Protein 8V44 (pdb70)

Secondary structure (DSSP, 8-state):
--TTTTTS-GGGHHHHHHHHHHHHTT-EEEEEB-TTS-HHHHHHHHHHHHHHTT--EEEE--GGGHHHHHHHHTT-TTHHHH-EEE---GGGBB-HHHHHHHHHHTT-HHHHHHHHTT------PPP-SBHHHHHHH-TT--HHHHB--TTS-TTSHHHHHHHHH----EEEE-HHHHHHHHHHHS-----SSEEEEEETTGGGHHHHHHHHT-EEEEHHHHHHHHHTS-SSSHHHHHHHHHHHHHHHHHHHHH----EEGGG-TTHHHHHHHHHHHHHHS--TT--HHHHHHHHHHHHHHHHHHTSSSEEEEE-TTT-SS-EEEEE-S--HHHHHHHHHTEEEEEEEES---SSSS--HHHHHHTT--TTTEEEPPPB--GGGTTTEEE-----SS---S-HHHHHHHHHHHHHHHHH-SSEEEEE-SSHHHHHHHHHHHTTTSTTTEEE-BTTB-HHHHHHHHHHHHHTT---EEEE-THHHHT-----TT-SS-GGG--SEEEEEE-S--TT----HHHHHHHHHHTHHHHHHHHHHHHHHHHTTS--STT---EEEEE--GGGTTT-GGGHHHHHHHTTSB-

Sequence (586 aa):
ALPGEGAVREVLRPLLKQAAEKTAAGKIVFAEAATGTGKGRMIASLAAAAAIKGDTVVVSAPLAVTWQLVNDMKDIPEVRRVGLTLSLGRPNFISPQRTLEWAIDNERADLAAWIEGGGKPLSSHELCWLLEDALLLAEDLPADSLLLTSEDPADCPAQQLYVAMRSAGIILCSHFMLAAHTRMMQMRSLPHFIDTLIVDEAHLLEQAFASVYTHTLRLRPLMRTIEGLGSRGRKPALDALKELFTQMQVASARSTLNVPLSDVPELIPALKDTVKTLGALPTKGMSRDARSVIRIATRAANDALSGHSRLRIEVTPVHSYPMLLSGRSNLQRALLGLWNATGGATLVSATLFTTGDNGSLTRWKLEVPTERAAFLPPVHPAWTTAPVLLHKEFCAHEPDDSPEWATECAQTIQGVASTAQGGTLVLCTSYQNTELLAGRLGAALGDRLIVQSKTSSAATCLAQFKAKHKAGIRPVWLGLGAAWTGIDLSDHSLPDNPELDRLLSDLVITRIPVGQNRSLTHERRTAIGGFRIISQEAAWHFRQGLGRLVRRPGVTHKNLWVLDARIYGGAAWVAPFRQILDRYKK

Foldseek 3Di:
DFFLPVVAAPLCNVVLVVQLVLQLVQFAEEEAEFFARPVLSSVLRSLLRQLVVVFQEEEAEAPLCVVVSCVNNVPGVSCVVSDEAELEDQLFAWQLVVQLVVCVVLVAVQSNVCSVVPQQDLRVDGDGRTPVVSCLSFVPDLSLLGGDDPLADCPGPNNVVNVVSPPGRYYYYYLLQLLLVLVVLPDCSGDLFGAEYEYEALVCNLVSNQSNQKAKAFLVVLLVLLVPDDPQLSVQLNVLSVQLQVLLVVLCVVDPDWAACVSRVSNLVSLVSNLVSLVPDDPVPDDSVNVSNSVSNNVRSVLNNPRQWIWDFAHDVHHPTTMIMTTHLCCLVSLVSVSVSYRGYYYYHNFQAFLALHNPLNCLSSNGPPVRYHRDHYRYDLQLFVQEAEDPAAFQDAPDLDLVSLLRRLVVVVVCLVPAPAAEEEEDQDLSSLVSVCVNCVPPCDPQEAGDHSRQGSSNLVVSLLVCRVVVHHHYYHDYDCLLAPDAQWDPVCPPQQQPTRSHQEYEYREQNQPSDDRSNLVVVCVPPNVVSRLRVSRSSVVNNSSNFDNHGDYHRHYYYYHHNVCVVPDDSNVSVVVVVVSHDD

Structure (mmCIF, N/CA/C/O backbone):
data_8V44
#
_entry.id   8V44
#
_cell.length_a   67.040
_cell.length_b   84.010
_cell.length_c   97.619
_cell.angle_alpha   90.000
_cell.angle_beta   90.000
_cell.angle_gamma   90.000
#
_symmetry.space_group_name_H-M   'P 21 21 21'
#
loop_
_atom_site.group_PDB
_atom_site.id
_atom_site.type_symbol
_atom_site.label_atom_id
_atom_site.label_alt_id
_atom_site.label_comp_id
_atom_site.label_asym_id
_atom_site.label_entity_id
_atom_site.label_seq_id
_atom_site.pdbx_PDB_ins_code
_atom_site.Cartn_x
_atom_site.Cartn_y
_atom_site.Cartn_z
_atom_site.occupancy
_atom_site.B_iso_or_equiv
_atom_site.auth_seq_id
_atom_site.auth_comp_id
_atom_site.auth_asym_id
_atom_site.auth_atom_id
_atom_site.pdbx_PDB_model_num
ATOM 1 N N . ALA A 1 107 ? -40.31800 11.11800 -3.87200 1.000 54.26000 107 ALA A N 1
ATOM 2 C CA . ALA A 1 107 ? -39.83100 12.11800 -4.81500 1.000 53.01000 107 ALA A CA 1
ATOM 3 C C . ALA A 1 107 ? -38.54100 12.76000 -4.31300 1.000 52.64000 107 ALA A C 1
ATOM 4 O O . ALA A 1 107 ? -38.20700 12.66500 -3.13300 1.000 53.19000 107 ALA A O 1
ATOM 6 N N . LEU A 1 108 ? -37.82600 13.41600 -5.21500 1.000 51.04000 108 LEU A N 1
ATOM 7 C CA . LEU A 1 108 ? -36.54800 14.05800 -4.95700 1.000 46.77000 108 LEU A CA 1
ATOM 8 C C . LEU A 1 108 ? -36.71800 15.56700 -4.83100 1.000 46.89000 108 LEU A C 1
ATOM 9 O O . LEU A 1 108 ? -37.64800 16.14300 -5.40400 1.000 47.02000 108 LEU A O 1
ATOM 14 N N . PRO A 1 109 ? -35.85100 16.23300 -4.06800 1.000 47.21000 109 PRO A N 1
ATOM 15 C CA . PRO A 1 109 ? -35.91600 17.70100 -3.98300 1.000 43.79000 109 PRO A CA 1
ATOM 16 C C . PRO A 1 109 ? -35.71000 18.33200 -5.35100 1.000 46.57000 109 PRO A C 1
ATOM 17 O O . PRO A 1 109 ? -34.69300 18.10800 -6.01200 1.000 50.40000 109 PRO A O 1
ATOM 21 N N . GLY A 1 110 ? -36.68800 19.12500 -5.77600 1.000 46.97000 110 GLY A N 1
ATOM 22 C CA . GLY A 1 110 ? -36.64800 19.72300 -7.09100 1.000 44.34000 110 GLY A CA 1
ATOM 23 C C . GLY A 1 110 ? -37.07600 18.81600 -8.22100 1.000 49.56000 110 GLY A C 1
ATOM 24 O O . GLY A 1 110 ? -36.86400 19.16600 -9.38800 1.000 55.36000 110 GLY A O 1
ATOM 25 N N . GLU A 1 111 ? -37.66000 17.65300 -7.91500 1.000 48.78000 111 GLU A N 1
ATOM 26 C CA . GLU A 1 111 ? -38.15900 16.77800 -8.97000 1.000 47.33000 111 GLU A CA 1
ATOM 27 C C . GLU A 1 111 ? -39.32300 17.41800 -9.71300 1.000 49.79000 111 GLU A C 1
ATOM 28 O O . GLU A 1 111 ? -39.55500 17.11300 -10.88800 1.000 53.24000 111 GLU A O 1
ATOM 34 N N . GLY A 1 112 ? -40.05700 18.31400 -9.05200 1.000 49.79000 112 GLY A N 1
ATOM 35 C CA . GLY A 1 112 ? -41.11400 19.04000 -9.73200 1.000 50.48000 112 GLY A CA 1
ATOM 36 C C . GLY A 1 112 ? -40.59200 20.05600 -10.72800 1.000 51.20000 112 GLY A C 1
ATOM 37 O O . GLY A 1 112 ? -41.31600 20.46800 -11.63700 1.000 56.79000 112 GLY A O 1
ATOM 38 N N . ALA A 1 113 ? -39.34000 20.48600 -10.57400 1.000 48.63000 113 ALA A N 1
ATOM 39 C CA . ALA A 1 113 ? -38.77400 21.41200 -11.54800 1.000 51.64000 113 ALA A CA 1
ATOM 40 C C . ALA A 1 113 ? -38.31100 20.69200 -12.80800 1.000 53.54000 113 ALA A C 1
ATOM 41 O O . ALA A 1 113 ? -38.24700 21.30200 -13.88100 1.000 54.88000 113 ALA A O 1
ATOM 43 N N . VAL A 1 114 ? -38.00200 19.39900 -12.69700 1.000 52.39000 114 VAL A N 1
ATOM 44 C CA . VAL A 1 114 ? -37.44000 18.64700 -13.81100 1.000 47.03000 114 VAL A CA 1
ATOM 45 C C . VAL A 1 114 ? -38.50300 18.41800 -14.87700 1.000 46.52000 114 VAL A C 1
ATOM 46 O O . VAL A 1 114 ? -39.68000 18.17800 -14.57100 1.000 50.68000 114 VAL A O 1
ATOM 50 N N . ARG A 1 115 ? -38.08800 18.49600 -16.14000 1.000 48.04000 115 ARG A N 1
ATOM 51 C CA . ARG A 1 115 ? -38.96100 18.13100 -17.24600 1.000 46.54000 115 ARG A CA 1
ATOM 52 C C . ARG A 1 115 ? -39.33100 16.65400 -17.15000 1.000 47.43000 115 ARG A C 1
ATOM 53 O O . ARG A 1 115 ? -38.54400 15.82300 -16.69100 1.000 47.89000 115 ARG A O 1
ATOM 61 N N . GLU A 1 116 ? -40.54800 16.33000 -17.59000 1.000 45.72000 116 GLU A N 1
ATOM 62 C CA . GLU A 1 116 ? -41.05600 14.97100 -17.41900 1.000 46.15000 116 GLU A CA 1
ATOM 63 C C . GLU A 1 116 ? -40.24900 13.95200 -18.21600 1.000 45.80000 116 GLU A C 1
ATOM 64 O O . GLU A 1 116 ? -40.13500 12.79400 -17.79900 1.000 45.12000 116 GLU A O 1
ATOM 70 N N . VAL A 1 117 ? -39.66900 14.36000 -19.34800 1.000 45.27000 117 VAL A N 1
ATOM 71 C CA . VAL A 1 117 ? -38.94100 13.41700 -20.19200 1.000 44.57000 117 VAL A CA 1
ATOM 72 C C . VAL A 1 117 ? -37.66700 12.91100 -19.52400 1.000 45.42000 117 VAL A C 1
ATOM 73 O O . VAL A 1 117 ? -37.14700 11.85800 -19.91200 1.000 44.03000 117 VAL A O 1
ATOM 77 N N . LEU A 1 118 ? -37.14700 13.62800 -18.52600 1.000 46.76000 118 LEU A N 1
ATOM 78 C CA . LEU A 1 118 ? -35.92800 13.22600 -17.83400 1.000 45.10000 118 LEU A CA 1
ATOM 79 C C . LEU A 1 118 ? -36.18600 12.50000 -16.52100 1.000 44.10000 118 LEU A C 1
ATOM 80 O O . LEU A 1 118 ? -35.22700 12.03200 -15.89700 1.000 45.89000 118 LEU A O 1
ATOM 85 N N . ARG A 1 119 ? -37.44100 12.40200 -16.08300 1.000 43.74000 119 ARG A N 1
ATOM 86 C CA . ARG A 1 119 ? -37.71900 11.78900 -14.78600 1.000 44.29000 119 ARG A CA 1
ATOM 87 C C . ARG A 1 119 ? -37.31600 10.32000 -14.69700 1.000 43.18000 119 ARG A C 1
ATOM 88 O O . ARG A 1 119 ? -36.81300 9.91900 -13.63500 1.000 41.06000 119 ARG A O 1
ATOM 96 N N . PRO A 1 120 ? -37.51100 9.47300 -15.71500 1.000 42.71000 120 PRO A N 1
ATOM 97 C CA . PRO A 1 120 ? -36.95300 8.11200 -15.61400 1.000 44.80000 120 PRO A CA 1
ATOM 98 C C . PRO A 1 120 ? -35.43300 8.09400 -15.54100 1.000 44.79000 120 PRO A C 1
ATOM 99 O O . PRO A 1 120 ? -34.85700 7.35900 -14.72200 1.000 46.03000 120 PRO A O 1
ATOM 103 N N . LEU A 1 121 ? -34.76900 8.88300 -16.39100 1.000 42.30000 121 LEU A N 1
ATOM 104 C CA . LEU A 1 121 ? -33.31700 9.01100 -16.32300 1.000 39.93000 121 LEU A CA 1
ATOM 105 C C . LEU A 1 121 ? -32.87600 9.46700 -14.93800 1.000 39.67000 121 LEU A C 1
ATOM 106 O O . LEU A 1 121 ? -31.95900 8.88900 -14.34500 1.000 36.83000 121 LEU A O 1
ATOM 111 N N . LEU A 1 122 ? -33.53500 10.49700 -14.39900 1.000 40.07000 122 LEU A N 1
ATOM 112 C CA . LEU A 1 122 ? -33.18800 11.00700 -13.07500 1.000 38.80000 122 LEU A CA 1
ATOM 113 C C . LEU A 1 122 ? -33.39400 9.95300 -11.99500 1.000 39.20000 122 LEU A C 1
ATOM 114 O O . LEU A 1 122 ? -32.56300 9.80300 -11.09200 1.000 40.12000 122 LEU A O 1
ATOM 119 N N . LYS A 1 123 ? -34.51700 9.23500 -12.05100 1.000 41.38000 123 LYS A N 1
ATOM 120 C CA . LYS A 1 123 ? -34.81600 8.24300 -11.02300 1.000 38.61000 123 LYS A CA 1
ATOM 121 C C . LYS A 1 123 ? -33.77900 7.13000 -11.02600 1.000 41.05000 123 LYS A C 1
ATOM 122 O O . LYS A 1 123 ? -33.22000 6.78200 -9.97700 1.000 43.87000 123 LYS A O 1
ATOM 124 N N . GLN A 1 124 ? -33.49900 6.56300 -12.20500 1.000 42.23000 124 GLN A N 1
ATOM 125 C CA . GLN A 1 124 ? -32.47400 5.52700 -12.27900 1.000 46.93000 124 GLN A CA 1
ATOM 126 C C . GLN A 1 124 ? -31.10900 6.06100 -11.86600 1.000 42.52000 124 GLN A C 1
ATOM 127 O O . GLN A 1 124 ? -30.33900 5.35700 -11.20400 1.000 41.76000 124 GLN A O 1
ATOM 133 N N . ALA A 1 125 ? -30.78000 7.29600 -12.25500 1.000 43.55000 125 ALA A N 1
ATOM 134 C CA . ALA A 1 125 ? -29.47000 7.84200 -11.92100 1.000 41.54000 125 ALA A CA 1
ATOM 135 C C . ALA A 1 125 ? -29.31200 7.99400 -10.41600 1.000 41.20000 125 ALA A C 1
ATOM 136 O O . ALA A 1 125 ? -28.30300 7.57200 -9.84400 1.000 44.13000 125 ALA A O 1
ATOM 138 N N . ALA A 1 126 ? -30.31100 8.58100 -9.75400 1.000 39.62000 126 ALA A N 1
ATOM 139 C CA . ALA A 1 126 ? -30.26100 8.71800 -8.30300 1.000 39.66000 126 ALA A CA 1
ATOM 140 C C . ALA A 1 126 ? -30.16200 7.35600 -7.62800 1.000 42.52000 126 ALA A C 1
ATOM 141 O O . ALA A 1 126 ? -29.33100 7.15200 -6.73300 1.000 43.73000 126 ALA A O 1
ATOM 143 N N . GLU A 1 127 ? -30.99900 6.40500 -8.05600 1.000 43.57000 127 GLU A N 1
ATOM 144 C CA . GLU A 1 127 ? -30.96600 5.06400 -7.48000 1.000 43.51000 127 GLU A CA 1
ATOM 145 C C . GLU A 1 127 ? -29.57600 4.44900 -7.59400 1.000 45.73000 127 GLU A C 1
ATOM 146 O O . GLU A 1 127 ? -28.94000 4.11900 -6.58500 1.000 47.93000 127 GLU A O 1
ATOM 152 N N . LYS A 1 128 ? -29.08300 4.29700 -8.82600 1.000 44.52000 128 LYS A N 1
ATOM 153 C CA . LYS A 1 128 ? -27.82500 3.59000 -9.04200 1.000 46.83000 128 LYS A CA 1
ATOM 154 C C . LYS A 1 128 ? -26.63800 4.34300 -8.45100 1.000 47.32000 128 LYS A C 1
ATOM 155 O O . LYS A 1 128 ? -25.65600 3.71600 -8.03700 1.000 46.99000 128 LYS A O 1
ATOM 161 N N . THR A 1 129 ? -26.70500 5.67700 -8.39100 1.000 45.70000 129 THR A N 1
ATOM 162 C CA . THR A 1 129 ? -25.63100 6.43600 -7.76200 1.000 45.42000 129 THR A CA 1
ATOM 163 C C . THR A 1 129 ? -25.60500 6.19900 -6.26100 1.000 46.34000 129 THR A C 1
ATOM 164 O O . THR A 1 129 ? -24.53000 6.04100 -5.67100 1.000 47.98000 129 THR A O 1
ATOM 168 N N . ALA A 1 130 ? -26.77800 6.17300 -5.62200 1.000 45.15000 130 ALA A N 1
ATOM 169 C CA . ALA A 1 130 ? -26.82300 5.80900 -4.21100 1.000 44.04000 130 ALA A CA 1
ATOM 170 C C . ALA A 1 130 ? -26.32300 4.38800 -3.99100 1.000 48.76000 130 ALA A C 1
ATOM 171 O O . ALA A 1 130 ? -25.75500 4.08500 -2.93500 1.000 52.10000 130 ALA A O 1
ATOM 173 N N . ALA A 1 131 ? -26.51200 3.50800 -4.97600 1.000 48.00000 131 ALA A N 1
ATOM 174 C CA . ALA A 1 131 ? -26.06600 2.12500 -4.87100 1.000 48.48000 131 ALA A CA 1
ATOM 175 C C . ALA A 1 131 ? -24.57000 1.95800 -5.09600 1.000 45.28000 131 ALA A C 1
ATOM 176 O O . ALA A 1 131 ? -24.06200 0.84200 -4.95500 1.000 46.37000 131 ALA A O 1
ATOM 178 N N . GLY A 1 132 ? -23.86200 3.02500 -5.44300 1.000 45.97000 132 GLY A N 1
ATOM 179 C CA . GLY A 1 132 ? -22.43400 2.96000 -5.66900 1.000 48.13000 132 GLY A CA 1
ATOM 180 C C . GLY A 1 132 ? -22.00000 2.77400 -7.10700 1.000 42.87000 132 GLY A C 1
ATOM 181 O O . GLY A 1 132 ? -20.85000 2.38600 -7.33500 1.000 44.92000 132 GLY A O 1
ATOM 182 N N . LYS A 1 133 ? -22.86900 3.04400 -8.07600 1.000 43.18000 133 LYS A N 1
ATOM 183 C CA . LYS A 1 133 ? -22.56400 2.84000 -9.48400 1.000 43.62000 133 LYS A CA 1
ATOM 184 C C . LYS A 1 133 ? -22.15500 4.14900 -10.15200 1.000 46.45000 133 LYS A C 1
ATOM 185 O O . LYS A 1 133 ? -22.48600 5.24500 -9.69200 1.000 46.09000 133 LYS A O 1
ATOM 187 N N . ILE A 1 134 ? -21.41800 4.01500 -11.25000 1.000 47.73000 134 ILE A N 1
ATOM 188 C CA . ILE A 1 134 ? -21.01100 5.15300 -12.07200 1.000 41.86000 134 ILE A CA 1
ATOM 189 C C . ILE A 1 134 ? -22.01900 5.21000 -13.21500 1.000 43.63000 134 ILE A C 1
ATOM 190 O O . ILE A 1 134 ? -21.88000 4.53100 -14.23500 1.000 41.60000 134 ILE A O 1
ATOM 195 N N . VAL A 1 135 ? -23.05200 6.02500 -13.04100 1.000 42.83000 135 VAL A N 1
ATOM 196 C CA . VAL A 1 135 ? -24.17700 6.04400 -13.96900 1.000 40.16000 135 VAL A CA 1
ATOM 197 C C . VAL A 1 135 ? -23.81900 6.85500 -15.20600 1.000 39.15000 135 VAL A C 1
ATOM 198 O O . VAL A 1 135 ? -23.21500 7.93100 -15.11600 1.000 36.98000 135 VAL A O 1
ATOM 202 N N . PHE A 1 136 ? -24.19700 6.33400 -16.37200 1.000 41.40000 136 PHE A N 1
ATOM 203 C CA . PHE A 1 136 ? -24.03400 7.02800 -17.64600 1.000 40.36000 136 PHE A CA 1
ATOM 204 C C . PHE A 1 136 ? -25.40600 7.53500 -18.07800 1.000 36.71000 136 PHE A C 1
ATOM 205 O O . PHE A 1 136 ? -26.28700 6.74100 -18.42200 1.000 36.79000 136 PHE A O 1
ATOM 213 N N . ALA A 1 137 ? -25.58800 8.85300 -18.05700 1.000 34.73000 137 ALA A N 1
ATOM 214 C CA . ALA A 1 137 ? -26.87400 9.48200 -18.35300 1.000 35.91000 137 ALA A CA 1
ATOM 215 C C . ALA A 1 137 ? -26.69000 10.45500 -19.51300 1.000 34.85000 137 ALA A C 1
ATOM 216 O O . ALA A 1 137 ? -26.17500 11.56200 -19.32700 1.000 36.81000 137 ALA A O 1
ATOM 218 N N . GLU A 1 138 ? -27.11800 10.04900 -20.70500 1.000 35.83000 138 GLU A N 1
ATOM 219 C CA . GLU A 1 138 ? -27.02300 10.88000 -21.89800 1.000 37.96000 138 GLU A CA 1
ATOM 220 C C . GLU A 1 138 ? -28.40300 11.42100 -22.24700 1.000 39.93000 138 GLU A C 1
ATOM 221 O O . GLU A 1 138 ? -29.33300 10.64700 -22.49900 1.000 43.28000 138 GLU A O 1
ATOM 227 N N . ALA A 1 139 ? -28.53200 12.74400 -22.26600 1.000 38.89000 139 ALA A N 1
ATOM 228 C CA . ALA A 1 139 ? -29.76800 13.40800 -22.64500 1.000 39.58000 139 ALA A CA 1
ATOM 229 C C . ALA A 1 139 ? -29.45800 14.49900 -23.65700 1.000 41.49000 139 ALA A C 1
ATOM 230 O O . ALA A 1 139 ? -28.40100 15.12900 -23.60200 1.000 42.80000 139 ALA A O 1
ATOM 232 N N . ALA A 1 140 ? -30.38600 14.71400 -24.58500 1.000 43.36000 140 ALA A N 1
ATOM 233 C CA . ALA A 1 140 ? -30.17300 15.69600 -25.63800 1.000 39.38000 140 ALA A CA 1
ATOM 234 C C . ALA A 1 140 ? -30.11000 17.10700 -25.06300 1.000 40.86000 140 ALA A C 1
ATOM 235 O O . ALA A 1 140 ? -30.76200 17.42800 -24.06500 1.000 38.50000 140 ALA A O 1
ATOM 237 N N . THR A 1 141 ? -29.30000 17.95000 -25.70200 1.000 44.12000 141 THR A N 1
ATOM 238 C CA . THR A 1 141 ? -29.21200 19.35000 -25.30900 1.000 44.76000 141 THR A CA 1
ATOM 239 C C . THR A 1 141 ? -30.55900 20.03300 -25.50000 1.000 44.27000 141 THR A C 1
ATOM 240 O O . THR A 1 141 ? -31.20400 19.88500 -26.54200 1.000 49.53000 141 THR A O 1
ATOM 244 N N . GLY A 1 142 ? -30.98600 20.77900 -24.48700 1.000 41.36000 142 GLY A N 1
ATOM 245 C CA . GLY A 1 142 ? -32.28300 21.41700 -24.52100 1.000 43.67000 142 GLY A CA 1
ATOM 246 C C . GLY A 1 142 ? -33.39200 20.63600 -23.85900 1.000 45.00000 142 GLY A C 1
ATOM 247 O O . GLY A 1 142 ? -34.56700 20.94100 -24.09000 1.000 45.42000 142 GLY A O 1
ATOM 248 N N . THR A 1 143 ? -33.05900 19.63000 -23.05000 1.000 43.04000 143 THR A N 1
ATOM 249 C CA . THR A 1 143 ? -34.05400 18.87600 -22.30200 1.000 43.24000 143 THR A CA 1
ATOM 250 C C . THR A 1 143 ? -34.17400 19.32500 -20.85200 1.000 45.93000 143 THR A C 1
ATOM 251 O O . THR A 1 143 ? -35.06500 18.84300 -20.14400 1.000 44.07000 143 THR A O 1
ATOM 255 N N . GLY A 1 144 ? -33.31500 20.23600 -20.39900 1.000 46.74000 144 GLY A N 1
ATOM 256 C CA . GLY A 1 144 ? -33.34600 20.69000 -19.02300 1.000 41.61000 144 GLY A CA 1
ATOM 257 C C . GLY A 1 144 ? -32.49200 19.83300 -18.11300 1.000 43.36000 144 GLY A C 1
ATOM 258 O O . GLY A 1 144 ? -32.90000 19.50300 -16.99600 1.000 41.17000 144 GLY A O 1
ATOM 259 N N . LYS A 1 145 ? -31.29600 19.46900 -18.58700 1.000 44.19000 145 LYS A N 1
ATOM 260 C CA . LYS A 1 145 ? -30.41900 18.59600 -17.81200 1.000 41.85000 145 LYS A CA 1
ATOM 261 C C . LYS A 1 145 ? -29.94000 19.26800 -16.53200 1.000 43.54000 145 LYS A C 1
ATOM 262 O O . LYS A 1 145 ? -29.62700 18.58300 -15.55000 1.000 42.44000 145 LYS A O 1
ATOM 268 N N . GLY A 1 146 ? -29.87000 20.60100 -16.52700 1.000 44.22000 146 GLY A N 1
ATOM 269 C CA . GLY A 1 146 ? -29.45600 21.30800 -15.32700 1.000 40.69000 146 GLY A CA 1
ATOM 270 C C . GLY A 1 146 ? -30.38600 21.06900 -14.15400 1.000 43.71000 146 GLY A C 1
ATOM 271 O O . GLY A 1 146 ? -29.93600 20.89400 -13.02000 1.000 44.77000 146 GLY A O 1
ATOM 272 N N . ARG A 1 147 ? -31.69700 21.05000 -14.40900 1.000 45.31000 147 ARG A N 1
ATOM 273 C CA . ARG A 1 147 ? -32.65000 20.76000 -13.34200 1.000 43.63000 147 ARG A CA 1
ATOM 274 C C . ARG A 1 147 ? -32.49000 19.33200 -12.83300 1.000 42.99000 147 ARG A C 1
ATOM 275 O O . ARG A 1 147 ? -32.59200 19.07900 -11.62400 1.000 44.59000 147 ARG A O 1
ATOM 277 N N . MET A 1 148 ? -32.23800 18.38700 -13.74200 1.000 42.24000 148 MET A N 1
ATOM 278 C CA . MET A 1 148 ? -31.99200 17.00500 -13.34200 1.000 42.10000 148 MET A CA 1
ATOM 279 C C . MET A 1 148 ? -30.77600 16.90800 -12.42800 1.000 44.21000 148 MET A C 1
ATOM 280 O O . MET A 1 148 ? -30.81200 16.23400 -11.39000 1.000 45.15000 148 MET A O 1
ATOM 285 N N . ILE A 1 149 ? -29.68700 17.58200 -12.80100 1.000 42.31000 149 ILE A N 1
ATOM 286 C CA . ILE A 1 149 ? -28.48000 17.57100 -11.97900 1.000 42.89000 149 ILE A CA 1
ATOM 287 C C . ILE A 1 149 ? -28.74200 18.23400 -10.63100 1.000 44.84000 149 ILE A C 1
ATOM 288 O O . ILE A 1 149 ? -28.25900 17.77300 -9.58700 1.000 42.17000 149 ILE A O 1
ATOM 293 N N . ALA A 1 150 ? -29.50600 19.33100 -10.63400 1.000 42.95000 150 ALA A N 1
ATOM 294 C CA . ALA A 1 150 ? -29.86300 19.99900 -9.38800 1.000 43.22000 150 ALA A CA 1
ATOM 295 C C . ALA A 1 150 ? -30.59300 19.04800 -8.45100 1.000 46.88000 150 ALA A C 1
ATOM 296 O O . ALA A 1 150 ? -30.27100 18.96000 -7.26100 1.000 43.02000 150 ALA A O 1
ATOM 298 N N . SER A 1 151 ? -31.57600 18.31600 -8.97900 1.000 45.26000 151 SER A N 1
ATOM 299 C CA . SER A 1 151 ? -32.32600 17.38500 -8.14300 1.000 44.12000 151 SER A CA 1
ATOM 300 C C . SER A 1 151 ? -31.44700 16.24000 -7.65200 1.000 43.72000 151 SER A C 1
ATOM 301 O O . SER A 1 151 ? -31.55800 15.82200 -6.49300 1.000 45.79000 151 SER A O 1
ATOM 304 N N . LEU A 1 152 ? -30.57400 15.71600 -8.51600 1.000 37.62000 152 LEU A N 1
ATOM 305 C CA . LEU A 1 152 ? -29.67100 14.64800 -8.09500 1.000 39.12000 152 LEU A CA 1
ATOM 306 C C . LEU A 1 152 ? -28.79600 15.10300 -6.93000 1.000 41.90000 152 LEU A C 1
ATOM 307 O O . LEU A 1 152 ? -28.69900 14.42000 -5.89900 1.000 40.28000 152 LEU A O 1
ATOM 312 N N . ALA A 1 153 ? -28.16200 16.27000 -7.07500 1.000 42.58000 153 ALA A N 1
ATOM 313 C CA . ALA A 1 153 ? -27.29200 16.78500 -6.02300 1.000 40.97000 153 ALA A CA 1
ATOM 314 C C . ALA A 1 153 ? -28.07400 17.09000 -4.75200 1.000 45.46000 153 ALA A C 1
ATOM 315 O O . ALA A 1 153 ? -27.58300 16.84600 -3.64300 1.000 46.15000 153 ALA A O 1
ATOM 317 N N . ALA A 1 154 ? -29.29000 17.62800 -4.88800 1.000 46.68000 154 ALA A N 1
ATOM 318 C CA . ALA A 1 154 ? -30.09600 17.93100 -3.71100 1.000 45.55000 154 ALA A CA 1
ATOM 319 C C . ALA A 1 154 ? -30.46200 16.66200 -2.95600 1.000 45.24000 154 ALA A C 1
ATOM 320 O O . ALA A 1 154 ? -30.38200 16.61900 -1.72300 1.000 46.23000 154 ALA A O 1
ATOM 322 N N . ALA A 1 155 ? -30.86100 15.61300 -3.67900 1.000 44.39000 155 ALA A N 1
ATOM 323 C CA . ALA A 1 155 ? -31.18200 14.35200 -3.02400 1.000 44.56000 155 ALA A CA 1
ATOM 324 C C . ALA A 1 155 ? -29.96100 13.76600 -2.33100 1.000 48.97000 155 ALA A C 1
ATOM 325 O O . ALA A 1 155 ? -30.05800 13.27300 -1.20100 1.000 47.69000 155 ALA A O 1
ATOM 327 N N . ALA A 1 156 ? -28.80100 13.81600 -2.98900 1.000 51.29000 156 ALA A N 1
ATOM 328 C CA . ALA A 1 156 ? -27.60000 13.24200 -2.39000 1.000 44.12000 156 ALA A CA 1
ATOM 329 C C . ALA A 1 156 ? -27.19700 14.00000 -1.12800 1.000 44.31000 156 ALA A C 1
ATOM 330 O O . ALA A 1 156 ? -26.96100 13.39300 -0.07700 1.000 46.28000 156 ALA A O 1
ATOM 332 N N . ALA A 1 157 ? -27.12900 15.33200 -1.20700 1.000 45.18000 157 ALA A N 1
ATOM 333 C CA . ALA A 1 157 ? -26.72700 16.12000 -0.04400 1.000 47.81000 157 ALA A CA 1
ATOM 334 C C . ALA A 1 157 ? -27.76700 16.06000 1.06700 1.000 49.13000 157 ALA A C 1
ATOM 335 O O . ALA A 1 157 ? -27.42800 16.23300 2.24300 1.000 51.88000 157 ALA A O 1
ATOM 337 N N . ILE A 1 158 ? -29.03200 15.82200 0.71600 1.000 47.96000 158 ILE A N 1
ATOM 338 C CA . ILE A 1 158 ? -30.07000 15.65900 1.72600 1.000 46.89000 158 ILE A CA 1
ATOM 339 C C . ILE A 1 158 ? -29.84200 14.38000 2.52600 1.000 48.08000 158 ILE A C 1
ATOM 340 O O . ILE A 1 158 ? -30.18600 14.31000 3.71300 1.000 46.85000 158 ILE A O 1
ATOM 345 N N . LYS A 1 159 ? -29.22700 13.36700 1.91100 1.000 50.53000 159 LYS A N 1
ATOM 346 C CA . LYS A 1 159 ? -28.86800 12.13000 2.59800 1.000 45.83000 159 LYS A CA 1
ATOM 347 C C . LYS A 1 159 ? -27.66000 12.28300 3.51700 1.000 45.75000 159 LYS A C 1
ATOM 348 O O . LYS A 1 159 ? -27.28000 11.30600 4.17200 1.000 46.32000 159 LYS A O 1
ATOM 354 N N . GLY A 1 160 ? -27.05200 13.46600 3.58600 1.000 41.71000 160 GLY A N 1
ATOM 355 C CA . GLY A 1 160 ? -25.82300 13.65200 4.32600 1.000 44.02000 160 GLY A CA 1
ATOM 356 C C . GLY A 1 160 ? -24.56300 13.41700 3.52400 1.000 45.29000 160 GLY A C 1
ATOM 357 O O . GLY A 1 160 ? -23.46500 13.46900 4.09400 1.000 39.81000 160 GLY A O 1
ATOM 358 N N . ASP A 1 161 ? -24.68500 13.16400 2.22500 1.000 48.30000 161 ASP A N 1
ATOM 359 C CA . ASP A 1 161 ? -23.53400 12.89700 1.37700 1.000 46.27000 161 ASP A CA 1
ATOM 360 C C . ASP A 1 161 ? -22.80900 14.18800 1.02200 1.000 44.72000 161 ASP A C 1
ATOM 361 O O . ASP A 1 161 ? -23.43300 15.22900 0.79800 1.000 44.35000 161 ASP A O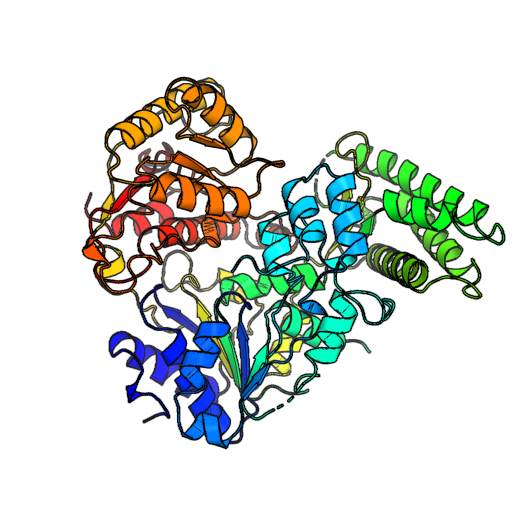 1
ATOM 366 N N . THR A 1 162 ? -21.48100 14.11600 0.97700 1.000 49.13000 162 THR A N 1
ATOM 367 C CA . THR A 1 162 ? -20.70200 15.17400 0.34900 1.000 49.67000 162 THR A CA 1
ATOM 368 C C . THR A 1 162 ? -20.90700 15.09800 -1.15900 1.000 47.32000 162 THR A C 1
ATOM 369 O O . THR A 1 162 ? -20.65500 14.05700 -1.77500 1.000 45.40000 162 THR A O 1
ATOM 373 N N . VAL A 1 163 ? -21.38800 16.18800 -1.75000 1.000 42.86000 163 VAL A N 1
ATOM 374 C CA . VAL A 1 163 ? -21.78400 16.21400 -3.15200 1.000 42.35000 163 VAL A CA 1
ATOM 375 C C . VAL A 1 163 ? -20.90400 17.20300 -3.88800 1.000 43.14000 163 VAL A C 1
ATOM 376 O O . VAL A 1 163 ? -20.72800 18.34200 -3.43900 1.000 43.95000 163 VAL A O 1
ATOM 380 N N . VAL A 1 164 ? -20.36500 16.77800 -5.02400 1.000 44.93000 164 VAL A N 1
ATOM 381 C CA . VAL A 1 164 ? -19.57600 17.66500 -5.86700 1.000 44.04000 164 VAL A CA 1
ATOM 382 C C . VAL A 1 164 ? -20.03400 17.55600 -7.31400 1.000 43.13000 164 VAL A C 1
ATOM 383 O O . VAL A 1 164 ? -20.12300 16.45700 -7.87700 1.000 40.93000 164 VAL A O 1
ATOM 387 N N . VAL A 1 165 ? -20.33700 18.70800 -7.89600 1.000 41.12000 165 VAL A N 1
ATOM 388 C CA . VAL A 1 165 ? -20.76700 18.82600 -9.28000 1.000 38.62000 165 VAL A CA 1
ATOM 389 C C . VAL A 1 165 ? -19.60300 19.42700 -10.05200 1.000 40.20000 165 VAL A C 1
ATOM 390 O O . VAL A 1 165 ? -19.26700 20.60500 -9.87900 1.000 41.68000 165 VAL A O 1
ATOM 394 N N . SER A 1 166 ? -18.96300 18.60000 -10.86800 1.000 39.65000 166 SER A N 1
ATOM 395 C CA . SER A 1 166 ? -17.88900 19.04100 -11.74400 1.000 41.12000 166 SER A CA 1
ATOM 396 C C . SER A 1 166 ? -18.48900 19.39900 -13.09600 1.000 39.59000 166 SER A C 1
ATOM 397 O O . SER A 1 166 ? -19.09800 18.54900 -13.75400 1.000 40.65000 166 SER A O 1
ATOM 400 N N . ALA A 1 167 ? -18.32800 20.65600 -13.50200 1.000 36.18000 167 ALA A N 1
ATOM 401 C CA . ALA A 1 167 ? -18.93200 21.13700 -14.73500 1.000 36.87000 167 ALA A CA 1
ATOM 402 C C . ALA A 1 167 ? -18.16400 22.35900 -15.20300 1.000 38.95000 167 ALA A C 1
ATOM 403 O O . ALA A 1 167 ? -17.68200 23.13600 -14.37000 1.000 42.16000 167 ALA A O 1
ATOM 405 N N . PRO A 1 168 ? -18.03000 22.55800 -16.51300 1.000 39.27000 168 PRO A N 1
ATOM 406 C CA . PRO A 1 168 ? -17.31100 23.73700 -17.00700 1.000 40.10000 168 PRO A CA 1
ATOM 407 C C . PRO A 1 168 ? -17.99600 25.02100 -16.56600 1.000 42.36000 168 PRO A C 1
ATOM 408 O O . PRO A 1 168 ? -19.21800 25.08100 -16.41300 1.000 43.10000 168 PRO A O 1
ATOM 412 N N . LEU A 1 169 ? -17.18400 26.05900 -16.35900 1.000 41.54000 169 LEU A N 1
ATOM 413 C CA . LEU A 1 169 ? -17.71500 27.33300 -15.88800 1.000 44.74000 169 LEU A CA 1
ATOM 414 C C . LEU A 1 169 ? -18.66900 27.97100 -16.88900 1.000 45.49000 169 LEU A C 1
ATOM 415 O O . LEU A 1 169 ? -19.44100 28.85900 -16.51000 1.000 47.86000 169 LEU A O 1
ATOM 420 N N . ALA A 1 170 ? -18.63600 27.54000 -18.15200 1.000 44.90000 170 ALA A N 1
ATOM 421 C CA . ALA A 1 170 ? -19.55300 28.09000 -19.14600 1.000 46.69000 170 ALA A CA 1
ATOM 422 C C . ALA A 1 170 ? -21.00300 27.77000 -18.80000 1.000 42.38000 170 ALA A C 1
ATOM 423 O O . ALA A 1 170 ? -21.89400 28.60700 -18.99000 1.000 39.79000 170 ALA A O 1
ATOM 425 N N . VAL A 1 171 ? -21.26100 26.56600 -18.28800 1.000 39.95000 171 VAL A N 1
ATOM 426 C CA . VAL A 1 171 ? -22.61000 26.14500 -17.93400 1.000 42.58000 171 VAL A CA 1
ATOM 427 C C . VAL A 1 171 ? -22.84800 26.20400 -16.42800 1.000 44.13000 171 VAL A C 1
ATOM 428 O O . VAL A 1 171 ? -23.85300 25.67500 -15.94200 1.000 40.87000 171 VAL A O 1
ATOM 432 N N . THR A 1 172 ? -21.94900 26.84300 -15.67800 1.000 47.11000 172 THR A N 1
ATOM 433 C CA . THR A 1 172 ? -22.04200 26.83400 -14.22300 1.000 46.15000 172 THR A CA 1
ATOM 434 C C . THR A 1 172 ? -23.00000 27.90000 -13.70000 1.000 47.32000 172 THR A C 1
ATOM 435 O O . THR A 1 172 ? -23.66400 27.68100 -12.67900 1.000 48.00000 172 THR A O 1
ATOM 439 N N . TRP A 1 173 ? -23.09500 29.04500 -14.38100 1.000 48.01000 173 TRP A N 1
ATOM 440 C CA . TRP A 1 173 ? -24.03500 30.08000 -13.95900 1.000 47.79000 173 TRP A CA 1
ATOM 441 C C . TRP A 1 173 ? -25.46000 29.53800 -13.91500 1.000 50.38000 173 TRP A C 1
ATOM 442 O O . TRP A 1 173 ? -26.15500 29.66400 -12.89700 1.000 52.02000 173 TRP A O 1
ATOM 444 N N . GLN A 1 174 ? -25.90600 28.90800 -15.00600 1.000 47.92000 174 GLN A N 1
ATOM 445 C CA . GLN A 1 174 ? -27.25200 28.34800 -15.01900 1.000 48.20000 174 GLN A CA 1
ATOM 446 C C . GLN A 1 174 ? -27.38900 27.17700 -14.05400 1.000 47.07000 174 GLN A C 1
ATOM 447 O O . GLN A 1 174 ? -28.47600 26.94700 -13.52200 1.000 50.27000 174 GLN A O 1
ATOM 453 N N . LEU A 1 175 ? -26.31000 26.43600 -13.79600 1.000 44.16000 175 LEU A N 1
ATOM 454 C CA . LEU A 1 175 ? -26.39500 25.34700 -12.82500 1.000 45.00000 175 LEU A CA 1
ATOM 455 C C . LEU A 1 175 ? -26.66400 25.88700 -11.42500 1.000 47.89000 175 LEU A C 1
ATOM 456 O O . LEU A 1 175 ? -27.53400 25.38000 -10.70300 1.000 48.71000 175 LEU A O 1
ATOM 461 N N . VAL A 1 176 ? -25.92400 26.92300 -11.02500 1.000 47.47000 176 VAL A N 1
ATOM 462 C CA . VAL A 1 176 ? -26.16900 27.56000 -9.73500 1.000 46.77000 176 VAL A CA 1
ATOM 463 C C . VAL A 1 176 ? -27.56800 28.16400 -9.70100 1.000 48.79000 176 VAL A C 1
ATOM 464 O O . VAL A 1 176 ? -28.25900 28.11200 -8.67500 1.000 50.83000 176 VAL A O 1
ATOM 468 N N . ASN A 1 177 ? -28.01900 28.72500 -10.82800 1.000 50.21000 177 ASN A N 1
ATOM 469 C CA . ASN A 1 177 ? -29.37500 29.26600 -10.88800 1.000 51.24000 177 ASN A CA 1
ATOM 470 C C . ASN A 1 177 ? -30.41900 28.17100 -10.69400 1.000 46.68000 177 ASN A C 1
ATOM 471 O O . ASN A 1 177 ? -31.44000 28.38500 -10.03000 1.000 46.82000 177 ASN A O 1
ATOM 476 N N . ASP A 1 178 ? -30.17700 26.98900 -11.26600 1.000 47.52000 178 ASP A N 1
ATOM 477 C CA . ASP A 1 178 ? -31.11800 25.88200 -11.14500 1.000 48.74000 178 ASP A CA 1
ATOM 478 C C . ASP A 1 178 ? -31.10800 25.28800 -9.74400 1.000 47.16000 178 ASP A C 1
ATOM 479 O O . ASP A 1 178 ? -32.13300 24.77100 -9.28500 1.000 46.65000 178 ASP A O 1
ATOM 484 N N . MET A 1 179 ? -29.96900 25.34200 -9.05500 1.000 45.02000 179 MET A N 1
ATOM 485 C CA . MET A 1 179 ? -29.88500 24.77400 -7.71500 1.000 46.79000 179 MET A CA 1
ATOM 486 C C . MET A 1 179 ? -30.35100 25.74200 -6.63500 1.000 46.94000 179 MET A C 1
ATOM 487 O O . MET A 1 179 ? -30.98400 25.31900 -5.66100 1.000 44.14000 179 MET A O 1
ATOM 492 N N . LYS A 1 180 ? -30.06000 27.03600 -6.78800 1.000 50.54000 180 LYS A N 1
ATOM 493 C CA . LYS A 1 180 ? -30.46200 28.02000 -5.78900 1.000 50.60000 180 LYS A CA 1
ATOM 494 C C . LYS A 1 180 ? -31.97400 28.14100 -5.65600 1.000 47.17000 180 LYS A C 1
ATOM 495 O O . LYS A 1 180 ? -32.44400 28.80000 -4.72200 1.000 51.90000 180 LYS A O 1
ATOM 497 N N . ASP A 1 181 ? -32.74000 27.52700 -6.55600 1.000 44.62000 181 ASP A N 1
ATOM 498 C CA . ASP A 1 181 ? -34.19300 27.55800 -6.48900 1.000 50.66000 181 ASP A CA 1
ATOM 499 C C . ASP A 1 181 ? -34.77900 26.41600 -5.66800 1.000 51.82000 181 ASP A C 1
ATOM 500 O O . ASP A 1 181 ? -35.98900 26.41400 -5.41800 1.000 55.55000 181 ASP A O 1
ATOM 502 N N . ILE A 1 182 ? -33.96300 25.45500 -5.24600 1.000 51.56000 182 ILE A N 1
ATOM 503 C CA . ILE A 1 182 ? -34.44500 24.31400 -4.46900 1.000 47.62000 182 ILE A CA 1
ATOM 504 C C . ILE A 1 182 ? -34.35200 24.66600 -2.98800 1.000 49.75000 182 ILE A C 1
ATOM 505 O O . ILE A 1 182 ? -33.27100 25.04200 -2.51000 1.000 47.73000 182 ILE A O 1
ATOM 510 N N . PRO A 1 183 ? -35.44500 24.56000 -2.22800 1.000 50.66000 183 PRO A N 1
ATOM 511 C CA . PRO A 1 183 ? -35.39400 24.96600 -0.81300 1.000 50.63000 183 PRO A CA 1
ATOM 512 C C . PRO A 1 183 ? -34.44600 24.12800 0.02500 1.000 48.29000 183 PRO A C 1
ATOM 513 O O . PRO A 1 183 ? -33.86900 24.64400 0.99100 1.000 47.07000 183 PRO A O 1
ATOM 517 N N . GLU A 1 184 ? -34.26900 22.84900 -0.30900 1.000 50.13000 184 GLU A N 1
ATOM 518 C CA . GLU A 1 184 ? -33.33800 22.01000 0.43600 1.000 51.03000 184 GLU A CA 1
ATOM 519 C C . GLU A 1 184 ? -31.89000 22.31400 0.07600 1.000 50.02000 184 GLU A C 1
ATOM 520 O O . GLU A 1 184 ? -30.99400 22.10900 0.90300 1.000 46.94000 184 GLU A O 1
ATOM 526 N N . VAL A 1 185 ? -31.64200 22.79700 -1.14300 1.000 51.91000 185 VAL A N 1
ATOM 527 C CA . VAL A 1 185 ? -30.29600 23.22300 -1.51200 1.000 49.65000 185 VAL A CA 1
ATOM 528 C C . VAL A 1 185 ? -29.90600 24.47500 -0.73600 1.000 49.13000 185 VAL A C 1
ATOM 529 O O . VAL A 1 185 ? -28.75800 24.62000 -0.29700 1.000 50.36000 185 VAL A O 1
ATOM 533 N N . ARG A 1 186 ? -30.85600 25.39200 -0.53800 1.000 52.98000 186 ARG A N 1
ATOM 534 C CA . ARG A 1 186 ? -30.60800 26.57000 0.28400 1.000 51.44000 186 ARG A CA 1
ATOM 535 C C . ARG A 1 186 ? -30.38000 26.22400 1.75000 1.000 56.53000 186 ARG A C 1
ATOM 536 O O . ARG A 1 186 ? -29.94400 27.09300 2.51200 1.000 62.39000 186 ARG A O 1
ATOM 538 N N . ARG A 1 187 ? -30.65800 24.98500 2.15700 1.000 55.50000 187 ARG A N 1
ATOM 539 C CA . ARG A 1 187 ? -30.47800 24.56000 3.54000 1.000 55.46000 187 ARG A CA 1
ATOM 540 C C . ARG A 1 187 ? -29.08800 23.98500 3.78700 1.000 55.78000 187 ARG A C 1
ATOM 541 O O . ARG A 1 187 ? -28.42300 24.36100 4.75600 1.000 63.27000 187 ARG A O 1
ATOM 543 N N . VAL A 1 188 ? -28.63300 23.07600 2.91700 1.000 54.01000 188 VAL A N 1
ATOM 544 C CA . VAL A 1 188 ? -27.36900 22.37700 3.14400 1.000 56.34000 188 VAL A CA 1
ATOM 545 C C . VAL A 1 188 ? -26.16300 23.10000 2.55900 1.000 53.52000 188 VAL A C 1
ATOM 546 O O . VAL A 1 188 ? -25.02200 22.70600 2.84600 1.000 52.11000 188 VAL A O 1
ATOM 550 N N . GLY A 1 189 ? -26.37000 24.13400 1.74800 1.000 49.72000 189 GLY A N 1
ATOM 551 C CA . GLY A 1 189 ? -25.26400 24.96300 1.30600 1.000 53.73000 189 GLY A CA 1
ATOM 552 C C . GLY A 1 189 ? -24.74400 24.67900 -0.08800 1.000 51.03000 189 GLY A C 1
ATOM 553 O O . GLY A 1 189 ? -24.57900 23.51900 -0.48300 1.000 48.58000 189 GLY A O 1
ATOM 554 N N . LEU A 1 190 ? -24.47100 25.74500 -0.83800 1.000 48.85000 190 LEU A N 1
ATOM 555 C CA . LEU A 1 190 ? -23.91300 25.66300 -2.18000 1.000 48.88000 190 LEU A CA 1
ATOM 556 C C . LEU A 1 190 ? -22.70400 26.58300 -2.25100 1.000 49.95000 190 LEU A C 1
ATOM 557 O O . LEU A 1 190 ? -22.78700 27.75100 -1.85600 1.000 51.40000 190 LEU A O 1
ATOM 562 N N . THR A 1 191 ? -21.58200 26.06200 -2.74200 1.000 49.81000 191 THR A N 1
ATOM 563 C CA . THR A 1 191 ? -20.39200 26.88900 -2.89900 1.000 53.42000 191 THR A CA 1
ATOM 564 C C . THR A 1 191 ? -19.65500 26.50200 -4.17300 1.000 50.31000 191 THR A C 1
ATOM 565 O O . THR A 1 191 ? -19.91600 25.46100 -4.77800 1.000 51.44000 191 THR A O 1
ATOM 569 N N . LEU A 1 192 ? -18.72800 27.36900 -4.57800 1.000 46.46000 192 LEU A N 1
ATOM 570 C CA . LEU A 1 192 ? -17.89600 27.16400 -5.75800 1.000 48.64000 192 LEU A CA 1
ATOM 571 C C . LEU A 1 192 ? -16.43700 27.13500 -5.33000 1.000 51.49000 192 LEU A C 1
ATOM 572 O O . LEU A 1 192 ? -15.95300 28.08300 -4.70200 1.000 56.89000 192 LEU A O 1
ATOM 577 N N . SER A 1 193 ? -15.73900 26.05300 -5.67200 1.000 45.68000 193 SER A N 1
ATOM 578 C CA . SER A 1 193 ? -14.31400 25.91900 -5.37600 1.000 44.89000 193 SER A CA 1
ATOM 579 C C . SER A 1 193 ? -13.53600 26.37200 -6.60800 1.000 43.83000 193 SER A C 1
ATOM 580 O O . SER A 1 193 ? -13.04900 25.57300 -7.40800 1.000 44.13000 193 SER A O 1
ATOM 583 N N . LEU A 1 194 ? -13.42800 27.69400 -6.75400 1.000 43.14000 194 LEU A N 1
ATOM 584 C CA . LEU A 1 194 ? -12.76200 28.30900 -7.90200 1.000 43.85000 194 LEU A CA 1
ATOM 585 C C . LEU A 1 194 ? -11.24700 28.28500 -7.68900 1.000 43.53000 194 LEU A C 1
ATOM 586 O O . LEU A 1 194 ? -10.58700 29.30900 -7.50500 1.000 43.42000 194 LEU A O 1
ATOM 591 N N . GLY A 1 195 ? -10.69800 27.07500 -7.71900 1.000 45.94000 195 GLY A N 1
ATOM 592 C CA . GLY A 1 195 ? -9.27800 26.89600 -7.50800 1.000 43.60000 195 GLY A CA 1
ATOM 593 C C . GLY A 1 195 ? -8.44400 27.47700 -8.63400 1.000 45.13000 195 GLY A C 1
ATOM 594 O O . GLY A 1 195 ? -8.93400 27.84500 -9.70300 1.000 46.30000 195 GLY A O 1
ATOM 595 N N . ARG A 1 196 ? -7.14000 27.55500 -8.37300 1.000 43.29000 196 ARG A N 1
ATOM 596 C CA . ARG A 1 196 ? -6.21500 28.07600 -9.37300 1.000 45.13000 196 ARG A CA 1
ATOM 597 C C . ARG A 1 196 ? -6.22600 27.32300 -10.70400 1.000 43.56000 196 ARG A C 1
ATOM 598 O O . ARG A 1 196 ? -5.95700 27.96900 -11.73200 1.000 43.71000 196 ARG A O 1
ATOM 606 N N . PRO A 1 197 ? -6.50700 25.99900 -10.77400 1.000 43.36000 197 PRO A N 1
ATOM 607 C CA . PRO A 1 197 ? -6.60000 25.34700 -12.09000 1.000 40.58000 197 PRO A CA 1
ATOM 608 C C . PRO A 1 197 ? -7.66200 25.92100 -13.02300 1.000 43.08000 197 PRO A C 1
ATOM 609 O O . PRO A 1 197 ? -7.80400 25.45000 -14.15700 1.000 43.29000 197 PRO A O 1
ATOM 613 N N . ASN A 1 198 ? -8.40700 26.93300 -12.57800 1.000 42.64000 198 ASN A N 1
ATOM 614 C CA . ASN A 1 198 ? -9.42100 27.55100 -13.42300 1.000 42.12000 198 ASN A CA 1
ATOM 615 C C . ASN A 1 198 ? -8.87900 28.69600 -14.26800 1.000 41.42000 198 ASN A C 1
ATOM 616 O O . ASN A 1 198 ? -9.40800 28.95400 -15.35500 1.000 46.17000 198 ASN A O 1
ATOM 621 N N . PHE A 1 199 ? -7.84600 29.38600 -13.80100 1.000 43.52000 199 PHE A N 1
ATOM 622 C CA . PHE A 1 199 ? -7.36700 30.60200 -14.44000 1.000 44.15000 199 PHE A CA 1
ATOM 623 C C . PHE A 1 199 ? -6.02900 30.37000 -15.13100 1.000 44.76000 199 PHE A C 1
ATOM 624 O O . PHE A 1 199 ? -5.36500 29.34500 -14.94600 1.000 47.05000 199 PHE A O 1
ATOM 632 N N . ILE A 1 200 ? -5.64300 31.35100 -15.93900 1.000 40.23000 200 ILE A N 1
ATOM 633 C CA . ILE A 1 200 ? -4.34400 31.36700 -16.59100 1.000 42.20000 200 ILE A CA 1
ATOM 634 C C . ILE A 1 200 ? -3.48200 32.43600 -15.92800 1.000 43.26000 200 ILE A C 1
ATOM 635 O O . ILE A 1 200 ? -3.95300 33.23500 -15.12000 1.000 47.16000 200 ILE A O 1
ATOM 640 N N . SER A 1 201 ? -2.19900 32.44400 -16.28200 1.000 38.65000 201 SER A N 1
ATOM 641 C CA . SER A 1 201 ? -1.29600 33.49700 -15.84100 1.000 40.55000 201 SER A CA 1
ATOM 642 C C . SER A 1 201 ? -1.30000 34.60000 -16.88900 1.000 42.48000 201 SER A C 1
ATOM 643 O O . SER A 1 201 ? -0.76500 34.39100 -17.98900 1.000 45.35000 201 SER A O 1
ATOM 646 N N . PRO A 1 202 ? -1.88500 35.76900 -16.61100 1.000 42.67000 202 PRO A N 1
ATOM 647 C CA . PRO A 1 202 ? -1.95000 36.82200 -17.64100 1.000 43.82000 202 PRO A CA 1
ATOM 648 C C . PRO A 1 202 ? -0.59900 37.18300 -18.24100 1.000 45.17000 202 PRO A C 1
ATOM 649 O O . PRO A 1 202 ? -0.51100 37.40700 -19.45400 1.000 44.31000 202 PRO A O 1
ATOM 653 N N . GLN A 1 203 ? 0.46000 37.21900 -17.43100 1.000 46.60000 203 GLN A N 1
ATOM 654 C CA . GLN A 1 203 ? 1.78500 37.56500 -17.94100 1.000 45.97000 203 GLN A CA 1
ATOM 655 C C . GLN A 1 203 ? 2.28700 36.51500 -18.92900 1.000 43.50000 203 GLN A C 1
ATOM 656 O O . GLN A 1 203 ? 2.61300 36.82800 -20.08400 1.000 43.86000 203 GLN A O 1
ATOM 662 N N . ARG A 1 204 ? 2.35900 35.25700 -18.48400 1.000 40.43000 204 ARG A N 1
ATOM 663 C CA . ARG A 1 204 ? 2.85200 34.18700 -19.34400 1.000 41.72000 204 ARG A CA 1
ATOM 664 C C . ARG A 1 204 ? 1.94700 33.97900 -20.55100 1.000 43.01000 204 ARG A C 1
ATOM 665 O O . ARG A 1 204 ? 2.43100 33.72800 -21.66000 1.000 43.56000 204 ARG A O 1
ATOM 673 N N . THR A 1 205 ? 0.62900 34.08100 -20.36100 1.000 42.44000 205 THR A N 1
ATOM 674 C CA . THR A 1 205 ? -0.28700 33.87500 -21.48000 1.000 42.87000 205 THR A CA 1
ATOM 675 C C . THR A 1 205 ? -0.16200 34.99200 -22.50700 1.000 39.08000 205 THR A C 1
ATOM 676 O O . THR A 1 205 ? -0.18200 34.73300 -23.71600 1.000 37.66000 205 THR A O 1
ATOM 680 N N . LEU A 1 206 ? -0.03400 36.24000 -22.04900 1.000 38.73000 206 LEU A N 1
ATOM 681 C CA . LEU A 1 206 ? 0.25900 37.33700 -22.96300 1.000 39.96000 206 LEU A CA 1
ATOM 682 C C . LEU A 1 206 ? 1.51500 37.02700 -23.76900 1.000 41.45000 206 LEU A C 1
ATOM 683 O O . LEU A 1 206 ? 1.45900 36.88700 -25.00000 1.000 40.61000 206 LEU A O 1
ATOM 688 N N . GLU A 1 207 ? 2.63700 36.82700 -23.06400 1.000 43.48000 207 GLU A N 1
ATOM 689 C CA . GLU A 1 207 ? 3.90600 36.51900 -23.72100 1.000 40.42000 207 GLU A CA 1
ATOM 690 C C . GLU A 1 207 ? 3.76600 35.39000 -24.73700 1.000 40.44000 207 GLU A C 1
ATOM 691 O O . GLU A 1 207 ? 4.36100 35.44300 -25.81800 1.000 39.28000 207 GLU A O 1
ATOM 697 N N . TRP A 1 208 ? 2.97600 34.36200 -24.41300 1.000 44.15000 208 TRP A N 1
ATOM 698 C CA . TRP A 1 208 ? 2.75400 33.27700 -25.36300 1.000 43.10000 208 TRP A CA 1
ATOM 699 C C . TRP A 1 208 ? 1.98600 33.76500 -26.58400 1.000 42.60000 208 TRP A C 1
ATOM 700 O O . TRP A 1 208 ? 2.29300 33.37300 -27.71600 1.000 43.24000 208 TRP A O 1
ATOM 711 N N . ALA A 1 209 ? 0.98400 34.62000 -26.37400 1.000 42.45000 209 ALA A N 1
ATOM 712 C CA . ALA A 1 209 ? 0.15500 35.06800 -27.48800 1.000 41.04000 209 ALA A CA 1
ATOM 713 C C . ALA A 1 209 ? 0.95100 35.92200 -28.46700 1.000 41.95000 209 ALA A C 1
ATOM 714 O O . ALA A 1 209 ? 0.78400 35.79400 -29.68400 1.000 42.70000 209 ALA A O 1
ATOM 716 N N . ILE A 1 210 ? 1.81500 36.80600 -27.96100 1.000 41.77000 210 ILE A N 1
ATOM 717 C CA . ILE A 1 210 ? 2.67800 37.54500 -28.88600 1.000 42.45000 210 ILE A CA 1
ATOM 718 C C . ILE A 1 210 ? 3.73700 36.62300 -29.48000 1.000 41.86000 210 ILE A C 1
ATOM 719 O O . ILE A 1 210 ? 4.09400 36.75100 -30.65700 1.000 42.25000 210 ILE A O 1
ATOM 724 N N . ASP A 1 211 ? 4.23900 35.67200 -28.69000 1.000 41.98000 211 ASP A N 1
ATOM 725 C CA . ASP A 1 211 ? 5.28600 34.77600 -29.16900 1.000 41.43000 211 ASP A CA 1
ATOM 726 C C . ASP A 1 211 ? 4.82400 33.93900 -30.35300 1.000 40.62000 211 ASP A C 1
ATOM 727 O O . ASP A 1 211 ? 5.63100 33.60900 -31.23100 1.000 39.64000 211 ASP A O 1
ATOM 732 N N . ASN A 1 212 ? 3.54100 33.58700 -30.40100 1.000 41.70000 212 ASN A N 1
ATOM 733 C CA . ASN A 1 212 ? 3.00500 32.72200 -31.44200 1.000 43.16000 212 ASN A CA 1
ATOM 734 C C . ASN A 1 212 ? 2.11200 33.46600 -32.42600 1.000 44.01000 212 ASN A C 1
ATOM 735 O O . ASN A 1 212 ? 1.45200 32.82700 -33.25200 1.000 47.80000 212 ASN A O 1
ATOM 740 N N . GLU A 1 213 ? 2.07700 34.79700 -32.35500 1.000 42.51000 213 GLU A N 1
ATOM 741 C CA . GLU A 1 213 ? 1.27800 35.62800 -33.25500 1.000 46.64000 213 GLU A CA 1
ATOM 742 C C . GLU A 1 213 ? -0.20100 35.23200 -33.20400 1.000 46.20000 213 GLU A C 1
ATOM 743 O O . GLU A 1 213 ? -0.80800 34.83700 -34.20100 1.000 43.01000 213 GLU A O 1
ATOM 749 N N . ARG A 1 214 ? -0.77000 35.34200 -32.00600 1.000 44.38000 214 ARG A N 1
ATOM 750 C CA . ARG A 1 214 ? -2.19300 35.11500 -31.76400 1.000 39.43000 214 ARG A CA 1
ATOM 751 C C . ARG A 1 214 ? -2.76700 36.42800 -31.24200 1.000 41.27000 214 ARG A C 1
ATOM 752 O O . ARG A 1 214 ? -2.83100 36.65400 -30.03100 1.000 41.02000 214 ARG A O 1
ATOM 760 N N . ALA A 1 215 ? -3.18300 37.29600 -32.16800 1.000 44.24000 215 ALA A N 1
ATOM 761 C CA . ALA A 1 215 ? -3.66200 38.61900 -31.78200 1.000 38.51000 215 ALA A CA 1
ATOM 762 C C . ALA A 1 215 ? -4.96400 38.54700 -30.99600 1.000 43.79000 215 ALA A C 1
ATOM 763 O O . ALA A 1 215 ? -5.23600 39.43300 -30.18000 1.000 44.63000 215 ALA A O 1
ATOM 765 N N . ASP A 1 216 ? -5.77400 37.50900 -31.21800 1.000 48.36000 216 ASP A N 1
ATOM 766 C CA . ASP A 1 216 ? -7.01400 37.36300 -30.45900 1.000 44.15000 216 ASP A CA 1
ATOM 767 C C . ASP A 1 216 ? -6.72400 37.12200 -28.98200 1.000 47.30000 216 ASP A C 1
ATOM 768 O O . ASP A 1 216 ? -7.25800 37.81600 -28.10700 1.000 45.99000 216 ASP A O 1
ATOM 773 N N . LEU A 1 217 ? -5.87400 36.13400 -28.68700 1.000 44.58000 217 LEU A N 1
ATOM 774 C CA . LEU A 1 217 ? -5.51100 35.84400 -27.30400 1.000 44.48000 217 LEU A CA 1
ATOM 775 C C . LEU A 1 217 ? -4.78600 37.02300 -26.66600 1.000 45.91000 217 LEU A C 1
ATOM 776 O O . LEU A 1 217 ? -5.04800 37.37300 -25.50600 1.000 45.54000 217 LEU A O 1
ATOM 781 N N . ALA A 1 218 ? -3.87300 37.65300 -27.41200 1.000 44.54000 218 ALA A N 1
ATOM 782 C CA . ALA A 1 218 ? -3.14200 38.80000 -26.88300 1.000 44.23000 218 ALA A CA 1
ATOM 783 C C . ALA A 1 218 ? -4.08500 39.94600 -26.54400 1.000 43.93000 218 ALA A C 1
ATOM 784 O O . ALA A 1 218 ? -3.95000 40.58000 -25.49100 1.000 44.02000 218 ALA A O 1
ATOM 786 N N . ALA A 1 219 ? -5.05400 40.22100 -27.42000 1.000 39.83000 219 ALA A N 1
ATOM 787 C CA . ALA A 1 219 ? -5.99900 41.30000 -27.16500 1.000 41.06000 219 ALA A CA 1
ATOM 788 C C . ALA A 1 219 ? -6.94200 40.96400 -26.02000 1.000 42.80000 219 ALA A C 1
ATOM 789 O O . ALA A 1 219 ? -7.35300 41.86100 -25.27400 1.000 40.54000 219 ALA A O 1
ATOM 791 N N . TRP A 1 220 ? -7.30300 39.68900 -25.86300 1.000 42.49000 220 TRP A N 1
ATOM 792 C CA . TRP A 1 220 ? -8.14400 39.31600 -24.73100 1.000 41.41000 220 TRP A CA 1
ATOM 793 C C . TRP A 1 220 ? -7.39300 39.46800 -23.41700 1.000 45.05000 220 TRP A C 1
ATOM 794 O O . TRP A 1 220 ? -7.97700 39.87400 -22.40700 1.000 48.17000 220 TRP A O 1
ATOM 805 N N . ILE A 1 221 ? -6.09900 39.14600 -23.40800 1.000 41.12000 221 ILE A N 1
ATOM 806 C CA . ILE A 1 221 ? -5.32100 39.31900 -22.18600 1.000 39.68000 221 ILE A CA 1
ATOM 807 C C . ILE A 1 221 ? -5.09100 40.79900 -21.90500 1.000 40.58000 221 ILE A C 1
ATOM 808 O O . ILE A 1 221 ? -5.12200 41.23600 -20.74800 1.000 43.68000 221 ILE A O 1
ATOM 813 N N . GLU A 1 222 ? -4.87400 41.59700 -22.95200 1.000 43.45000 222 GLU A N 1
ATOM 814 C CA . GLU A 1 222 ? -4.69500 43.03200 -22.75500 1.000 43.59000 222 GLU A CA 1
ATOM 815 C C . GLU A 1 222 ? -5.99800 43.71400 -22.36200 1.000 47.01000 222 GLU A C 1
ATOM 816 O O . GLU A 1 222 ? -5.97400 44.73900 -21.67200 1.000 51.53000 222 GLU A O 1
ATOM 822 N N . GLY A 1 223 ? -7.13500 43.16900 -22.78700 1.000 47.34000 223 GLY A N 1
ATOM 823 C CA . GLY A 1 223 ? -8.42500 43.70700 -22.40500 1.000 46.94000 223 GLY A CA 1
ATOM 824 C C . GLY A 1 223 ? -8.85300 43.41500 -20.98600 1.000 48.08000 223 GLY A C 1
ATOM 825 O O . GLY A 1 223 ? -9.93000 43.84900 -20.57000 1.000 50.47000 223 GLY A O 1
ATOM 826 N N . GLY A 1 224 ? -8.03600 42.69300 -20.22600 1.000 46.93000 224 GLY A N 1
ATOM 827 C CA . GLY A 1 224 ? -8.36200 42.33400 -18.86500 1.000 44.91000 224 GLY A CA 1
ATOM 828 C C . GLY A 1 224 ? -8.83000 40.91100 -18.66600 1.000 44.53000 224 GLY A C 1
ATOM 829 O O . GLY A 1 224 ? -9.32000 40.58800 -17.57700 1.000 45.32000 224 GLY A O 1
ATOM 830 N N . GLY A 1 225 ? -8.69300 40.05200 -19.67500 1.000 43.18000 225 GLY A N 1
ATOM 831 C CA . GLY A 1 225 ? -9.17200 38.68600 -19.56900 1.000 43.72000 225 GLY A CA 1
ATOM 832 C C . GLY A 1 225 ? -10.65000 38.57500 -19.27700 1.000 46.02000 225 GLY A C 1
ATOM 833 O O . GLY A 1 225 ? -11.08500 37.58600 -18.67700 1.000 47.31000 225 GLY A O 1
ATOM 834 N N . LYS A 1 226 ? -11.43800 39.56500 -19.69300 1.000 46.51000 226 LYS A N 1
ATOM 835 C CA . LYS A 1 226 ? -12.84900 39.60400 -19.34300 1.000 49.17000 226 LYS A CA 1
ATOM 836 C C . LYS A 1 226 ? -13.57800 38.39700 -19.93600 1.000 50.35000 226 LYS A C 1
ATOM 837 O O . LYS A 1 226 ? -13.23200 37.92600 -21.02400 1.000 47.38000 226 LYS A O 1
ATOM 843 N N . PRO A 1 227 ? -14.58700 37.87500 -19.23600 1.000 51.63000 227 PRO A N 1
ATOM 844 C CA . PRO A 1 227 ? -15.20100 36.60700 -19.65500 1.000 51.82000 227 PRO A CA 1
ATOM 845 C C . PRO A 1 227 ? -15.89400 36.72100 -21.00500 1.000 53.16000 227 PRO A C 1
ATOM 846 O O . PRO A 1 227 ? -16.67000 37.64700 -21.25200 1.000 53.19000 227 PRO A O 1
ATOM 850 N N . LEU A 1 228 ? -15.59800 35.76000 -21.88600 1.000 54.09000 228 LEU A N 1
ATOM 851 C CA . LEU A 1 228 ? -16.29800 35.67700 -23.16300 1.000 55.27000 228 LEU A CA 1
ATOM 852 C C . LEU A 1 228 ? -17.73800 35.22000 -22.96900 1.000 61.91000 228 LEU A C 1
ATOM 853 O O . LEU A 1 228 ? -18.65300 35.72900 -23.62700 1.000 62.69000 228 LEU A O 1
ATOM 858 N N . SER A 1 229 ? -17.95400 34.26300 -22.07200 1.000 64.60000 229 SER A N 1
ATOM 859 C CA . SER A 1 229 ? -19.27700 33.69700 -21.83700 1.000 72.97000 229 SER A CA 1
ATOM 860 C C . SER A 1 229 ? -20.16400 34.66100 -21.05200 1.000 72.48000 229 SER A C 1
ATOM 861 O O . SER A 1 229 ? -20.67400 35.63900 -21.60100 1.000 68.99000 229 SER A O 1
ATOM 864 N N . SER A 1 240 ? -20.28400 36.06000 -6.94200 1.000 82.58000 240 SER A N 1
ATOM 865 C CA . SER A 1 240 ? -19.51300 37.15800 -6.36600 1.000 82.59000 240 SER A CA 1
ATOM 866 C C . SER A 1 240 ? -18.78600 38.02800 -7.39900 1.000 75.99000 240 SER A C 1
ATOM 867 O O . SER A 1 240 ? -19.43100 38.68500 -8.21000 1.000 75.13000 240 SER A O 1
ATOM 869 N N . HIS A 1 241 ? -17.46500 38.04700 -7.37600 1.000 74.32000 241 HIS A N 1
ATOM 870 C CA . HIS A 1 241 ? -16.70000 38.87500 -8.29000 1.000 69.85000 241 HIS A CA 1
ATOM 871 C C . HIS A 1 241 ? -16.77500 38.38700 -9.70800 1.000 68.41000 241 HIS A C 1
ATOM 872 O O . HIS A 1 241 ? -17.00500 37.21200 -9.93600 1.000 69.15000 241 HIS A O 1
ATOM 879 N N . GLU A 1 242 ? -16.59600 39.27900 -10.67300 1.000 68.38000 242 GLU A N 1
ATOM 880 C CA . GLU A 1 242 ? -16.54100 38.85600 -12.07100 1.000 67.87000 242 GLU A CA 1
ATOM 881 C C . GLU A 1 242 ? -15.35600 37.95400 -12.33500 1.000 63.07000 242 GLU A C 1
ATOM 882 O O . GLU A 1 242 ? -14.23200 38.27800 -11.98500 1.000 59.88000 242 GLU A O 1
ATOM 888 N N . LEU A 1 243 ? -15.60000 36.83300 -12.97700 1.000 58.37000 243 LEU A N 1
ATOM 889 C CA . LEU A 1 243 ? -14.55500 35.89700 -13.19800 1.000 52.87000 243 LEU A CA 1
ATOM 890 C C . LEU A 1 243 ? -13.89800 36.19700 -14.48500 1.000 54.02000 243 LEU A C 1
ATOM 891 O O . LEU A 1 243 ? -14.53900 36.23800 -15.51200 1.000 54.46000 243 LEU A O 1
ATOM 896 N N . CYS A 1 244 ? -12.59500 36.38400 -14.43700 1.000 49.43000 244 CYS A N 1
ATOM 897 C CA . CYS A 1 244 ? -11.86500 36.70300 -15.61300 1.000 46.00000 244 CYS A CA 1
ATOM 898 C C . CYS A 1 244 ? -10.68600 35.76100 -15.70300 1.000 44.41000 244 CYS A C 1
ATOM 899 O O . CYS A 1 244 ? -10.51000 34.95900 -14.80700 1.000 45.26000 244 CYS A O 1
ATOM 902 N N . TRP A 1 245 ? -9.88800 35.83900 -16.75800 1.000 43.01000 245 TRP A N 1
ATOM 903 C CA . TRP A 1 245 ? -8.70100 35.00800 -16.96900 1.000 41.16000 245 TRP A CA 1
ATOM 904 C C . TRP A 1 245 ? -9.02600 33.51600 -16.95700 1.000 39.96000 245 TRP A C 1
ATOM 905 O O . TRP A 1 245 ? -8.17800 32.69400 -16.60800 1.000 43.29000 245 TRP A O 1
ATOM 916 N N . LEU A 1 246 ? -10.24300 33.14700 -17.34400 1.000 42.07000 246 LEU A N 1
ATOM 917 C CA . LEU A 1 246 ? -10.64200 31.74600 -17.29500 1.000 41.51000 246 LEU A CA 1
ATOM 918 C C . LEU A 1 246 ? -9.85400 30.91900 -18.30400 1.000 41.89000 246 LEU A C 1
ATOM 919 O O . LEU A 1 246 ? -9.60500 31.35500 -19.43100 1.000 39.84000 246 LEU A O 1
ATOM 924 N N . LEU A 1 247 ? -9.45900 29.71300 -17.88400 1.000 44.71000 247 LEU A N 1
ATOM 925 C CA . LEU A 1 247 ? -8.74500 28.80600 -18.78000 1.000 41.15000 247 LEU A CA 1
ATOM 926 C C . LEU A 1 247 ? -9.60400 28.41500 -19.97300 1.000 41.65000 247 LEU A C 1
ATOM 927 O O . LEU A 1 247 ? -9.09600 28.26200 -21.08900 1.000 40.03000 247 LEU A O 1
ATOM 932 N N . GLU A 1 248 ? -10.90800 28.23900 -19.75600 1.000 42.78000 248 GLU A N 1
ATOM 933 C CA . GLU A 1 248 ? -11.78200 27.77200 -20.82700 1.000 40.36000 248 GLU A CA 1
ATOM 934 C C . GLU A 1 248 ? -11.91900 28.82200 -21.92600 1.000 40.88000 248 GLU A C 1
ATOM 935 O O . GLU A 1 248 ? -11.94000 28.48500 -23.11800 1.000 44.09000 248 GLU A O 1
ATOM 941 N N . ASP A 1 249 ? -11.97700 30.10100 -21.54800 1.000 39.76000 249 ASP A N 1
ATOM 942 C CA . ASP A 1 249 ? -11.99800 31.16900 -22.54300 1.000 40.71000 249 ASP A CA 1
ATOM 943 C C . ASP A 1 249 ? -10.70700 31.18300 -23.35600 1.000 42.02000 249 ASP A C 1
ATOM 944 O O . ASP A 1 249 ? -10.73300 31.26900 -24.59100 1.000 40.90000 249 ASP A O 1
ATOM 949 N N . ALA A 1 250 ? -9.56100 31.09400 -22.67300 1.000 44.80000 250 ALA A N 1
ATOM 950 C CA . ALA A 1 250 ? -8.27900 31.06900 -23.37000 1.000 39.79000 250 ALA A CA 1
ATOM 951 C C . ALA A 1 250 ? -8.18100 29.87000 -24.30400 1.000 43.44000 250 ALA A C 1
ATOM 952 O O . ALA A 1 250 ? -7.58300 29.96000 -25.38300 1.000 43.02000 250 ALA A O 1
ATOM 954 N N . LEU A 1 251 ? -8.76100 28.73600 -23.90500 1.000 44.14000 251 LEU A N 1
ATOM 955 C CA . LEU A 1 251 ? -8.78400 27.57000 -24.78200 1.000 40.27000 251 LEU A CA 1
ATOM 956 C C . LEU A 1 251 ? -9.65600 27.82300 -26.00300 1.000 39.49000 251 LEU A C 1
ATOM 957 O O . LEU A 1 251 ? -9.31200 27.40600 -27.11500 1.000 40.21000 251 LEU A O 1
ATOM 962 N N . LEU A 1 252 ? -10.78800 28.50500 -25.82000 1.000 42.29000 252 LEU A N 1
ATOM 963 C CA . LEU A 1 252 ? -11.57400 28.90600 -26.98100 1.000 44.00000 252 LEU A CA 1
ATOM 964 C C . LEU A 1 252 ? -10.82800 29.90300 -27.85900 1.000 43.19000 252 LEU A C 1
ATOM 965 O O . LEU A 1 252 ? -11.14700 30.02400 -29.04600 1.000 41.12000 252 LEU A O 1
ATOM 970 N N . LEU A 1 253 ? -9.84400 30.61500 -27.30700 1.000 42.43000 253 LEU A N 1
ATOM 971 C CA . LEU A 1 253 ? -9.04500 31.54200 -28.10100 1.000 40.58000 253 LEU A CA 1
ATOM 972 C C . LEU A 1 253 ? -7.79700 30.90300 -28.69000 1.000 39.33000 253 LEU A C 1
ATOM 973 O O . LEU A 1 253 ? -7.31800 31.34800 -29.73900 1.000 42.29000 253 LEU A O 1
ATOM 978 N N . ALA A 1 254 ? -7.25200 29.87900 -28.03900 1.000 40.70000 254 ALA A N 1
ATOM 979 C CA . ALA A 1 254 ? -6.09600 29.14000 -28.55100 1.000 40.16000 254 ALA A CA 1
ATOM 980 C C . ALA A 1 254 ? -6.36300 27.66700 -28.25500 1.000 39.57000 254 ALA A C 1
ATOM 981 O O . ALA A 1 254 ? -6.06100 27.17900 -27.16300 1.000 39.45000 254 ALA A O 1
ATOM 983 N N . GLU A 1 255 ? -6.95000 26.96900 -29.23200 1.000 38.88000 255 GLU A N 1
ATOM 984 C CA . GLU A 1 255 ? -7.26300 25.55600 -29.04900 1.000 39.58000 255 GLU A CA 1
ATOM 985 C C . GLU A 1 255 ? -6.02100 24.74500 -28.70600 1.000 44.72000 255 GLU A C 1
ATOM 986 O O . GLU A 1 255 ? -6.11900 23.71600 -28.02900 1.000 47.40000 255 GLU A O 1
ATOM 988 N N . ASP A 1 256 ? -4.84800 25.19600 -29.15400 1.000 44.03000 256 ASP A N 1
ATOM 989 C CA . ASP A 1 256 ? -3.57700 24.54500 -28.85800 1.000 43.60000 256 ASP A CA 1
ATOM 990 C C . ASP A 1 256 ? -2.82400 25.23600 -27.72400 1.000 40.75000 256 ASP A C 1
ATOM 991 O O . ASP A 1 256 ? -1.58800 25.23100 -27.70600 1.000 38.37000 256 ASP A O 1
ATOM 996 N N . LEU A 1 257 ? -3.54400 25.83100 -26.78100 1.000 39.42000 257 LEU A N 1
ATOM 997 C CA . LEU A 1 257 ? -2.89800 26.50800 -25.66300 1.000 35.55000 257 LEU A CA 1
ATOM 998 C C . LEU A 1 257 ? -2.18200 25.49200 -24.78100 1.000 34.43000 257 LEU A C 1
ATOM 999 O O . LEU A 1 257 ? -2.77200 24.46600 -24.42200 1.000 37.11000 257 LEU A O 1
ATOM 1004 N N . PRO A 1 258 ? -0.92000 25.72600 -24.42400 1.000 36.35000 258 PRO A N 1
ATOM 1005 C CA . PRO A 1 258 ? -0.25000 24.86100 -23.43500 1.000 35.40000 258 PRO A CA 1
ATOM 1006 C C . PRO A 1 258 ? -0.68000 25.25100 -22.02500 1.000 37.87000 258 PRO A C 1
ATOM 1007 O O . PRO A 1 258 ? -0.00100 25.98000 -21.30100 1.000 39.81000 258 PRO A O 1
ATOM 1011 N N . ALA A 1 259 ? -1.86400 24.76400 -21.63900 1.000 37.93000 259 ALA A N 1
ATOM 1012 C CA . ALA A 1 259 ? -2.43200 25.11400 -20.34100 1.000 36.87000 259 ALA A CA 1
ATOM 1013 C C . ALA A 1 259 ? -1.44300 24.86000 -19.21400 1.000 41.89000 259 ALA A C 1
ATOM 1014 O O . ALA A 1 259 ? -1.24200 25.72200 -18.35100 1.000 41.04000 259 ALA A O 1
ATOM 1016 N N . ASP A 1 260 ? -0.79100 23.69400 -19.23400 1.000 42.16000 260 ASP A N 1
ATOM 1017 C CA . ASP A 1 260 ? 0.14000 23.30400 -18.17900 1.000 43.15000 260 ASP A CA 1
ATOM 1018 C C . ASP A 1 260 ? 1.05700 24.44900 -17.76700 1.000 46.17000 260 ASP A C 1
ATOM 1019 O O . ASP A 1 260 ? 1.17200 24.76800 -16.57800 1.000 46.63000 260 ASP A O 1
ATOM 1024 N N . SER A 1 261 ? 1.71100 25.09000 -18.73900 1.000 46.62000 261 SER A N 1
ATOM 1025 C CA . SER A 1 261 ? 2.71200 26.10100 -18.41700 1.000 43.10000 261 SER A CA 1
ATOM 1026 C C . SER A 1 261 ? 2.11600 27.46800 -18.11700 1.000 44.92000 261 SER A C 1
ATOM 1027 O O . SER A 1 261 ? 2.81000 28.31700 -17.54500 1.000 47.86000 261 SER A O 1
ATOM 1029 N N . LEU A 1 262 ? 0.86400 27.71000 -18.50000 1.000 41.02000 262 LEU A N 1
ATOM 1030 C CA . LEU A 1 262 ? 0.24600 29.01500 -18.33300 1.000 42.57000 262 LEU A CA 1
ATOM 1031 C C . LEU A 1 262 ? -0.76900 29.06600 -17.20200 1.000 42.62000 262 LEU A C 1
ATOM 1032 O O . LEU A 1 262 ? -1.24700 30.15700 -16.87400 1.000 43.73000 262 LEU A O 1
ATOM 1037 N N . LEU A 1 263 ? -1.10800 27.92900 -16.60200 1.000 41.16000 263 LEU A N 1
ATOM 1038 C CA . LEU A 1 263 ? -2.06400 27.92200 -15.50600 1.000 43.81000 263 LEU A CA 1
ATOM 1039 C C . LEU A 1 263 ? -1.52000 28.69900 -14.31400 1.000 44.83000 263 LEU A C 1
ATOM 1040 O O . LEU A 1 263 ? -0.32300 28.65900 -14.01400 1.000 45.20000 263 LEU A O 1
ATOM 1045 N N . LEU A 1 264 ? -2.40800 29.43900 -13.65600 1.000 44.86000 264 LEU A N 1
ATOM 1046 C CA . LEU A 1 264 ? -2.03500 30.18300 -12.46000 1.000 45.46000 264 LEU A CA 1
ATOM 1047 C C . LEU A 1 264 ? -1.66800 29.20600 -11.35100 1.000 43.66000 264 LEU A C 1
ATOM 1048 O O . LEU A 1 264 ? -2.47600 28.35200 -10.97300 1.000 47.69000 264 LEU A O 1
ATOM 1053 N N . THR A 1 265 ? -0.44600 29.31600 -10.84500 1.000 43.68000 265 THR A N 1
ATOM 1054 C CA . THR A 1 265 ? 0.03100 28.45000 -9.78200 1.000 45.95000 265 THR A CA 1
ATOM 1055 C C . THR A 1 265 ? 0.22600 29.24700 -8.50000 1.000 46.45000 265 THR A C 1
ATOM 1056 O O . THR A 1 265 ? 0.30700 30.47800 -8.50900 1.000 45.50000 265 THR A O 1
ATOM 1060 N N . SER A 1 266 ? 0.30300 28.51600 -7.38700 1.000 46.53000 266 SER A N 1
ATOM 1061 C CA . SER A 1 266 ? 0.49000 29.14800 -6.08800 1.000 46.66000 266 SER A CA 1
ATOM 1062 C C . SER A 1 266 ? 1.83700 29.84900 -5.97400 1.000 48.79000 266 SER A C 1
ATOM 1063 O O . SER A 1 266 ? 2.02000 30.67500 -5.07200 1.000 49.00000 266 SER A O 1
ATOM 1066 N N . GLU A 1 267 ? 2.77800 29.54400 -6.86400 1.000 47.37000 267 GLU A N 1
ATOM 1067 C CA . GLU A 1 267 ? 4.08800 30.18000 -6.86900 1.000 47.34000 267 GLU A CA 1
ATOM 1068 C C . GLU A 1 267 ? 4.08800 31.52200 -7.59300 1.000 47.34000 267 GLU A C 1
ATOM 1069 O O . GLU A 1 267 ? 5.15600 32.12100 -7.75800 1.000 50.53000 267 GLU A O 1
ATOM 1075 N N . ASP A 1 268 ? 2.92200 32.00300 -8.01900 1.000 47.43000 268 ASP A N 1
ATOM 1076 C CA . ASP A 1 268 ? 2.82300 33.24800 -8.77000 1.000 47.95000 268 ASP A CA 1
ATOM 1077 C C . ASP A 1 268 ? 2.76100 34.44300 -7.82300 1.000 50.57000 268 ASP A C 1
ATOM 1078 O O . ASP A 1 268 ? 2.12900 34.36400 -6.76400 1.000 50.10000 268 ASP A O 1
ATOM 1083 N N . PRO A 1 269 ? 3.42100 35.53900 -8.19500 1.000 51.94000 269 PRO A N 1
ATOM 1084 C CA . PRO A 1 269 ? 3.41200 36.73500 -7.34300 1.000 52.44000 269 PRO A CA 1
ATOM 1085 C C . PRO A 1 269 ? 1.99600 37.24100 -7.10700 1.000 50.97000 269 PRO A C 1
ATOM 1086 O O . PRO A 1 269 ? 1.13300 37.16800 -7.98500 1.000 51.27000 269 PRO A O 1
ATOM 1090 N N . ALA A 1 270 ? 1.77100 37.77200 -5.90400 1.000 51.19000 270 ALA A N 1
ATOM 1091 C CA . ALA A 1 270 ? 0.44100 38.21200 -5.50500 1.000 52.85000 270 ALA A CA 1
ATOM 1092 C C . ALA A 1 270 ? -0.01500 39.47800 -6.21900 1.000 53.79000 270 ALA A C 1
ATOM 1093 O O . ALA A 1 270 ? -1.18400 39.84900 -6.08300 1.000 53.91000 270 ALA A O 1
ATOM 1095 N N . ASP A 1 271 ? 0.86100 40.15300 -6.96300 1.000 53.38000 271 ASP A N 1
ATOM 1096 C CA . ASP A 1 271 ? 0.44200 41.28100 -7.78400 1.000 52.82000 271 ASP A CA 1
ATOM 1097 C C . ASP A 1 271 ? -0.02200 40.84600 -9.16900 1.000 53.89000 271 ASP A C 1
ATOM 1098 O O . ASP A 1 271 ? -0.23700 41.69700 -10.03800 1.000 54.56000 271 ASP A O 1
ATOM 1103 N N . CYS A 1 272 ? -0.17200 39.54600 -9.38800 1.000 51.75000 272 CYS A N 1
ATOM 1104 C CA . CYS A 1 272 ? -0.77000 39.04100 -10.61500 1.000 50.51000 272 CYS A CA 1
ATOM 1105 C C . CYS A 1 272 ? -2.28500 39.19700 -10.54400 1.000 50.97000 272 CYS A C 1
ATOM 1106 O O . CYS A 1 272 ? -2.89300 38.81200 -9.54000 1.000 49.49000 272 CYS A O 1
ATOM 1109 N N . PRO A 1 273 ? -2.92200 39.76600 -11.57400 1.000 53.83000 273 PRO A N 1
ATOM 1110 C CA . PRO A 1 273 ? -4.38400 39.95200 -11.51200 1.000 49.01000 273 PRO A CA 1
ATOM 1111 C C . PRO A 1 273 ? -5.15000 38.65900 -11.28000 1.000 47.34000 273 PRO A C 1
ATOM 1112 O O . PRO A 1 273 ? -6.09800 38.63800 -10.48300 1.000 47.31000 273 PRO A O 1
ATOM 1116 N N . ALA A 1 274 ? -4.75500 37.57200 -11.94600 1.000 47.70000 274 ALA A N 1
ATOM 1117 C CA . ALA A 1 274 ? -5.43300 36.29600 -11.74200 1.000 44.30000 274 ALA A CA 1
ATOM 1118 C C . ALA A 1 274 ? -5.19600 35.76200 -10.33500 1.000 45.47000 274 ALA A C 1
ATOM 1119 O O . ALA A 1 274 ? -6.08600 35.13900 -9.74300 1.000 46.96000 274 ALA A O 1
ATOM 1121 N N . GLN A 1 275 ? -4.00200 35.99200 -9.78400 1.000 47.98000 275 GLN A N 1
ATOM 1122 C CA . GLN A 1 275 ? -3.72600 35.56100 -8.41700 1.000 48.95000 275 GLN A CA 1
ATOM 1123 C C . GLN A 1 275 ? -4.61300 36.30000 -7.42300 1.000 48.32000 275 GLN A C 1
ATOM 1124 O O . GLN A 1 275 ? -5.18600 35.68800 -6.51000 1.000 47.16000 275 GLN A O 1
ATOM 1130 N N . GLN A 1 276 ? -4.74500 37.61800 -7.59400 1.000 47.80000 276 GLN A N 1
ATOM 1131 C CA . GLN A 1 276 ? -5.64100 38.39600 -6.74600 1.000 49.67000 276 GLN A CA 1
ATOM 1132 C C . GLN A 1 276 ? -7.08500 37.93700 -6.90400 1.000 48.86000 276 GLN A C 1
ATOM 1133 O O . GLN A 1 276 ? -7.83600 37.88100 -5.92400 1.000 47.95000 276 GLN A O 1
ATOM 1139 N N . LEU A 1 277 ? -7.49000 37.60000 -8.13100 1.000 47.74000 277 LEU A N 1
ATOM 1140 C CA . LEU A 1 277 ? -8.84200 37.09400 -8.35100 1.000 45.32000 277 LEU A CA 1
ATOM 1141 C C . LEU A 1 277 ? -9.07000 35.79400 -7.58700 1.000 47.94000 277 LEU A C 1
ATOM 1142 O O . LEU A 1 277 ? -10.08300 35.63600 -6.89300 1.000 53.58000 277 LEU A O 1
ATOM 1147 N N . TYR A 1 278 ? -8.13300 34.84900 -7.70300 1.000 44.68000 278 TYR A N 1
ATOM 1148 C CA . TYR A 1 278 ? -8.26400 33.59600 -6.96500 1.000 46.71000 278 TYR A CA 1
ATOM 1149 C C . TYR A 1 278 ? -8.35900 33.85300 -5.46800 1.000 51.96000 278 TYR A C 1
ATOM 1150 O O . TYR A 1 278 ? -9.19900 33.26300 -4.77800 1.000 51.25000 278 TYR A O 1
ATOM 1159 N N . VAL A 1 279 ? -7.58200 34.77400 -4.93100 1.000 52.65000 279 VAL A N 1
ATOM 1160 C CA . VAL A 1 279 ? -7.59500 34.98200 -3.49500 1.000 49.94000 279 VAL A CA 1
ATOM 1161 C C . VAL A 1 279 ? -8.90900 35.59000 -3.07700 1.000 53.31000 279 VAL A C 1
ATOM 1162 O O . VAL A 1 279 ? -9.47300 35.22700 -2.05600 1.000 57.54000 279 VAL A O 1
ATOM 1166 N N . ALA A 1 280 ? -9.43700 36.48800 -3.88500 1.000 50.67000 280 ALA A N 1
ATOM 1167 C CA . ALA A 1 280 ? -10.70100 37.11100 -3.56000 1.000 53.03000 280 ALA A CA 1
ATOM 1168 C C . ALA A 1 280 ? -11.84000 36.15300 -3.73900 1.000 55.80000 280 ALA A C 1
ATOM 1169 O O . ALA A 1 280 ? -12.82900 36.22700 -3.02600 1.000 54.17000 280 ALA A O 1
ATOM 1171 N N . MET A 1 281 ? -11.70600 35.24300 -4.68500 1.000 55.38000 281 MET A N 1
ATOM 1172 C CA . MET A 1 281 ? -12.78700 34.33500 -4.99000 1.000 54.48000 281 MET A CA 1
ATOM 1173 C C . MET A 1 281 ? -12.76100 33.18900 -4.03400 1.000 57.31000 281 MET A C 1
ATOM 1174 O O . MET A 1 281 ? -13.65900 32.36300 -4.04100 1.000 57.84000 281 MET A O 1
ATOM 1179 N N . ARG A 1 282 ? -11.72700 33.12200 -3.21800 1.000 58.22000 282 ARG A N 1
ATOM 1180 C CA . ARG A 1 282 ? -11.67500 32.10100 -2.20600 1.000 61.49000 282 ARG A CA 1
ATOM 1181 C C . ARG A 1 282 ? -12.58900 32.62100 -1.15100 1.000 66.35000 282 ARG A C 1
ATOM 1182 O O . ARG A 1 282 ? -12.15000 32.92500 -0.04600 1.000 68.50000 282 ARG A O 1
ATOM 1184 N N . SER A 1 283 ? -13.86800 32.75900 -1.49400 1.000 65.83000 283 SER A N 1
ATOM 1185 C CA . SER A 1 283 ? -14.87600 33.22300 -0.53900 1.000 71.70000 283 SER A CA 1
ATOM 1186 C C . SER A 1 283 ? -15.62800 31.99000 -0.20100 1.000 71.32000 283 SER A C 1
ATOM 1187 O O . SER A 1 283 ? -16.74600 32.04700 0.29300 1.000 73.71000 283 SER A O 1
ATOM 1189 N N . ALA A 1 288 ? -21.58300 24.44800 1.47300 1.000 67.32000 288 ALA A N 1
ATOM 1190 C CA . ALA A 1 288 ? -20.48400 23.54000 1.62100 1.000 56.57000 288 ALA A CA 1
ATOM 1191 C C . ALA A 1 288 ? -20.97300 22.12700 1.59700 1.000 49.64000 288 ALA A C 1
ATOM 1192 O O . ALA A 1 288 ? -20.19600 21.20100 1.73800 1.000 50.18000 288 ALA A O 1
ATOM 1194 N N . GLY A 1 289 ? -22.26700 21.95300 1.42300 1.000 51.18000 289 GLY A N 1
ATOM 1195 C CA . GLY A 1 289 ? -22.82000 20.62500 1.29900 1.000 49.26000 289 GLY A CA 1
ATOM 1196 C C . GLY A 1 289 ? -22.70400 20.21900 -0.13100 1.000 47.90000 289 GLY A C 1
ATOM 1197 O O . GLY A 1 289 ? -22.27700 19.11900 -0.42400 1.000 47.23000 289 GLY A O 1
ATOM 1198 N N . ILE A 1 290 ? -23.09700 21.09600 -1.03300 1.000 46.03000 290 ILE A N 1
ATOM 1199 C CA . ILE A 1 290 ? -22.90800 20.82300 -2.42900 1.000 44.39000 290 ILE A CA 1
ATOM 1200 C C . ILE A 1 290 ? -21.77600 21.71700 -2.92300 1.000 47.44000 290 ILE A C 1
ATOM 1201 O O . ILE A 1 290 ? -21.88000 22.92200 -2.85200 1.000 51.00000 290 ILE A O 1
ATOM 1206 N N . ILE A 1 291 ? -20.68000 21.13100 -3.39400 1.000 43.00000 291 ILE A N 1
ATOM 1207 C CA . ILE A 1 291 ? -19.57000 21.91000 -3.90700 1.000 46.15000 291 ILE A CA 1
ATOM 1208 C C . ILE A 1 291 ? -19.50400 21.81600 -5.40100 1.000 41.51000 291 ILE A C 1
ATOM 1209 O O . ILE A 1 291 ? -19.59700 20.75400 -5.96100 1.000 36.11000 291 ILE A O 1
ATOM 1214 N N . LEU A 1 292 ? -19.35700 22.94900 -6.05100 1.000 44.75000 292 LEU A N 1
ATOM 1215 C CA . LEU A 1 292 ? -19.34000 22.99400 -7.50300 1.000 42.97000 292 LEU A CA 1
ATOM 1216 C C . LEU A 1 292 ? -17.94400 23.37800 -7.96600 1.000 45.69000 292 LEU A C 1
ATOM 1217 O O . LEU A 1 292 ? -17.36000 24.34100 -7.46000 1.000 45.39000 292 LEU A O 1
ATOM 1222 N N . CYS A 1 293 ? -17.40900 22.62100 -8.92000 1.000 43.01000 293 CYS A N 1
ATOM 1223 C CA . CYS A 1 293 ? -16.07700 22.87600 -9.44500 1.000 44.75000 293 CYS A CA 1
ATOM 1224 C C . CYS A 1 293 ? -16.05900 22.56100 -10.93200 1.000 44.10000 293 CYS A C 1
ATOM 1225 O O . CYS A 1 293 ? -17.03600 22.06500 -11.50000 1.000 41.66000 293 CYS A O 1
ATOM 1228 N N . SER A 1 294 ? -14.93400 22.86700 -11.56500 1.000 44.34000 294 SER A N 1
ATOM 1229 C CA . SER A 1 294 ? -14.74800 22.61400 -12.98400 1.000 41.82000 294 SER A CA 1
ATOM 1230 C C . SER A 1 294 ? -14.03500 21.28300 -13.19500 1.000 43.96000 294 SER A C 1
ATOM 1231 O O . SER A 1 294 ? -13.55200 20.64700 -12.25500 1.000 42.57000 294 SER A O 1
ATOM 1234 N N . HIS A 1 295 ? -13.98500 20.86300 -14.46100 1.000 43.77000 295 HIS A N 1
ATOM 1235 C CA . HIS A 1 295 ? -13.30800 19.61700 -14.80300 1.000 41.31000 295 HIS A CA 1
ATOM 1236 C C . HIS A 1 295 ? -11.82400 19.68400 -14.46000 1.000 43.67000 295 HIS A C 1
ATOM 1237 O O . HIS A 1 295 ? -11.26100 18.73100 -13.90300 1.000 44.21000 295 HIS A O 1
ATOM 1244 N N . PHE A 1 296 ? -11.17500 20.80600 -14.78200 1.000 43.65000 296 PHE A N 1
ATOM 1245 C CA . PHE A 1 296 ? -9.75100 20.95100 -14.49700 1.000 39.99000 296 PHE A CA 1
ATOM 1246 C C . PHE A 1 296 ? -9.48700 20.95400 -12.99800 1.000 43.78000 296 PHE A C 1
ATOM 1247 O O . PHE A 1 296 ? -8.48000 20.39900 -12.53900 1.000 44.48000 296 PHE A O 1
ATOM 1255 N N . MET A 1 297 ? -10.37700 21.57500 -12.22000 1.000 44.36000 297 MET A N 1
ATOM 1256 C CA . MET A 1 297 ? -10.23900 21.55400 -10.76800 1.000 44.62000 297 MET A CA 1
ATOM 1257 C C . MET A 1 297 ? -10.27600 20.12600 -10.24100 1.000 47.00000 297 MET A C 1
ATOM 1258 O O . MET A 1 297 ? -9.44600 19.73600 -9.41200 1.000 45.20000 297 MET A O 1
ATOM 1263 N N . LEU A 1 298 ? -11.22600 19.32300 -10.72800 1.000 47.24000 298 LEU A N 1
ATOM 1264 C CA . LEU A 1 298 ? -11.33900 17.94400 -10.26500 1.000 42.80000 298 LEU A CA 1
ATOM 1265 C C . LEU A 1 298 ? -10.13400 17.11500 -10.69000 1.000 43.23000 298 LEU A C 1
ATOM 1266 O O . LEU A 1 298 ? -9.65400 16.27300 -9.92200 1.000 46.15000 298 LEU A O 1
ATOM 1271 N N . ALA A 1 299 ? -9.62700 17.33800 -11.90400 1.000 42.32000 299 ALA A N 1
ATOM 1272 C CA . ALA A 1 299 ? -8.45100 16.59700 -12.35300 1.000 40.42000 299 ALA A CA 1
ATOM 1273 C C . ALA A 1 299 ? -7.22900 16.94400 -11.50800 1.000 42.59000 299 ALA A C 1
ATOM 1274 O O . ALA A 1 299 ? -6.48100 16.05500 -11.07900 1.000 42.81000 299 ALA A O 1
ATOM 1276 N N . ALA A 1 300 ? -7.01300 18.23800 -11.25500 1.000 44.79000 300 ALA A N 1
ATOM 1277 C CA . ALA A 1 300 ? -5.88800 18.65200 -10.42200 1.000 43.60000 300 ALA A CA 1
ATOM 1278 C C . ALA A 1 300 ? -6.03600 18.13100 -8.99900 1.000 46.54000 300 ALA A C 1
ATOM 1279 O O . ALA A 1 300 ? -5.04300 17.77900 -8.34900 1.000 46.89000 300 ALA A O 1
ATOM 1281 N N . HIS A 1 301 ? -7.27200 18.07400 -8.49700 1.000 46.68000 301 HIS A N 1
ATOM 1282 C CA . HIS A 1 301 ? -7.50800 17.52400 -7.16800 1.000 47.72000 301 HIS A CA 1
ATOM 1283 C C . HIS A 1 301 ? -7.16300 16.04300 -7.12400 1.000 49.73000 301 HIS A C 1
ATOM 1284 O O . HIS A 1 301 ? -6.52200 15.57500 -6.17800 1.000 53.28000 301 HIS A O 1
ATOM 1291 N N . THR A 1 302 ? -7.59500 15.28600 -8.13600 1.000 45.40000 302 THR A N 1
ATOM 1292 C CA . THR A 1 302 ? -7.20600 13.88300 -8.24000 1.000 45.85000 302 THR A CA 1
ATOM 1293 C C . THR A 1 302 ? -5.69100 13.73800 -8.22800 1.000 50.16000 302 THR A C 1
ATOM 1294 O O . THR A 1 302 ? -5.13600 12.89800 -7.50600 1.000 53.05000 302 THR A O 1
ATOM 1298 N N . ARG A 1 303 ? -5.00600 14.57000 -9.01500 1.000 52.69000 303 ARG A N 1
ATOM 1299 C CA . ARG A 1 303 ? -3.55400 14.47100 -9.10900 1.000 52.01000 303 ARG A CA 1
ATOM 1300 C C . ARG A 1 303 ? -2.89000 14.73200 -7.76100 1.000 56.04000 303 ARG A C 1
ATOM 1301 O O . ARG A 1 303 ? -2.04600 13.94800 -7.31400 1.000 57.56000 303 ARG A O 1
ATOM 1309 N N . MET A 1 304 ? -3.26400 15.82800 -7.09500 1.000 55.88000 304 MET A N 1
ATOM 1310 C CA . MET A 1 304 ? -2.67600 16.12600 -5.79100 1.000 54.89000 304 MET A CA 1
ATOM 1311 C C . MET A 1 304 ? -3.03600 15.06700 -4.75800 1.000 52.97000 304 MET A C 1
ATOM 1312 O O . MET A 1 304 ? -2.23800 14.78200 -3.85700 1.000 55.57000 304 MET A O 1
ATOM 1317 N N . MET A 1 305 ? -4.22800 14.47400 -4.87000 1.000 57.32000 305 MET A N 1
ATOM 1318 C CA . MET A 1 305 ? -4.59900 13.37200 -3.99100 1.000 61.10000 305 MET A CA 1
ATOM 1319 C C . MET A 1 305 ? -3.66400 12.18700 -4.17900 1.000 62.45000 305 MET A C 1
ATOM 1320 O O . MET A 1 305 ? -3.29200 11.51500 -3.20900 1.000 65.70000 305 MET A O 1
ATOM 1325 N N . GLN A 1 306 ? -3.20700 11.90200 -5.37200 1.000 61.72000 306 GLN A N 1
ATOM 1326 C CA . GLN A 1 306 ? -2.30600 10.78600 -5.48600 1.000 64.93000 306 GLN A CA 1
ATOM 1327 C C . GLN A 1 306 ? -0.88100 11.24600 -5.66000 1.000 69.51000 306 GLN A C 1
ATOM 1328 O O . GLN A 1 306 ? -0.49200 11.55400 -6.77900 1.000 72.65000 306 GLN A O 1
ATOM 1330 N N . MET A 1 307 ? -0.08200 11.30500 -4.60000 1.000 69.99000 307 MET A N 1
ATOM 1331 C CA . MET A 1 307 ? 1.26800 11.83500 -4.75800 1.000 67.72000 307 MET A CA 1
ATOM 1332 C C . MET A 1 307 ? 2.37500 11.01100 -4.09400 1.000 69.28000 307 MET A C 1
ATOM 1333 O O . MET A 1 307 ? 3.42500 10.81500 -4.69900 1.000 72.07000 307 MET A O 1
ATOM 1338 N N . ARG A 1 308 ? 2.18500 10.55900 -2.86100 1.000 72.85000 308 ARG A N 1
ATOM 1339 C CA . ARG A 1 308 ? 3.13300 9.70100 -2.19600 1.000 77.48000 308 ARG A CA 1
ATOM 1340 C C . ARG A 1 308 ? 2.54200 8.29700 -2.14800 1.000 70.12000 308 ARG A C 1
ATOM 1341 O O . ARG A 1 308 ? 2.19000 7.72900 -3.18100 1.000 67.69000 308 ARG A O 1
ATOM 1343 N N . SER A 1 325 ? -9.26200 21.70900 0.10600 1.000 54.12000 325 SER A N 1
ATOM 1344 C CA . SER A 1 325 ? -9.65400 22.27500 -1.18200 1.000 60.25000 325 SER A CA 1
ATOM 1345 C C . SER A 1 325 ? -10.94300 21.63300 -1.68200 1.000 53.49000 325 SER A C 1
ATOM 1346 O O . SER A 1 325 ? -11.91500 22.32100 -1.99800 1.000 53.18000 325 SER A O 1
ATOM 1349 N N . LEU A 1 326 ? -10.93700 20.31000 -1.75500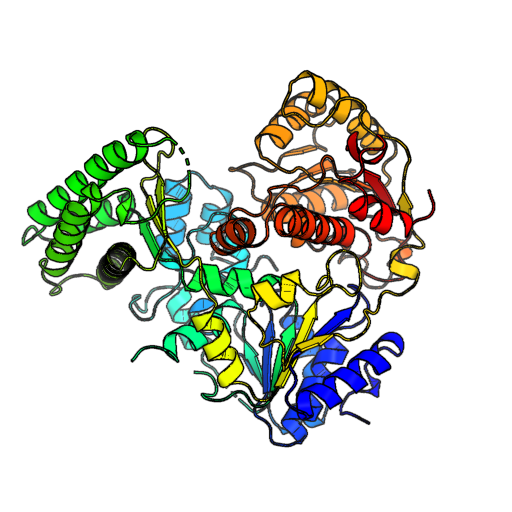 1.000 52.80000 326 LEU A N 1
ATOM 1350 C CA . LEU A 1 326 ? -12.10200 19.51500 -2.10200 1.000 48.98000 326 LEU A CA 1
ATOM 1351 C C . LEU A 1 326 ? -12.16000 18.33000 -1.15100 1.000 52.67000 326 LEU A C 1
ATOM 1352 O O . LEU A 1 326 ? -11.14800 17.97600 -0.53600 1.000 55.74000 326 LEU A O 1
ATOM 1357 N N . PRO A 1 327 ? -13.33200 17.71400 -0.99100 1.000 53.56000 327 PRO A N 1
ATOM 1358 C CA . PRO A 1 327 ? -13.43600 16.56700 -0.07800 1.000 53.00000 327 PRO A CA 1
ATOM 1359 C C . PRO A 1 327 ? -12.46600 15.45800 -0.45800 1.000 55.41000 327 PRO A C 1
ATOM 1360 O O . PRO A 1 327 ? -12.34900 15.08200 -1.62700 1.000 55.38000 327 PRO A O 1
ATOM 1364 N N . HIS A 1 328 ? -11.76000 14.93800 0.55000 1.000 57.90000 328 HIS A N 1
ATOM 1365 C CA . HIS A 1 328 ? -10.85500 13.81700 0.32600 1.000 57.08000 328 HIS A CA 1
ATOM 1366 C C . HIS A 1 328 ? -11.59500 12.58100 -0.16500 1.000 53.72000 328 HIS A C 1
ATOM 1367 O O . HIS A 1 328 ? -10.98900 11.72500 -0.82000 1.000 53.78000 328 HIS A O 1
ATOM 1374 N N . PHE A 1 329 ? -12.88700 12.47100 0.13500 1.000 50.16000 329 PHE A N 1
ATOM 1375 C CA . PHE A 1 329 ? -13.72000 11.39200 -0.37400 1.000 48.55000 329 PHE A CA 1
ATOM 1376 C C . PHE A 1 329 ? -15.03700 11.97100 -0.86100 1.000 47.29000 329 PHE A C 1
ATOM 1377 O O . PHE A 1 329 ? -15.70600 12.70700 -0.12900 1.000 48.23000 329 PHE A O 1
ATOM 1385 N N . ILE A 1 330 ? -15.40400 11.62300 -2.09100 1.000 46.97000 330 ILE A N 1
ATOM 1386 C CA . ILE A 1 330 ? -16.59600 12.14800 -2.74200 1.000 44.75000 330 ILE A CA 1
ATOM 1387 C C . ILE A 1 330 ? -17.70900 11.13500 -2.53600 1.000 47.33000 330 ILE A C 1
ATOM 1388 O O . ILE A 1 330 ? -17.67900 10.04400 -3.11500 1.000 47.73000 330 ILE A O 1
ATOM 1393 N N . ASP A 1 331 ? -18.70700 11.48200 -1.72600 1.000 48.12000 331 ASP A N 1
ATOM 1394 C CA . ASP A 1 331 ? -19.84500 10.58200 -1.58000 1.000 45.68000 331 ASP A CA 1
ATOM 1395 C C . ASP A 1 331 ? -20.63300 10.49000 -2.88100 1.000 45.63000 331 ASP A C 1
ATOM 1396 O O . ASP A 1 331 ? -20.93500 9.39100 -3.36000 1.000 46.34000 331 ASP A O 1
ATOM 1401 N N . THR A 1 332 ? -20.96700 11.63500 -3.47300 1.000 44.44000 332 THR A N 1
ATOM 1402 C CA . THR A 1 332 ? -21.75100 11.67300 -4.70200 1.000 41.18000 332 THR A CA 1
ATOM 1403 C C . THR A 1 332 ? -21.14800 12.69700 -5.65200 1.000 42.98000 332 THR A C 1
ATOM 1404 O O . THR A 1 332 ? -21.06400 13.88900 -5.32600 1.000 42.16000 332 THR A O 1
ATOM 1408 N N . LEU A 1 333 ? -20.73300 12.22100 -6.82400 1.000 43.57000 333 LEU A N 1
ATOM 1409 C CA . LEU A 1 333 ? -20.15700 13.04800 -7.87400 1.000 41.59000 333 LEU A CA 1
ATOM 1410 C C . LEU A 1 333 ? -21.13500 13.14100 -9.03500 1.000 40.10000 333 LEU A C 1
ATOM 1411 O O . LEU A 1 333 ? -21.70400 12.12900 -9.45700 1.000 41.73000 333 LEU A O 1
ATOM 1416 N N . ILE A 1 334 ? -21.33600 14.35300 -9.54200 1.000 37.46000 334 ILE A N 1
ATOM 1417 C CA . ILE A 1 334 ? -22.15200 14.57800 -10.72900 1.000 39.30000 334 ILE A CA 1
ATOM 1418 C C . ILE A 1 334 ? -21.33000 15.40500 -11.70300 1.000 39.50000 334 ILE A C 1
ATOM 1419 O O . ILE A 1 334 ? -20.85900 16.49100 -11.35200 1.000 43.14000 334 ILE A O 1
ATOM 1424 N N . VAL A 1 335 ? -21.15700 14.89900 -12.91900 1.000 36.55000 335 VAL A N 1
ATOM 1425 C CA . VAL A 1 335 ? -20.29800 15.54400 -13.90800 1.000 37.10000 335 VAL A CA 1
ATOM 1426 C C . VAL A 1 335 ? -21.16900 15.95600 -15.08600 1.000 38.81000 335 VAL A C 1
ATOM 1427 O O . VAL A 1 335 ? -21.52500 15.12000 -15.92200 1.000 40.73000 335 VAL A O 1
ATOM 1431 N N . ASP A 1 336 ? -21.50700 17.24100 -15.16600 1.000 37.80000 336 ASP A N 1
ATOM 1432 C CA . ASP A 1 336 ? -22.15400 17.77000 -16.35700 1.000 39.54000 336 ASP A CA 1
ATOM 1433 C C . ASP A 1 336 ? -21.13800 17.90900 -17.48200 1.000 37.98000 336 ASP A C 1
ATOM 1434 O O . ASP A 1 336 ? -19.96100 18.20000 -17.25100 1.000 36.19000 336 ASP A O 1
ATOM 1439 N N . GLU A 1 337 ? -21.61100 17.70600 -18.71200 1.000 39.45000 337 GLU A N 1
ATOM 1440 C CA . GLU A 1 337 ? -20.75000 17.70300 -19.89300 1.000 37.33000 337 GLU A CA 1
ATOM 1441 C C . GLU A 1 337 ? -19.57300 16.75400 -19.68500 1.000 37.47000 337 GLU A C 1
ATOM 1442 O O . GLU A 1 337 ? -18.40500 17.12700 -19.81200 1.000 37.98000 337 GLU A O 1
ATOM 1448 N N . ALA A 1 338 ? -19.90000 15.50600 -19.34000 1.000 38.63000 338 ALA A N 1
ATOM 1449 C CA . ALA A 1 338 ? -18.88100 14.52700 -18.98000 1.000 39.63000 338 ALA A CA 1
ATOM 1450 C C . ALA A 1 338 ? -17.93100 14.22200 -20.12900 1.000 38.13000 338 ALA A C 1
ATOM 1451 O O . ALA A 1 338 ? -16.79200 13.81000 -19.88300 1.000 38.15000 338 ALA A O 1
ATOM 1453 N N . HIS A 1 339 ? -18.36900 14.42500 -21.37500 1.000 36.19000 339 HIS A N 1
ATOM 1454 C CA . HIS A 1 339 ? -17.52500 14.12700 -22.52600 1.000 41.03000 339 HIS A CA 1
ATOM 1455 C C . HIS A 1 339 ? -16.26900 14.98700 -22.56500 1.000 40.42000 339 HIS A C 1
ATOM 1456 O O . HIS A 1 339 ? -15.31800 14.64300 -23.27700 1.000 42.09000 339 HIS A O 1
ATOM 1463 N N . LEU A 1 340 ? -16.23700 16.09500 -21.82300 1.000 39.63000 340 LEU A N 1
ATOM 1464 C CA . LEU A 1 340 ? -15.03100 16.90500 -21.73000 1.000 39.51000 340 LEU A CA 1
ATOM 1465 C C . LEU A 1 340 ? -14.08100 16.44400 -20.63200 1.000 39.57000 340 LEU A C 1
ATOM 1466 O O . LEU A 1 340 ? -12.88400 16.75500 -20.70200 1.000 41.40000 340 LEU A O 1
ATOM 1471 N N . LEU A 1 341 ? -14.58000 15.68500 -19.65100 1.000 38.90000 341 LEU A N 1
ATOM 1472 C CA . LEU A 1 341 ? -13.80700 15.38600 -18.44800 1.000 38.42000 341 LEU A CA 1
ATOM 1473 C C . LEU A 1 341 ? -12.43700 14.80200 -18.78100 1.000 37.80000 341 LEU A C 1
ATOM 1474 O O . LEU A 1 341 ? -11.41700 15.23600 -18.23300 1.000 38.55000 341 LEU A O 1
ATOM 1479 N N . GLU A 1 342 ? -12.39200 13.82800 -19.69800 1.000 37.32000 342 GLU A N 1
ATOM 1480 C CA . GLU A 1 342 ? -11.11600 13.20200 -20.03500 1.000 42.06000 342 GLU A CA 1
ATOM 1481 C C . GLU A 1 342 ? -10.11600 14.22500 -20.56000 1.000 39.90000 342 GLU A C 1
ATOM 1482 O O . GLU A 1 342 ? -8.94800 14.22400 -20.15100 1.000 40.62000 342 GLU A O 1
ATOM 1488 N N . GLN A 1 343 ? -10.55400 15.11400 -21.45800 1.000 38.16000 343 GLN A N 1
ATOM 1489 C CA . GLN A 1 343 ? -9.64200 16.13600 -21.96600 1.000 41.47000 343 GLN A CA 1
ATOM 1490 C C . GLN A 1 343 ? -9.09500 17.00900 -20.84600 1.000 38.65000 343 GLN A C 1
ATOM 1491 O O . GLN A 1 343 ? -7.97500 17.52200 -20.95100 1.000 36.08000 343 GLN A O 1
ATOM 1497 N N . ALA A 1 344 ? -9.86100 17.18400 -19.766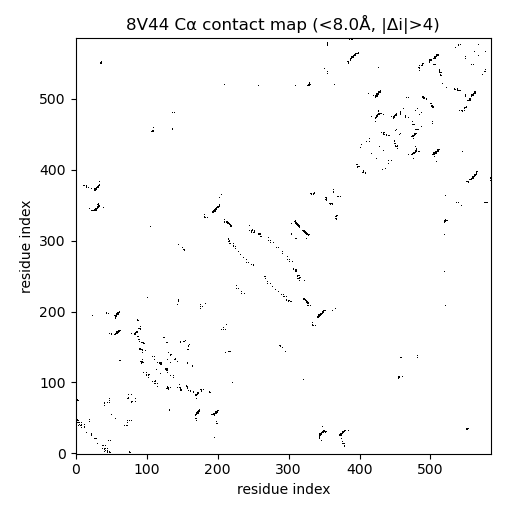00 1.000 40.61000 344 ALA A N 1
ATOM 1498 C CA . ALA A 1 344 ? -9.36600 17.96400 -18.63900 1.000 40.40000 344 ALA A CA 1
ATOM 1499 C C . ALA A 1 344 ? -8.29000 17.21500 -17.86900 1.000 40.98000 344 ALA A C 1
ATOM 1500 O O . ALA A 1 344 ? -7.37400 17.83800 -17.32000 1.000 40.44000 344 ALA A O 1
ATOM 1502 N N . PHE A 1 345 ? -8.37900 15.88500 -17.81300 1.000 39.75000 345 PHE A N 1
ATOM 1503 C CA . PHE A 1 345 ? -7.35500 15.11600 -17.11800 1.000 40.04000 345 PHE A CA 1
ATOM 1504 C C . PHE A 1 345 ? -6.04300 15.14300 -17.89200 1.000 43.74000 345 PHE A C 1
ATOM 1505 O O . PHE A 1 345 ? -4.98800 15.47300 -17.33500 1.000 45.74000 345 PHE A O 1
ATOM 1513 N N . ALA A 1 346 ? -6.10000 14.82200 -19.18900 1.000 45.78000 346 ALA A N 1
ATOM 1514 C CA . ALA A 1 346 ? -4.89600 14.81600 -20.01600 1.000 42.16000 346 ALA A CA 1
ATOM 1515 C C . ALA A 1 346 ? -4.17600 16.15800 -19.96300 1.000 37.21000 346 ALA A C 1
ATOM 1516 O O . ALA A 1 346 ? -2.94200 16.20600 -19.92400 1.000 41.94000 346 ALA A O 1
ATOM 1518 N N . SER A 1 347 ? -4.93100 17.25900 -19.94800 1.000 38.60000 347 SER A N 1
ATOM 1519 C CA . SER A 1 347 ? -4.31200 18.57600 -19.83900 1.000 41.36000 347 SER A CA 1
ATOM 1520 C C . SER A 1 347 ? -3.60800 18.75000 -18.49800 1.000 42.30000 347 SER A C 1
ATOM 1521 O O . SER A 1 347 ? -2.49600 19.28800 -18.44000 1.000 42.64000 347 SER A O 1
ATOM 1524 N N . VAL A 1 348 ? -4.23600 18.30000 -17.40800 1.000 42.16000 348 VAL A N 1
ATOM 1525 C CA . VAL A 1 348 ? -3.62500 18.45600 -16.09200 1.000 43.05000 348 VAL A CA 1
ATOM 1526 C C . VAL A 1 348 ? -2.39300 17.56900 -15.95800 1.000 42.19000 348 VAL A C 1
ATOM 1527 O O . VAL A 1 348 ? -1.41000 17.94900 -15.31000 1.000 43.83000 348 VAL A O 1
ATOM 1531 N N . TYR A 1 349 ? -2.40900 16.39400 -16.58300 1.000 41.53000 349 TYR A N 1
ATOM 1532 C CA . TYR A 1 349 ? -1.30100 15.45400 -16.50400 1.000 41.83000 349 TYR A CA 1
ATOM 1533 C C . TYR A 1 349 ? -0.28100 15.64500 -17.61900 1.000 42.97000 349 TYR A C 1
ATOM 1534 O O . TYR A 1 349 ? 0.57300 14.77400 -17.82000 1.000 45.79000 349 TYR A O 1
ATOM 1543 N N . THR A 1 350 ? -0.35000 16.75400 -18.34300 1.000 40.40000 350 THR A N 1
ATOM 1544 C CA . THR A 1 350 ? 0.62300 17.07400 -19.37400 1.000 40.81000 350 THR A CA 1
ATOM 1545 C C . THR A 1 350 ? 1.58100 18.13700 -18.85600 1.000 43.89000 350 THR A C 1
ATOM 1546 O O . THR A 1 350 ? 1.16500 19.09500 -18.20000 1.000 39.90000 350 THR A O 1
ATOM 1550 N N . HIS A 1 351 ? 2.86600 17.94300 -19.13300 1.000 45.15000 351 HIS A N 1
ATOM 1551 C CA . HIS A 1 351 ? 3.90300 18.91300 -18.83000 1.000 42.68000 351 HIS A CA 1
ATOM 1552 C C . HIS A 1 351 ? 4.44900 19.50000 -20.12400 1.000 41.11000 351 HIS A C 1
ATOM 1553 O O . HIS A 1 351 ? 4.48000 18.83700 -21.16400 1.000 39.52000 351 HIS A O 1
ATOM 1560 N N . THR A 1 352 ? 4.89100 20.75200 -20.04800 1.000 41.57000 352 THR A N 1
ATOM 1561 C CA . THR A 1 352 ? 5.24200 21.51600 -21.23800 1.000 40.55000 352 THR A CA 1
ATOM 1562 C C . THR A 1 352 ? 6.44800 22.39400 -20.94700 1.000 44.53000 352 THR A C 1
ATOM 1563 O O . THR A 1 352 ? 6.36900 23.30800 -20.12100 1.000 41.69000 352 THR A O 1
ATOM 1567 N N . LEU A 1 353 ? 7.55700 22.11700 -21.63600 1.000 44.55000 353 LEU A N 1
ATOM 1568 C CA . LEU A 1 353 ? 8.79000 22.88300 -21.51600 1.000 40.01000 353 LEU A CA 1
ATOM 1569 C C . LEU A 1 353 ? 8.90100 23.80300 -22.72700 1.000 42.31000 353 LEU A C 1
ATOM 1570 O O . LEU A 1 353 ? 9.17200 23.34300 -23.84200 1.000 41.94000 353 LEU A O 1
ATOM 1575 N N . ARG A 1 354 ? 8.67100 25.09800 -22.51100 1.000 47.29000 354 ARG A N 1
ATOM 1576 C CA . ARG A 1 354 ? 8.78500 26.10900 -23.55600 1.000 43.11000 354 ARG A CA 1
ATOM 1577 C C . ARG A 1 354 ? 10.11700 26.83000 -23.39100 1.000 34.30000 354 ARG A C 1
ATOM 1578 O O . ARG A 1 354 ? 10.35900 27.46700 -22.36100 1.000 32.87000 354 ARG A O 1
ATOM 1586 N N . LEU A 1 355 ? 10.97100 26.73700 -24.41000 1.000 38.15000 355 LEU A N 1
ATOM 1587 C CA . LEU A 1 355 ? 12.35900 27.16300 -24.25800 1.000 40.67000 355 LEU A CA 1
ATOM 1588 C C . LEU A 1 355 ? 12.54600 28.66400 -24.43700 1.000 41.27000 355 LEU A C 1
ATOM 1589 O O . LEU A 1 355 ? 13.41300 29.25100 -23.78200 1.000 41.56000 355 LEU A O 1
ATOM 1594 N N . ARG A 1 356 ? 11.76200 29.30300 -25.31100 1.000 40.57000 356 ARG A N 1
ATOM 1595 C CA . ARG A 1 356 ? 12.00100 30.72000 -25.58500 1.000 37.05000 356 ARG A CA 1
ATOM 1596 C C . ARG A 1 356 ? 11.74200 31.60200 -24.36900 1.000 37.92000 356 ARG A C 1
ATOM 1597 O O . ARG A 1 356 ? 12.64500 32.37100 -23.99100 1.000 40.29000 356 ARG A O 1
ATOM 1605 N N . PRO A 1 357 ? 10.57400 31.55900 -23.71400 1.000 40.21000 357 PRO A N 1
ATOM 1606 C CA . PRO A 1 357 ? 10.39100 32.41900 -22.53700 1.000 39.31000 357 PRO A CA 1
ATOM 1607 C C . PRO A 1 357 ? 11.28000 32.02600 -21.37500 1.000 38.39000 357 PRO A C 1
ATOM 1608 O O . PRO A 1 357 ? 11.68000 32.89800 -20.60000 1.000 37.51000 357 PRO A O 1
ATOM 1612 N N . LEU A 1 358 ? 11.62900 30.74500 -21.24500 1.000 38.17000 358 LEU A N 1
ATOM 1613 C CA . LEU A 1 358 ? 12.53900 30.33100 -20.18200 1.000 40.28000 358 LEU A CA 1
ATOM 1614 C C . LEU A 1 358 ? 13.92600 30.93600 -20.38400 1.000 41.34000 358 LEU A C 1
ATOM 1615 O O . LEU A 1 358 ? 14.50500 31.51600 -19.45500 1.000 40.45000 358 LEU A O 1
ATOM 1620 N N . MET A 1 359 ? 14.47300 30.81000 -21.59600 1.000 40.05000 359 MET A N 1
ATOM 1621 C CA . MET A 1 359 ? 15.76900 31.40900 -21.89800 1.000 41.84000 359 MET A CA 1
ATOM 1622 C C . MET A 1 359 ? 15.72800 32.92400 -21.73900 1.000 42.20000 359 MET A C 1
ATOM 1623 O O . MET A 1 359 ? 16.67000 33.52700 -21.20800 1.000 41.88000 359 MET A O 1
ATOM 1628 N N . ARG A 1 360 ? 14.64300 33.55800 -22.19700 1.000 41.94000 360 ARG A N 1
ATOM 1629 C CA . ARG A 1 360 ? 14.50900 35.00200 -22.03900 1.000 41.64000 360 ARG A CA 1
ATOM 1630 C C . ARG A 1 360 ? 14.43200 35.39400 -20.56800 1.000 39.57000 360 ARG A C 1
ATOM 1631 O O . ARG A 1 360 ? 14.90800 36.46800 -20.18300 1.000 39.86000 360 ARG A O 1
ATOM 1639 N N . THR A 1 361 ? 13.84900 34.53200 -19.73300 1.000 34.92000 361 THR A N 1
ATOM 1640 C CA . THR A 1 361 ? 13.83200 34.77400 -18.29600 1.000 37.88000 361 THR A CA 1
ATOM 1641 C C . THR A 1 361 ? 15.23900 34.70800 -17.71900 1.000 43.83000 361 THR A C 1
ATOM 1642 O O . THR A 1 361 ? 15.66700 35.61200 -16.99200 1.000 45.26000 361 THR A O 1
ATOM 1646 N N . ILE A 1 362 ? 15.97400 33.63600 -18.03100 1.000 42.26000 362 ILE A N 1
ATOM 1647 C CA . ILE A 1 362 ? 17.30400 33.47100 -17.44500 1.000 42.97000 362 ILE A CA 1
ATOM 1648 C C . ILE A 1 362 ? 18.24100 34.58000 -17.90300 1.000 43.99000 362 ILE A C 1
ATOM 1649 O O . ILE A 1 362 ? 19.10900 35.02100 -17.13900 1.000 44.46000 362 ILE A O 1
ATOM 1654 N N . GLU A 1 363 ? 18.07900 35.06100 -19.13900 1.000 45.20000 363 GLU A N 1
ATOM 1655 C CA . GLU A 1 363 ? 18.95200 36.12500 -19.62800 1.000 44.43000 363 GLU A CA 1
ATOM 1656 C C . GLU A 1 363 ? 18.88100 37.36500 -18.74700 1.000 46.40000 363 GLU A C 1
ATOM 1657 O O . GLU A 1 363 ? 19.88200 38.07500 -18.59500 1.000 51.14000 363 GLU A O 1
ATOM 1663 N N . GLY A 1 364 ? 17.72200 37.63600 -18.15100 1.000 46.40000 364 GLY A N 1
ATOM 1664 C CA . GLY A 1 364 ? 17.56300 38.80400 -17.30800 1.000 49.12000 364 GLY A CA 1
ATOM 1665 C C . GLY A 1 364 ? 17.75700 38.52500 -15.83200 1.000 49.44000 364 GLY A C 1
ATOM 1666 O O . GLY A 1 364 ? 17.06700 39.10200 -14.98500 1.000 52.03000 364 GLY A O 1
ATOM 1667 N N . LEU A 1 365 ? 18.69400 37.64000 -15.51300 1.000 46.11000 365 LEU A N 1
ATOM 1668 C CA . LEU A 1 365 ? 19.02500 37.29700 -14.14000 1.000 46.78000 365 LEU A CA 1
ATOM 1669 C C . LEU A 1 365 ? 20.48900 37.62000 -13.87500 1.000 50.06000 365 LEU A C 1
ATOM 1670 O O . LEU A 1 365 ? 21.23800 38.00700 -14.77700 1.000 53.49000 365 LEU A O 1
ATOM 1675 N N . GLY A 1 366 ? 20.89100 37.46300 -12.61600 1.000 47.36000 366 GLY A N 1
ATOM 1676 C CA . GLY A 1 366 ? 22.28500 37.64000 -12.26500 1.000 54.17000 366 GLY A CA 1
ATOM 1677 C C . GLY A 1 366 ? 23.18700 36.66500 -12.99800 1.000 57.79000 366 GLY A C 1
ATOM 1678 O O . GLY A 1 366 ? 22.75500 35.63600 -13.52100 1.000 59.37000 366 GLY A O 1
ATOM 1679 N N . SER A 1 367 ? 24.47300 37.00300 -13.03400 1.000 56.67000 367 SER A N 1
ATOM 1680 C CA . SER A 1 367 ? 25.44600 36.19000 -13.75300 1.000 59.55000 367 SER A CA 1
ATOM 1681 C C . SER A 1 367 ? 25.91300 34.97400 -12.96400 1.000 54.10000 367 SER A C 1
ATOM 1682 O O . SER A 1 367 ? 26.79700 34.25700 -13.44500 1.000 56.48000 367 SER A O 1
ATOM 1685 N N . ARG A 1 368 ? 25.33700 34.72000 -11.78600 1.000 51.73000 368 ARG A N 1
ATOM 1686 C CA . ARG A 1 368 ? 25.84000 33.67500 -10.89800 1.000 56.35000 368 ARG A CA 1
ATOM 1687 C C . ARG A 1 368 ? 25.90900 32.32300 -11.60300 1.000 58.74000 368 ARG A C 1
ATOM 1688 O O . ARG A 1 368 ? 26.98800 31.74000 -11.75600 1.000 60.63000 368 ARG A O 1
ATOM 1690 N N . GLY A 1 369 ? 24.76300 31.80900 -12.04000 1.000 53.12000 369 GLY A N 1
ATOM 1691 C CA . GLY A 1 369 ? 24.73800 30.54300 -12.74700 1.000 54.52000 369 GLY A CA 1
ATOM 1692 C C . GLY A 1 369 ? 24.06600 30.64100 -14.10100 1.000 51.66000 369 GLY A C 1
ATOM 1693 O O . GLY A 1 369 ? 23.47200 29.67300 -14.58300 1.000 49.02000 369 GLY A O 1
ATOM 1694 N N . ARG A 1 370 ? 24.17400 31.81300 -14.73000 1.000 52.12000 370 ARG A N 1
ATOM 1695 C CA . ARG A 1 370 ? 23.42200 32.08000 -15.95200 1.000 48.87000 370 ARG A CA 1
ATOM 1696 C C . ARG A 1 370 ? 24.02000 31.35300 -17.15100 1.000 46.90000 370 ARG A C 1
ATOM 1697 O O . ARG A 1 370 ? 23.30300 30.67300 -17.89700 1.000 49.32000 370 ARG A O 1
ATOM 1705 N N . LYS A 1 371 ? 25.32600 31.50800 -17.36600 1.000 47.10000 371 LYS A N 1
ATOM 1706 C CA . LYS A 1 371 ? 25.99400 30.87900 -18.50500 1.000 43.58000 371 LYS A CA 1
ATOM 1707 C C . LYS A 1 371 ? 25.78800 29.36900 -18.57200 1.000 46.31000 371 LYS A C 1
ATOM 1708 O O . LYS A 1 371 ? 25.45700 28.86800 -19.66000 1.000 47.39000 371 LYS A O 1
ATOM 1714 N N . PRO A 1 372 ? 25.95600 28.59400 -17.48900 1.000 46.24000 372 PRO A N 1
ATOM 1715 C CA . PRO A 1 372 ? 25.70600 27.14700 -17.60200 1.000 44.39000 372 PRO A CA 1
ATOM 1716 C C . PRO A 1 372 ? 24.26900 26.81000 -17.94700 1.000 44.92000 372 PRO A C 1
ATOM 1717 O O . PRO A 1 372 ? 24.03200 25.90900 -18.76000 1.000 47.12000 372 PRO A O 1
ATOM 1721 N N . ALA A 1 373 ? 23.29700 27.50900 -17.35500 1.000 44.81000 373 ALA A N 1
ATOM 1722 C CA . ALA A 1 373 ? 21.89700 27.21500 -17.64400 1.000 45.20000 373 ALA A CA 1
ATOM 1723 C C . ALA A 1 373 ? 21.55200 27.53000 -19.09300 1.000 42.37000 373 ALA A C 1
ATOM 1724 O O . ALA A 1 373 ? 20.84600 26.75700 -19.75500 1.000 38.30000 373 ALA A O 1
ATOM 1726 N N . LEU A 1 374 ? 22.04800 28.65600 -19.60900 1.000 43.07000 374 LEU A N 1
ATOM 1727 C CA . LEU A 1 374 ? 21.77500 28.99800 -21.00000 1.000 41.40000 374 LEU A CA 1
ATOM 1728 C C . LEU A 1 374 ? 22.46200 28.02500 -21.95200 1.000 44.58000 374 LEU A C 1
ATOM 1729 O O . LEU A 1 374 ? 21.87600 27.62400 -22.96700 1.000 43.91000 374 LEU A O 1
ATOM 1734 N N . ASP A 1 375 ? 23.69600 27.61600 -21.63500 1.000 48.67000 375 ASP A N 1
ATOM 1735 C CA . ASP A 1 375 ? 24.37000 26.61200 -22.45200 1.000 46.07000 375 ASP A CA 1
ATOM 1736 C C . ASP A 1 375 ? 23.61400 25.29000 -22.43600 1.000 45.20000 375 ASP A C 1
ATOM 1737 O O . ASP A 1 375 ? 23.51100 24.61200 -23.46400 1.000 44.46000 375 ASP A O 1
ATOM 1742 N N . ALA A 1 376 ? 23.07100 24.91000 -21.27700 1.000 42.56000 376 ALA A N 1
ATOM 1743 C CA . ALA A 1 376 ? 22.34200 23.65100 -21.17300 1.000 44.61000 376 ALA A CA 1
ATOM 1744 C C . ALA A 1 376 ? 21.03600 23.70300 -21.95300 1.000 47.60000 376 ALA A C 1
ATOM 1745 O O . ALA A 1 376 ? 20.64800 22.71700 -22.58900 1.000 48.38000 376 ALA A O 1
ATOM 1747 N N . LEU A 1 377 ? 20.34600 24.84400 -21.92300 1.000 46.40000 377 LEU A N 1
ATOM 1748 C CA . LEU A 1 377 ? 19.13500 24.97900 -22.72800 1.000 45.84000 377 LEU A CA 1
ATOM 1749 C C . LEU A 1 377 ? 19.45700 24.96500 -24.21800 1.000 46.72000 377 LEU A C 1
ATOM 1750 O O . LEU A 1 377 ? 18.70200 24.39600 -25.01700 1.000 45.97000 377 LEU A O 1
ATOM 1755 N N . LYS A 1 378 ? 20.58100 25.57300 -24.61000 1.000 48.41000 378 LYS A N 1
ATOM 1756 C CA . LYS A 1 378 ? 20.99900 25.51500 -26.00800 1.000 47.98000 378 LYS A CA 1
ATOM 1757 C C . LYS A 1 378 ? 21.31000 24.08300 -26.43000 1.000 49.74000 378 LYS A C 1
ATOM 1758 O O . LYS A 1 378 ? 20.94300 23.65600 -27.53400 1.000 50.64000 378 LYS A O 1
ATOM 1764 N N . GLU A 1 379 ? 21.99500 23.32900 -25.56700 1.000 48.55000 379 GLU A N 1
ATOM 1765 C CA . GLU A 1 379 ? 22.26400 21.92400 -25.85500 1.000 49.14000 379 GLU A CA 1
ATOM 1766 C C . GLU A 1 379 ? 20.97100 21.12900 -25.95800 1.000 49.24000 379 GLU A C 1
ATOM 1767 O O . GLU A 1 379 ? 20.83900 20.25400 -26.82100 1.000 50.97000 379 GLU A O 1
ATOM 1773 N N . LEU A 1 380 ? 20.00400 21.42100 -25.08500 1.000 47.77000 380 LEU A N 1
ATOM 1774 C CA . LEU A 1 380 ? 18.71400 20.74500 -25.15300 1.000 49.79000 380 LEU A CA 1
ATOM 1775 C C . LEU A 1 380 ? 18.01100 21.03700 -26.47200 1.000 51.84000 380 LEU A C 1
ATOM 1776 O O . LEU A 1 380 ? 17.43100 20.13600 -27.08700 1.000 50.76000 380 LEU A O 1
ATOM 1781 N N . PHE A 1 381 ? 18.07200 22.28700 -26.93500 1.000 53.26000 381 PHE A N 1
ATOM 1782 C CA . PHE A 1 381 ? 17.43600 22.64200 -28.20300 1.000 50.08000 381 PHE A CA 1
ATOM 1783 C C . PHE A 1 381 ? 18.12700 21.96400 -29.38400 1.000 49.28000 381 PHE A C 1
ATOM 1784 O O . PHE A 1 381 ? 17.46100 21.47500 -30.30800 1.000 49.43000 381 PHE A O 1
ATOM 1792 N N . THR A 1 382 ? 19.46200 21.94200 -29.38100 1.000 50.56000 382 THR A N 1
ATOM 1793 C CA . THR A 1 382 ? 20.19300 21.26100 -30.44600 1.000 53.54000 382 THR A CA 1
ATOM 1794 C C . THR A 1 382 ? 19.86300 19.77300 -30.46500 1.000 52.71000 382 THR A C 1
ATOM 1795 O O . THR A 1 382 ? 19.63500 19.18400 -31.53400 1.000 54.59000 382 THR A O 1
ATOM 1799 N N . GLN A 1 383 ? 19.81900 19.15200 -29.28500 1.000 51.96000 383 GLN A N 1
ATOM 1800 C CA . GLN A 1 383 ? 19.43300 17.75200 -29.19700 1.000 51.82000 383 GLN A CA 1
ATOM 1801 C C . GLN A 1 383 ? 17.99800 17.54400 -29.64400 1.000 54.03000 383 GLN A C 1
ATOM 1802 O O . GLN A 1 383 ? 17.66500 16.48300 -30.17500 1.000 56.03000 383 GLN A O 1
ATOM 1808 N N . MET A 1 384 ? 17.13400 18.53800 -29.44800 1.000 54.10000 384 MET A N 1
ATOM 1809 C CA . MET A 1 384 ? 15.76800 18.40300 -29.93200 1.000 53.69000 384 MET A CA 1
ATOM 1810 C C . MET A 1 384 ? 15.72100 18.43500 -31.45300 1.000 56.93000 384 MET A C 1
ATOM 1811 O O . MET A 1 384 ? 14.97300 17.66700 -32.06800 1.000 56.78000 384 MET A O 1
ATOM 1816 N N . GLN A 1 385 ? 16.50900 19.31700 -32.07600 1.000 55.07000 385 GLN A N 1
ATOM 1817 C CA . GLN A 1 385 ? 16.65300 19.27200 -33.53200 1.000 55.10000 385 GLN A CA 1
ATOM 1818 C C . GLN A 1 385 ? 17.09200 17.88600 -33.98800 1.000 57.11000 385 GLN A C 1
ATOM 1819 O O . GLN A 1 385 ? 16.47900 17.28400 -34.88100 1.000 62.21000 385 GLN A O 1
ATOM 1825 N N . VAL A 1 386 ? 18.15700 17.36300 -33.37300 1.000 53.70000 386 VAL A N 1
ATOM 1826 C CA . VAL A 1 386 ? 18.69500 16.06300 -33.77400 1.000 57.94000 386 VAL A CA 1
ATOM 1827 C C . VAL A 1 386 ? 17.65200 14.96200 -33.59400 1.000 60.51000 386 VAL A C 1
ATOM 1828 O O . VAL A 1 386 ? 17.46000 14.11700 -34.47500 1.000 61.79000 386 VAL A O 1
ATOM 1830 N N . ALA A 1 387 ? 16.95700 14.96200 -32.45600 1.000 61.32000 387 ALA A N 1
ATOM 1831 C CA . ALA A 1 387 ? 16.00800 13.90100 -32.14100 1.000 61.31000 387 ALA A CA 1
ATOM 1832 C C . ALA A 1 387 ? 14.76000 13.97000 -33.01000 1.000 63.96000 387 ALA A C 1
ATOM 1833 O O . ALA A 1 387 ? 14.18500 12.92800 -33.34500 1.000 70.02000 387 ALA A O 1
ATOM 1835 N N . SER A 1 388 ? 14.31500 15.17600 -33.37200 1.000 62.29000 388 SER A N 1
ATOM 1836 C CA . SER A 1 388 ? 13.19800 15.28700 -34.30200 1.000 61.25000 388 SER A CA 1
ATOM 1837 C C . SER A 1 388 ? 13.60800 14.83600 -35.69700 1.000 66.15000 388 SER A C 1
ATOM 1838 O O . SER A 1 388 ? 12.81300 14.21800 -36.41400 1.000 69.00000 388 SER A O 1
ATOM 1841 N N . ALA A 1 389 ? 14.85100 15.12900 -36.09600 1.000 65.79000 389 ALA A N 1
ATOM 1842 C CA . ALA A 1 389 ? 15.33600 14.63800 -37.38100 1.000 64.79000 389 ALA A CA 1
ATOM 1843 C C . ALA A 1 389 ? 15.51400 13.12600 -37.37600 1.000 65.01000 389 ALA A C 1
ATOM 1844 O O . ALA A 1 389 ? 15.44600 12.49100 -38.43400 1.000 66.07000 389 ALA A O 1
ATOM 1846 N N . ARG A 1 390 ? 15.73300 12.53900 -36.19600 1.000 66.83000 390 ARG A N 1
ATOM 1847 C CA . ARG A 1 390 ? 16.05100 11.11700 -36.10500 1.000 69.33000 390 ARG A CA 1
ATOM 1848 C C . ARG A 1 390 ? 14.92900 10.24200 -36.65400 1.000 72.50000 390 ARG A C 1
ATOM 1849 O O . ARG A 1 390 ? 15.19200 9.14800 -37.16600 1.000 74.62000 390 ARG A O 1
ATOM 1857 N N . SER A 1 391 ? 13.68100 10.70400 -36.56900 1.000 69.61000 391 SER A N 1
ATOM 1858 C CA . SER A 1 391 ? 12.55400 9.97100 -37.13400 1.000 72.35000 391 SER A CA 1
ATOM 1859 C C . SER A 1 391 ? 11.39600 10.93500 -37.33800 1.000 75.83000 391 SER A C 1
ATOM 1860 O O . SER A 1 391 ? 11.01700 11.65600 -36.41000 1.000 74.18000 391 SER A O 1
ATOM 1863 N N . THR A 1 392 ? 10.83900 10.94400 -38.54600 1.000 75.07000 392 THR A N 1
ATOM 1864 C CA . THR A 1 392 ? 9.73200 11.83700 -38.87300 1.000 79.20000 392 THR A CA 1
ATOM 1865 C C . THR A 1 392 ? 8.51500 11.06000 -39.37000 1.000 74.02000 392 THR A C 1
ATOM 1866 O O . THR A 1 392 ? 7.41900 11.18500 -38.82200 1.000 71.03000 392 THR A O 1
ATOM 1868 N N . LEU A 1 396 ? 4.56000 12.73400 -34.92400 1.000 75.17000 396 LEU A N 1
ATOM 1869 C CA . LEU A 1 396 ? 4.83700 11.46500 -34.26200 1.000 74.04000 396 LEU A CA 1
ATOM 1870 C C . LEU A 1 396 ? 5.14000 11.67400 -32.78000 1.000 72.21000 396 LEU A C 1
ATOM 1871 O O . LEU A 1 396 ? 6.02400 12.45200 -32.42000 1.000 69.08000 396 LEU A O 1
ATOM 1876 N N . ASN A 1 397 ? 4.39300 10.97500 -31.92600 1.000 72.36000 397 ASN A N 1
ATOM 1877 C CA . ASN A 1 397 ? 4.56500 11.03600 -30.47800 1.000 61.92000 397 ASN A CA 1
ATOM 1878 C C . ASN A 1 397 ? 5.40400 9.83600 -30.05200 1.000 60.25000 397 ASN A C 1
ATOM 1879 O O . ASN A 1 397 ? 4.93400 8.69500 -30.09700 1.000 62.09000 397 ASN A O 1
ATOM 1884 N N . VAL A 1 398 ? 6.63800 10.09100 -29.63800 1.000 55.02000 398 VAL A N 1
ATOM 1885 C CA . VAL A 1 398 ? 7.60900 9.02900 -29.38900 1.000 53.78000 398 VAL A CA 1
ATOM 1886 C C . VAL A 1 398 ? 7.99300 9.07300 -27.91600 1.000 54.01000 398 VAL A C 1
ATOM 1887 O O . VAL A 1 398 ? 7.84600 10.11100 -27.24900 1.000 53.32000 398 VAL A O 1
ATOM 1891 N N . PRO A 1 399 ? 8.48400 7.94800 -27.36300 1.000 55.07000 399 PRO A N 1
ATOM 1892 C CA . PRO A 1 399 ? 8.83200 7.91900 -25.93600 1.000 54.79000 399 PRO A CA 1
ATOM 1893 C C . PRO A 1 399 ? 10.26900 8.33000 -25.65200 1.000 56.49000 399 PRO A C 1
ATOM 1894 O O . PRO A 1 399 ? 11.01000 8.70100 -26.56800 1.000 54.33000 399 PRO A O 1
ATOM 1898 N N . LEU A 1 400 ? 10.66900 8.25400 -24.37800 1.000 54.03000 400 LEU A N 1
ATOM 1899 C CA . LEU A 1 400 ? 12.03900 8.58400 -23.98900 1.000 52.28000 400 LEU A CA 1
ATOM 1900 C C . LEU A 1 400 ? 13.04600 7.64000 -24.63000 1.000 57.98000 400 LEU A C 1
ATOM 1901 O O . LEU A 1 400 ? 14.05600 8.07800 -25.19300 1.000 55.90000 400 LEU A O 1
ATOM 1906 N N . SER A 1 401 ? 12.79200 6.33300 -24.53900 1.000 59.33000 401 SER A N 1
ATOM 1907 C CA . SER A 1 401 ? 13.74000 5.34200 -25.03300 1.000 55.62000 401 SER A CA 1
ATOM 1908 C C . SER A 1 401 ? 13.99200 5.46700 -26.53100 1.000 57.02000 401 SER A C 1
ATOM 1909 O O . SER A 1 401 ? 14.98300 4.92100 -27.02700 1.000 62.14000 401 SER A O 1
ATOM 1912 N N . ASP A 1 402 ? 13.12300 6.16800 -27.26200 1.000 57.77000 402 ASP A N 1
ATOM 1913 C CA . ASP A 1 402 ? 13.35800 6.41100 -28.67900 1.000 58.55000 402 ASP A CA 1
ATOM 1914 C C . ASP A 1 402 ? 14.25500 7.61500 -28.92400 1.000 59.12000 402 ASP A C 1
ATOM 1915 O O . ASP A 1 402 ? 14.79500 7.75400 -30.02700 1.000 59.09000 402 ASP A O 1
ATOM 1920 N N . VAL A 1 403 ? 14.42800 8.48200 -27.93100 1.000 55.30000 403 VAL A N 1
ATOM 1921 C CA . VAL A 1 403 ? 15.24900 9.67900 -28.08900 1.000 54.65000 403 VAL A CA 1
ATOM 1922 C C . VAL A 1 403 ? 16.23400 9.77600 -26.92800 1.000 57.29000 403 VAL A C 1
ATOM 1923 O O . VAL A 1 403 ? 16.16800 10.73100 -26.14000 1.000 54.78000 403 VAL A O 1
ATOM 1927 N N . PRO A 1 404 ? 17.21000 8.83300 -26.81200 1.000 59.97000 404 PRO A N 1
ATOM 1928 C CA . PRO A 1 404 ? 18.06700 8.92400 -25.62100 1.000 56.51000 404 PRO A CA 1
ATOM 1929 C C . PRO A 1 404 ? 18.98600 10.12900 -25.59400 1.000 55.79000 404 PRO A C 1
ATOM 1930 O O . PRO A 1 404 ? 19.61200 10.43700 -24.56200 1.000 54.28000 404 PRO A O 1
ATOM 1934 N N . GLU A 1 405 ? 19.05400 10.83000 -26.70600 1.000 50.98000 405 GLU A N 1
ATOM 1935 C CA . GLU A 1 405 ? 19.93500 11.95400 -26.80200 1.000 48.84000 405 GLU A CA 1
ATOM 1936 C C . GLU A 1 405 ? 19.47300 13.09200 -25.93300 1.000 54.01000 405 GLU A C 1
ATOM 1937 O O . GLU A 1 405 ? 20.27800 13.90200 -25.50100 1.000 55.84000 405 GLU A O 1
ATOM 1939 N N . LEU A 1 406 ? 18.18300 13.15600 -25.65500 1.000 50.21000 406 LEU A N 1
ATOM 1940 C CA . LEU A 1 406 ? 17.64500 14.23700 -24.86600 1.000 45.32000 406 LEU A CA 1
ATOM 1941 C C . LEU A 1 406 ? 17.90300 13.99700 -23.42000 1.000 45.02000 406 LEU A C 1
ATOM 1942 O O . LEU A 1 406 ? 17.90100 14.91400 -22.63900 1.000 44.94000 406 LEU A O 1
ATOM 1947 N N . ILE A 1 407 ? 18.10200 12.75500 -23.05200 1.000 45.51000 407 ILE A N 1
ATOM 1948 C CA . ILE A 1 407 ? 18.31200 12.39600 -21.67100 1.000 46.76000 407 ILE A CA 1
ATOM 1949 C C . ILE A 1 407 ? 19.47200 13.17800 -21.09400 1.000 44.77000 407 ILE A C 1
ATOM 1950 O O . ILE A 1 407 ? 19.25600 13.87800 -20.19300 1.000 47.29000 407 ILE A O 1
ATOM 1955 N N . PRO A 1 408 ? 20.71000 13.05200 -21.58600 1.000 47.77000 408 PRO A N 1
ATOM 1956 C CA . PRO A 1 408 ? 21.74600 13.92600 -21.08600 1.000 47.75000 408 PRO A CA 1
ATOM 1957 C C . PRO A 1 408 ? 21.27500 15.32700 -21.11800 1.000 46.15000 408 PRO A C 1
ATOM 1958 O O . PRO A 1 408 ? 21.35000 16.05400 -20.10300 1.000 43.24000 408 PRO A O 1
ATOM 1962 N N . ALA A 1 409 ? 20.72900 15.72000 -22.26600 1.000 48.29000 409 ALA A N 1
ATOM 1963 C CA . ALA A 1 409 ? 20.39200 17.15500 -22.28200 1.000 50.48000 409 ALA A CA 1
ATOM 1964 C C . ALA A 1 409 ? 19.51100 17.66100 -21.14200 1.000 47.91000 409 ALA A C 1
ATOM 1965 O O . ALA A 1 409 ? 19.86700 18.61200 -20.46500 1.000 47.56000 409 ALA A O 1
ATOM 1967 N N . LEU A 1 410 ? 18.40300 16.99600 -20.88100 1.000 46.85000 410 LEU A N 1
ATOM 1968 C CA . LEU A 1 410 ? 17.45400 17.40500 -19.87300 1.000 44.44000 410 LEU A CA 1
ATOM 1969 C C . LEU A 1 410 ? 17.96500 17.26100 -18.48600 1.000 46.09000 410 LEU A C 1
ATOM 1970 O O . LEU A 1 410 ? 17.65100 18.06200 -17.61600 1.000 43.48000 410 LEU A O 1
ATOM 1975 N N . LYS A 1 411 ? 18.76000 16.24000 -18.24900 1.000 47.88000 411 LYS A N 1
ATOM 1976 C CA . LYS A 1 411 ? 19.33600 16.16200 -16.92200 1.000 44.71000 411 LYS A CA 1
ATOM 1977 C C . LYS A 1 411 ? 20.22800 17.37300 -16.68400 1.000 45.07000 411 LYS A C 1
ATOM 1978 O O . LYS A 1 411 ? 20.08700 18.07000 -15.66900 1.000 45.08000 411 LYS A O 1
ATOM 1980 N N . ASP A 1 412 ? 21.08000 17.69300 -17.65300 1.000 43.58000 412 ASP A N 1
ATOM 1981 C CA . ASP A 1 412 ? 21.90000 18.87200 -17.46600 1.000 43.72000 412 ASP A CA 1
ATOM 1982 C C . ASP A 1 412 ? 21.03400 20.09100 -17.25100 1.000 48.72000 412 ASP A C 1
ATOM 1983 O O . ASP A 1 412 ? 21.30600 20.90000 -16.37300 1.000 49.25000 412 ASP A O 1
ATOM 1988 N N . THR A 1 413 ? 19.96200 20.21500 -18.01700 1.000 49.90000 413 THR A N 1
ATOM 1989 C CA . THR A 1 413 ? 19.07200 21.35900 -17.88200 1.000 44.94000 413 THR A CA 1
ATOM 1990 C C . THR A 1 413 ? 18.50000 21.50000 -16.48200 1.000 45.75000 413 THR A C 1
ATOM 1991 O O . THR A 1 413 ? 18.59400 22.55200 -15.88500 1.000 45.77000 413 THR A O 1
ATOM 1995 N N . VAL A 1 414 ? 17.95100 20.43000 -15.93300 1.000 43.76000 414 VAL A N 1
ATOM 1996 C CA . VAL A 1 414 ? 17.40100 20.47400 -14.58600 1.000 45.32000 414 VAL A CA 1
ATOM 1997 C C . VAL A 1 414 ? 18.46700 20.84600 -13.59600 1.000 45.37000 414 VAL A C 1
ATOM 1998 O O . VAL A 1 414 ? 18.26000 21.67100 -12.72500 1.000 46.34000 414 VAL A O 1
ATOM 2002 N N . LYS A 1 415 ? 19.63000 20.24400 -13.74300 1.000 43.75000 415 LYS A N 1
ATOM 2003 C CA . LYS A 1 415 ? 20.69500 20.53200 -12.82600 1.000 44.04000 415 LYS A CA 1
ATOM 2004 C C . LYS A 1 415 ? 20.97400 22.00900 -12.80900 1.000 47.30000 415 LYS A C 1
ATOM 2005 O O . LYS A 1 415 ? 21.01900 22.62900 -11.75500 1.000 46.47000 415 LYS A O 1
ATOM 2007 N N . THR A 1 416 ? 21.15500 22.58700 -13.98400 1.000 46.99000 416 THR A N 1
ATOM 2008 C CA . THR A 1 416 ? 21.46800 23.98800 -14.06700 1.000 43.38000 416 THR A CA 1
ATOM 2009 C C . THR A 1 416 ? 20.33300 24.89300 -13.60900 1.000 45.99000 416 THR A C 1
ATOM 2010 O O . THR A 1 416 ? 20.58200 25.93900 -13.01900 1.000 43.44000 416 THR A O 1
ATOM 2014 N N . LEU A 1 417 ? 19.08800 24.49400 -13.86500 1.000 48.94000 417 LEU A N 1
ATOM 2015 C CA . LEU A 1 417 ? 17.96000 25.29700 -13.41100 1.000 44.20000 417 LEU A CA 1
ATOM 2016 C C . LEU A 1 417 ? 17.82600 25.28300 -11.89600 1.000 42.47000 417 LEU A C 1
ATOM 2017 O O . LEU A 1 417 ? 17.16500 26.16200 -11.33400 1.000 44.92000 417 LEU A O 1
ATOM 2022 N N . GLY A 1 418 ? 18.43900 24.31000 -11.22200 1.000 41.48000 418 GLY A N 1
ATOM 2023 C CA . GLY A 1 418 ? 18.46600 24.32300 -9.77600 1.000 42.73000 418 GLY A CA 1
ATOM 2024 C C . GLY A 1 418 ? 19.67500 24.99500 -9.17400 1.000 46.67000 418 GLY A C 1
ATOM 2025 O O . GLY A 1 418 ? 19.72500 25.19200 -7.95600 1.000 50.88000 418 GLY A O 1
ATOM 2026 N N . ALA A 1 419 ? 20.65300 25.36700 -10.00000 1.000 47.81000 419 ALA A N 1
ATOM 2027 C CA . ALA A 1 419 ? 21.91500 25.89700 -9.50600 1.000 46.58000 419 ALA A CA 1
ATOM 2028 C C . ALA A 1 419 ? 21.95700 27.41700 -9.45100 1.000 45.50000 419 ALA A C 1
ATOM 2029 O O . ALA A 1 419 ? 22.86900 27.97100 -8.82900 1.000 46.20000 419 ALA A O 1
ATOM 2031 N N . LEU A 1 420 ? 21.00800 28.10200 -10.08200 1.000 44.65000 420 LEU A N 1
ATOM 2032 C CA . LEU A 1 420 ? 21.10000 29.55300 -9.97500 1.000 44.90000 420 LEU A CA 1
ATOM 2033 C C . LEU A 1 420 ? 20.37000 30.03900 -8.72400 1.000 47.35000 420 LEU A C 1
ATOM 2034 O O . LEU A 1 420 ? 19.28500 29.54000 -8.40500 1.000 49.45000 420 LEU A O 1
ATOM 2039 N N . PRO A 1 421 ? 20.94700 31.01300 -8.01800 1.000 44.07000 421 PRO A N 1
ATOM 2040 C CA . PRO A 1 421 ? 20.48000 31.32200 -6.65800 1.000 51.14000 421 PRO A CA 1
ATOM 2041 C C . PRO A 1 421 ? 19.08700 31.93400 -6.65500 1.000 50.40000 421 PRO A C 1
ATOM 2042 O O . PRO A 1 421 ? 18.78500 32.83900 -7.43500 1.000 50.95000 421 PRO A O 1
ATOM 2046 N N . THR A 1 422 ? 18.23900 31.43000 -5.75500 1.000 48.22000 422 THR A N 1
ATOM 2047 C CA . THR A 1 422 ? 16.89600 31.97200 -5.60100 1.000 47.71000 422 THR A CA 1
ATOM 2048 C C . THR A 1 422 ? 16.90200 33.35100 -4.95700 1.000 47.91000 422 THR A C 1
ATOM 2049 O O . THR A 1 422 ? 15.92800 34.09500 -5.11000 1.000 52.43000 422 THR A O 1
ATOM 2053 N N . LYS A 1 423 ? 17.97100 33.70500 -4.24300 1.000 45.81000 423 LYS A N 1
ATOM 2054 C CA . LYS A 1 423 ? 18.05900 34.99600 -3.57200 1.000 46.56000 423 LYS A CA 1
ATOM 2055 C C . LYS A 1 423 ? 18.02300 36.13900 -4.57600 1.000 45.90000 423 LYS A C 1
ATOM 2056 O O . LYS A 1 423 ? 19.00200 36.37700 -5.29100 1.000 44.67000 423 LYS A O 1
ATOM 2058 N N . GLY A 1 424 ? 16.90400 36.84900 -4.63900 1.000 49.68000 424 GLY A N 1
ATOM 2059 C CA . GLY A 1 424 ? 16.77000 37.97500 -5.53600 1.000 58.32000 424 GLY A CA 1
ATOM 2060 C C . GLY A 1 424 ? 16.06200 37.70000 -6.83900 1.000 60.27000 424 GLY A C 1
ATOM 2061 O O . GLY A 1 424 ? 16.15100 38.52500 -7.75600 1.000 61.89000 424 GLY A O 1
ATOM 2062 N N . MET A 1 425 ? 15.37800 36.56900 -6.96100 1.000 56.40000 425 MET A N 1
ATOM 2063 C CA . MET A 1 425 ? 14.51600 36.32000 -8.10400 1.000 54.67000 425 MET A CA 1
ATOM 2064 C C . MET A 1 425 ? 13.10000 36.75200 -7.75700 1.000 50.98000 425 MET A C 1
ATOM 2065 O O . MET A 1 425 ? 12.55400 36.33800 -6.72800 1.000 48.78000 425 MET A O 1
ATOM 2070 N N . SER A 1 426 ? 12.51900 37.60200 -8.59900 1.000 47.31000 426 SER A N 1
ATOM 2071 C CA . SER A 1 426 ? 11.08900 37.84000 -8.50600 1.000 51.06000 426 SER A CA 1
ATOM 2072 C C . SER A 1 426 ? 10.35600 36.51600 -8.67600 1.000 54.01000 426 SER A C 1
ATOM 2073 O O . SER A 1 426 ? 10.82700 35.60400 -9.36200 1.000 51.14000 426 SER A O 1
ATOM 2076 N N . ARG A 1 427 ? 9.19800 36.40100 -8.03000 1.000 52.32000 427 ARG A N 1
ATOM 2077 C CA . ARG A 1 427 ? 8.46400 35.14500 -8.10500 1.000 51.10000 427 ARG A CA 1
ATOM 2078 C C . ARG A 1 427 ? 7.95800 34.84800 -9.51200 1.000 52.61000 427 ARG A C 1
ATOM 2079 O O . ARG A 1 427 ? 7.54200 33.71400 -9.77100 1.000 55.05000 427 ARG A O 1
ATOM 2087 N N . ASP A 1 428 ? 8.00700 35.82500 -10.42200 1.000 51.88000 428 ASP A N 1
ATOM 2088 C CA . ASP A 1 428 ? 7.79600 35.54400 -11.84000 1.000 50.80000 428 ASP A CA 1
ATOM 2089 C C . ASP A 1 428 ? 8.80800 34.52100 -12.33900 1.000 49.68000 428 ASP A C 1
ATOM 2090 O O . ASP A 1 428 ? 8.44600 33.44200 -12.82900 1.000 51.13000 428 ASP A O 1
ATOM 2095 N N . ALA A 1 429 ? 10.09700 34.86100 -12.23300 1.000 47.79000 429 ALA A N 1
ATOM 2096 C CA . ALA A 1 429 ? 11.15100 33.94500 -12.65100 1.000 48.51000 429 ALA A CA 1
ATOM 2097 C C . ALA A 1 429 ? 11.13000 32.66500 -11.83300 1.000 49.56000 429 ALA A C 1
ATOM 2098 O O . ALA A 1 429 ? 11.45000 31.59200 -12.35500 1.000 49.92000 429 ALA A O 1
ATOM 2100 N N . ARG A 1 430 ? 10.76700 32.75900 -10.55200 1.000 47.03000 430 ARG A N 1
ATOM 2101 C CA . ARG A 1 430 ? 10.63700 31.56400 -9.72600 1.000 48.37000 430 ARG A CA 1
ATOM 2102 C C . ARG A 1 430 ? 9.62600 30.60000 -10.32600 1.000 49.21000 430 ARG A C 1
ATOM 2103 O O . ARG A 1 430 ? 9.90600 29.40600 -10.48700 1.000 49.50000 430 ARG A O 1
ATOM 2105 N N . SER A 1 431 ? 8.43800 31.10600 -10.66400 1.000 49.13000 431 SER A N 1
ATOM 2106 C CA . SER A 1 431 ? 7.43500 30.26600 -11.30500 1.000 48.31000 431 SER A CA 1
ATOM 2107 C C . SER A 1 431 ? 7.96800 29.69800 -12.61200 1.000 45.56000 431 SER A C 1
ATOM 2108 O O . SER A 1 431 ? 7.89100 28.49000 -12.84700 1.000 43.87000 431 SER A O 1
ATOM 2111 N N . VAL A 1 432 ? 8.52600 30.55500 -13.47200 1.000 47.36000 432 VAL A N 1
ATOM 2112 C CA . VAL A 1 432 ? 8.99600 30.09000 -14.77900 1.000 48.24000 432 VAL A CA 1
ATOM 2113 C C . VAL A 1 432 ? 9.98100 28.93500 -14.61800 1.000 47.84000 432 VAL A C 1
ATOM 2114 O O . VAL A 1 432 ? 9.82100 27.86700 -15.22400 1.000 47.18000 432 VAL A O 1
ATOM 2118 N N . ILE A 1 433 ? 10.98500 29.11400 -13.75900 1.000 46.41000 433 ILE A N 1
ATOM 2119 C CA . ILE A 1 433 ? 12.04800 28.12200 -13.63000 1.000 41.45000 433 ILE A CA 1
ATOM 2120 C C . ILE A 1 433 ? 11.54500 26.85300 -12.94400 1.000 41.37000 433 ILE A C 1
ATOM 2121 O O . ILE A 1 433 ? 11.92800 25.73900 -13.32500 1.000 39.89000 433 ILE A O 1
ATOM 2126 N N . ARG A 1 434 ? 10.68100 26.98600 -11.93300 1.000 44.41000 434 ARG A N 1
ATOM 2127 C CA . ARG A 1 434 ? 10.18400 25.79400 -11.25200 1.000 40.52000 434 ARG A CA 1
ATOM 2128 C C . ARG A 1 434 ? 9.26300 24.98000 -12.15600 1.000 42.75000 434 ARG A C 1
ATOM 2129 O O . ARG A 1 434 ? 9.34700 23.74500 -12.19000 1.000 40.21000 434 ARG A O 1
ATOM 2131 N N . ILE A 1 435 ? 8.37600 25.65300 -12.89300 1.000 41.54000 435 ILE A N 1
ATOM 2132 C CA . ILE A 1 435 ? 7.55200 24.97300 -13.88900 1.000 43.40000 435 ILE A CA 1
ATOM 2133 C C . ILE A 1 435 ? 8.42800 24.27400 -14.92700 1.000 44.88000 435 ILE A C 1
ATOM 2134 O O . ILE A 1 435 ? 8.15000 23.13500 -15.33000 1.000 46.33000 435 ILE A O 1
ATOM 2139 N N . ALA A 1 436 ? 9.50300 24.93600 -15.37100 1.000 41.12000 436 ALA A N 1
ATOM 2140 C CA . ALA A 1 436 ? 10.39000 24.31600 -16.35300 1.000 38.28000 436 ALA A CA 1
ATOM 2141 C C . ALA A 1 436 ? 11.05900 23.06500 -15.79300 1.000 42.77000 436 ALA A C 1
ATOM 2142 O O . ALA A 1 436 ? 11.15700 22.04300 -16.48500 1.000 46.66000 436 ALA A O 1
ATOM 2144 N N . THR A 1 437 ? 11.53500 23.13000 -14.54600 1.000 42.89000 437 THR A N 1
ATOM 2145 C CA . THR A 1 437 ? 12.15800 21.96200 -13.92900 1.000 42.70000 437 THR A CA 1
ATOM 2146 C C . THR A 1 437 ? 11.16000 20.82100 -13.77600 1.000 45.38000 437 THR A C 1
ATOM 2147 O O . THR A 1 437 ? 11.49300 19.65500 -14.02300 1.000 46.19000 437 THR A O 1
ATOM 2151 N N . ARG A 1 438 ? 9.93000 21.14100 -13.36500 1.000 44.41000 438 ARG A N 1
ATOM 2152 C CA . ARG A 1 438 ? 8.88800 20.12400 -13.25900 1.000 46.00000 438 ARG A CA 1
ATOM 2153 C C . ARG A 1 438 ? 8.64900 19.44600 -14.60300 1.000 48.42000 438 ARG A C 1
ATOM 2154 O O . ARG A 1 438 ? 8.56000 18.21300 -14.68700 1.000 49.44000 438 ARG A O 1
ATOM 2162 N N . ALA A 1 439 ? 8.54100 20.24400 -15.67000 1.000 47.34000 439 ALA A N 1
ATOM 2163 C CA . ALA A 1 439 ? 8.30700 19.68700 -16.99900 1.000 45.69000 439 ALA A CA 1
ATOM 2164 C C . ALA A 1 439 ? 9.45700 18.78500 -17.42700 1.000 46.76000 439 ALA A C 1
ATOM 2165 O O . ALA A 1 439 ? 9.24100 17.68100 -17.94600 1.000 45.79000 439 ALA A O 1
ATOM 2167 N N . ALA A 1 440 ? 10.69300 19.24300 -17.21700 1.000 45.16000 440 ALA A N 1
ATOM 2168 C CA . ALA A 1 440 ? 11.84700 18.45000 -17.62700 1.000 43.97000 440 ALA A CA 1
ATOM 2169 C C . ALA A 1 440 ? 11.92400 17.14400 -16.84700 1.000 46.09000 440 ALA A C 1
ATOM 2170 O O . ALA A 1 440 ? 12.28400 16.09900 -17.40500 1.000 49.81000 440 ALA A O 1
ATOM 2172 N N . ASN A 1 441 ? 11.57100 17.17300 -15.56000 1.000 44.38000 441 ASN A N 1
ATOM 2173 C CA . ASN A 1 441 ? 11.58000 15.93900 -14.77900 1.000 44.61000 441 ASN A CA 1
ATOM 2174 C C . ASN A 1 441 ? 10.49400 14.97800 -15.24900 1.000 47.96000 441 ASN A C 1
ATOM 2175 O O . ASN A 1 441 ? 10.73400 13.76800 -15.35700 1.000 49.35000 441 ASN A O 1
ATOM 2180 N N . ASP A 1 442 ? 9.29200 15.49100 -15.53700 1.000 47.67000 442 ASP A N 1
ATOM 2181 C CA . ASP A 1 442 ? 8.25100 14.61100 -16.06000 1.000 49.24000 442 ASP A CA 1
ATOM 2182 C C . ASP A 1 442 ? 8.65400 14.00900 -17.39500 1.000 49.92000 442 ASP A C 1
ATOM 2183 O O . ASP A 1 442 ? 8.29900 12.86300 -17.69200 1.000 53.29000 442 ASP A O 1
ATOM 2188 N N . ALA A 1 443 ? 9.38600 14.76000 -18.21600 1.000 47.89000 443 ALA A N 1
ATOM 2189 C CA . ALA A 1 443 ? 9.93800 14.16500 -19.42700 1.000 45.56000 443 ALA A CA 1
ATOM 2190 C C . ALA A 1 443 ? 10.91500 13.04700 -19.07600 1.000 49.79000 443 ALA A C 1
ATOM 2191 O O . ALA A 1 443 ? 10.80900 11.92900 -19.59100 1.000 52.27000 443 ALA A O 1
ATOM 2193 N N . LEU A 1 444 ? 11.84600 13.32200 -18.15800 1.000 50.65000 444 LEU A N 1
ATOM 2194 C CA . LEU A 1 444 ? 12.82700 12.32800 -17.72700 1.000 47.93000 444 LEU A CA 1
ATOM 2195 C C . LEU A 1 444 ? 12.20100 11.10700 -17.06500 1.000 48.87000 444 LEU A C 1
ATOM 2196 O O . LEU A 1 444 ? 12.90400 10.10900 -16.86900 1.000 50.87000 444 LEU A O 1
ATOM 2201 N N . SER A 1 445 ? 10.91500 11.16400 -16.70800 1.000 50.57000 445 SER A N 1
ATOM 2202 C CA . SER A 1 445 ? 10.28700 10.06900 -15.97000 1.000 52.35000 445 SER A CA 1
ATOM 2203 C C . SER A 1 445 ? 10.42300 8.73800 -16.70200 1.000 52.15000 445 SER A C 1
ATOM 2204 O O . SER A 1 445 ? 10.78400 7.72000 -16.10100 1.000 48.97000 445 SER A O 1
ATOM 2207 N N . GLY A 1 446 ? 10.13200 8.72300 -18.00200 1.000 54.05000 446 GLY A N 1
ATOM 2208 C CA . GLY A 1 446 ? 10.04500 7.48800 -18.74800 1.000 55.45000 446 GLY A CA 1
ATOM 2209 C C . GLY A 1 446 ? 8.66700 6.86600 -18.76800 1.000 58.52000 446 GLY A C 1
ATOM 2210 O O . GLY A 1 446 ? 8.46000 5.87600 -19.48400 1.000 59.89000 446 GLY A O 1
ATOM 2211 N N . HIS A 1 447 ? 7.72500 7.40600 -17.99700 1.000 59.77000 447 HIS A N 1
ATOM 2212 C CA . HIS A 1 447 ? 6.33200 6.98500 -18.03400 1.000 60.99000 447 HIS A CA 1
ATOM 2213 C C . HIS A 1 447 ? 5.48400 7.84300 -18.96100 1.000 57.77000 447 HIS A C 1
ATOM 2214 O O . HIS A 1 447 ? 4.35400 7.45500 -19.27600 1.000 64.45000 447 HIS A O 1
ATOM 2221 N N . SER A 1 448 ? 5.99600 8.98800 -19.40000 1.000 53.24000 448 SER A N 1
ATOM 2222 C CA . SER A 1 448 ? 5.27000 9.89300 -20.27500 1.000 51.87000 448 SER A CA 1
ATOM 2223 C C . SER A 1 448 ? 5.80100 9.80400 -21.70100 1.000 52.10000 448 SER A C 1
ATOM 2224 O O . SER A 1 448 ? 6.90000 9.30600 -21.95600 1.000 55.43000 448 SER A O 1
ATOM 2227 N N . ARG A 1 449 ? 4.99100 10.29400 -22.63200 1.000 50.81000 449 ARG A N 1
ATOM 2228 C CA . ARG A 1 449 ? 5.31900 10.35300 -24.04500 1.000 48.33000 449 ARG A CA 1
ATOM 2229 C C . ARG A 1 449 ? 5.61600 11.79400 -24.43500 1.000 45.05000 449 ARG A C 1
ATOM 2230 O O . ARG A 1 449 ? 4.99800 12.73300 -23.91900 1.000 46.62000 449 ARG A O 1
ATOM 2238 N N . LEU A 1 450 ? 6.55700 11.96000 -25.36100 1.000 44.95000 450 LEU A N 1
ATOM 2239 C CA . LEU A 1 450 ? 7.10100 13.26700 -25.69100 1.000 45.08000 450 LEU A CA 1
ATOM 2240 C C . LEU A 1 450 ? 6.72500 13.71100 -27.09800 1.000 46.73000 450 LEU A C 1
ATOM 2241 O O . LEU A 1 450 ? 6.53500 12.89800 -28.00800 1.000 50.51000 450 LEU A O 1
ATOM 2246 N N . ARG A 1 451 ? 6.63800 15.02900 -27.25000 1.000 43.76000 451 ARG A N 1
ATOM 2247 C CA . ARG A 1 451 ? 6.54500 15.70500 -28.53600 1.000 45.84000 451 ARG A CA 1
ATOM 2248 C C . ARG A 1 451 ? 7.64600 16.74700 -28.61400 1.000 47.52000 451 ARG A C 1
ATOM 2249 O O . ARG A 1 451 ? 7.78900 17.57000 -27.70300 1.000 48.05000 451 ARG A O 1
ATOM 2257 N N . ILE A 1 452 ? 8.41400 16.71200 -29.69700 1.000 45.28000 452 ILE A N 1
ATOM 2258 C CA . ILE A 1 452 ? 9.45200 17.69800 -29.96600 1.000 48.93000 452 ILE A CA 1
ATOM 2259 C C . ILE A 1 452 ? 8.92900 18.63900 -31.04000 1.000 51.43000 452 ILE A C 1
ATOM 2260 O O . ILE A 1 452 ? 8.55800 18.19700 -32.13500 1.000 54.00000 452 ILE A O 1
ATOM 2262 N N . GLU A 1 453 ? 8.88600 19.93300 -30.73500 1.000 52.38000 453 GLU A N 1
ATOM 2263 C CA . GLU A 1 453 ? 8.46600 20.95000 -31.69100 1.000 52.68000 453 GLU A CA 1
ATOM 2264 C C . GLU A 1 453 ? 9.60700 21.94900 -31.82200 1.000 53.85000 453 GLU A C 1
ATOM 2265 O O . GLU A 1 453 ? 9.83700 22.75700 -30.91800 1.000 51.56000 453 GLU A O 1
ATOM 2271 N N . VAL A 1 454 ? 10.33000 21.88300 -32.93800 1.000 55.53000 454 VAL A N 1
ATOM 2272 C CA . VAL A 1 454 ? 11.58300 22.60200 -33.11700 1.000 54.09000 454 VAL A CA 1
ATOM 2273 C C . VAL A 1 454 ? 11.60300 23.24800 -34.49800 1.000 55.95000 454 VAL A C 1
ATOM 2274 O O . VAL A 1 454 ? 10.69900 23.05500 -35.31500 1.000 58.03000 454 VAL A O 1
ATOM 2278 N N . THR A 1 455 ? 12.67100 24.01600 -34.75400 1.000 60.10000 455 THR A N 1
ATOM 2279 C CA . THR A 1 455 ? 12.86700 24.92500 -35.88600 1.000 64.66000 455 THR A CA 1
ATOM 2280 C C . THR A 1 455 ? 12.44200 24.36800 -37.24600 1.000 66.57000 455 THR A C 1
ATOM 2281 O O . THR A 1 455 ? 11.79200 25.08800 -38.01300 1.000 72.58000 455 THR A O 1
ATOM 2285 N N . PRO A 1 456 ? 12.79100 23.12500 -37.60100 1.000 61.81000 456 PRO A N 1
ATOM 2286 C CA . PRO A 1 456 ? 12.34800 22.60700 -38.90600 1.000 59.58000 456 PRO A CA 1
ATOM 2287 C C . PRO A 1 456 ? 10.84600 22.67900 -39.12200 1.000 60.90000 456 PRO A C 1
ATOM 2288 O O . PRO A 1 456 ? 10.40500 22.89500 -40.25900 1.000 61.59000 456 PRO A O 1
ATOM 2292 N N . VAL A 1 457 ? 10.04200 22.51600 -38.06900 1.000 63.74000 457 VAL A N 1
ATOM 2293 C CA . VAL A 1 457 ? 8.59300 22.46300 -38.19300 1.000 60.58000 457 VAL A CA 1
ATOM 2294 C C . VAL A 1 457 ? 7.90700 23.56000 -37.39000 1.000 58.24000 457 VAL A C 1
ATOM 2295 O O . VAL A 1 457 ? 6.89000 24.11100 -37.82700 1.000 61.85000 457 VAL A O 1
ATOM 2299 N N . HIS A 1 458 ? 8.43600 23.89300 -36.21300 1.000 58.90000 458 HIS A N 1
ATOM 2300 C CA . HIS A 1 458 ? 7.77100 24.80400 -35.28800 1.000 54.58000 458 HIS A CA 1
ATOM 2301 C C . HIS A 1 458 ? 8.74100 25.89800 -34.86800 1.000 54.53000 458 HIS A C 1
ATOM 2302 O O . HIS A 1 458 ? 9.77000 25.61300 -34.24600 1.000 55.90000 458 HIS A O 1
ATOM 2309 N N . SER A 1 459 ? 8.40500 27.14700 -35.19600 1.000 51.83000 459 SER A N 1
ATOM 2310 C CA . SER A 1 459 ? 9.24500 28.27600 -34.81300 1.000 45.76000 459 SER A CA 1
ATOM 2311 C C . SER A 1 459 ? 9.31600 28.46200 -33.30300 1.000 45.27000 459 SER A C 1
ATOM 2312 O O . SER A 1 459 ? 10.24800 29.10800 -32.81100 1.000 45.08000 459 SER A O 1
ATOM 2315 N N . TYR A 1 460 ? 8.35200 27.91900 -32.55900 1.000 49.68000 460 TYR A N 1
ATOM 2316 C CA . TYR A 1 460 ? 8.33500 28.01900 -31.10800 1.000 42.95000 460 TYR A CA 1
ATOM 2317 C C . TYR A 1 460 ? 8.83500 26.70800 -30.52500 1.000 42.71000 460 TYR A C 1
ATOM 2318 O O . TYR A 1 460 ? 8.09800 25.71000 -30.55800 1.000 42.11000 460 TYR A O 1
ATOM 2327 N N . PRO A 1 461 ? 10.05500 26.64900 -29.99200 1.000 44.73000 461 PRO A N 1
ATOM 2328 C CA . PRO A 1 461 ? 10.57600 25.37200 -29.49100 1.000 43.80000 461 PRO A CA 1
ATOM 2329 C C . PRO A 1 461 ? 9.83200 24.92600 -28.24300 1.000 42.51000 461 PRO A C 1
ATOM 2330 O O . PRO A 1 461 ? 9.55500 25.72400 -27.34400 1.000 43.85000 461 PRO A O 1
ATOM 2334 N N . MET A 1 462 ? 9.51500 23.63300 -28.18800 1.000 45.93000 462 MET A N 1
ATOM 2335 C CA . MET A 1 462 ? 8.68000 23.11800 -27.11400 1.000 43.76000 462 MET A CA 1
ATOM 2336 C C . MET A 1 462 ? 8.85500 21.61100 -26.97200 1.000 44.37000 462 MET A C 1
ATOM 2337 O O . MET A 1 462 ? 9.01300 20.89000 -27.96400 1.000 47.16000 462 MET A O 1
ATOM 2342 N N . LEU A 1 463 ? 8.82200 21.15500 -25.72100 1.000 41.77000 463 LEU A N 1
ATOM 2343 C CA . LEU A 1 463 ? 8.88100 19.74100 -25.36100 1.000 42.83000 463 LEU A CA 1
ATOM 2344 C C . LEU A 1 463 ? 7.62100 19.39900 -24.57700 1.000 41.44000 463 LEU A C 1
ATOM 2345 O O . LEU A 1 463 ? 7.44200 19.87100 -23.45000 1.000 38.56000 463 LEU A O 1
ATOM 2350 N N . LEU A 1 464 ? 6.74700 18.59000 -25.16500 1.000 41.72000 464 LEU A N 1
ATOM 2351 C CA . LEU A 1 464 ? 5.54600 18.13000 -24.47900 1.000 40.93000 464 LEU A CA 1
ATOM 2352 C C . LEU A 1 464 ? 5.79900 16.74500 -23.89900 1.000 42.55000 464 LEU A C 1
ATOM 2353 O O . LEU A 1 464 ? 6.44800 15.91100 -24.53400 1.000 47.55000 464 LEU A O 1
ATOM 2358 N N . SER A 1 465 ? 5.28600 16.50400 -22.69300 1.000 42.45000 465 SER A N 1
ATOM 2359 C CA . SER A 1 465 ? 5.38600 15.19200 -22.05800 1.000 47.43000 465 SER A CA 1
ATOM 2360 C C . SER A 1 465 ? 4.06300 14.90700 -21.36100 1.000 45.22000 465 SER A C 1
ATOM 2361 O O . SER A 1 465 ? 3.78300 15.47300 -20.30000 1.000 44.50000 465 SER A O 1
ATOM 2364 N N . GLY A 1 466 ? 3.25100 14.02800 -21.95600 1.000 47.93000 466 GLY A N 1
ATOM 2365 C CA . GLY A 1 466 ? 1.94200 13.71100 -21.43400 1.000 47.05000 466 GLY A CA 1
ATOM 2366 C C . GLY A 1 466 ? 1.79200 12.22600 -21.14000 1.000 50.76000 466 GLY A C 1
ATOM 2367 O O . GLY A 1 466 ? 2.58800 11.39600 -21.58400 1.000 50.78000 466 GLY A O 1
ATOM 2368 N N . ARG A 1 467 ? 0.75100 11.90000 -20.38100 1.000 49.46000 467 ARG A N 1
ATOM 2369 C CA . ARG A 1 467 ? 0.45500 10.51200 -20.06000 1.000 50.14000 467 ARG A CA 1
ATOM 2370 C C . ARG A 1 467 ? -0.49700 9.93300 -21.09700 1.000 48.48000 467 ARG A C 1
ATOM 2371 O O . ARG A 1 467 ? -1.53800 10.52900 -21.39600 1.000 51.14000 467 ARG A O 1
ATOM 2373 N N . SER A 1 468 ? -0.13000 8.78200 -21.65300 1.000 47.53000 468 SER A N 1
ATOM 2374 C CA . SER A 1 468 ? -1.07000 8.01600 -22.45400 1.000 48.81000 468 SER A CA 1
ATOM 2375 C C . SER A 1 468 ? -1.93300 7.09900 -21.60100 1.000 51.75000 468 SER A C 1
ATOM 2376 O O . SER A 1 468 ? -2.89000 6.51100 -22.11700 1.000 55.39000 468 SER A O 1
ATOM 2379 N N . ASN A 1 469 ? -1.62800 6.98600 -20.30700 1.000 49.43000 469 ASN A N 1
ATOM 2380 C CA . ASN A 1 469 ? -2.31000 6.07700 -19.39300 1.000 50.29000 469 ASN A CA 1
ATOM 2381 C C . ASN A 1 469 ? -2.79900 6.87600 -18.18800 1.000 52.03000 469 ASN A C 1
ATOM 2382 O O . ASN A 1 469 ? -2.17200 6.88000 -17.12500 1.000 59.35000 469 ASN A O 1
ATOM 2387 N N . LEU A 1 470 ? -3.93100 7.55100 -18.35600 1.000 49.00000 470 LEU A N 1
ATOM 2388 C CA . LEU A 1 470 ? -4.66600 8.05900 -17.21000 1.000 48.77000 470 LEU A CA 1
ATOM 2389 C C . LEU A 1 470 ? -5.46600 6.96900 -16.51500 1.000 47.88000 470 LEU A C 1
ATOM 2390 O O . LEU A 1 470 ? -6.31800 7.28500 -15.67800 1.000 52.09000 470 LEU A O 1
ATOM 2395 N N . GLN A 1 471 ? -5.22000 5.70500 -16.86300 1.000 47.71000 471 GLN A N 1
ATOM 2396 C CA . GLN A 1 471 ? -5.82800 4.58600 -16.15400 1.000 53.86000 471 GLN A CA 1
ATOM 2397 C C . GLN A 1 471 ? -5.65900 4.75100 -14.64900 1.000 52.50000 471 GLN A C 1
ATOM 2398 O O . GLN A 1 471 ? -6.64200 4.87100 -13.91000 1.000 49.37000 471 GLN A O 1
ATOM 2404 N N . ARG A 1 472 ? -4.40300 4.77600 -14.19300 1.000 56.32000 472 ARG A N 1
ATOM 2405 C CA . ARG A 1 472 ? -4.08600 4.94100 -12.77700 1.000 55.66000 472 ARG A CA 1
ATOM 2406 C C . ARG A 1 472 ? -4.77000 6.16600 -12.17800 1.000 51.74000 472 ARG A C 1
ATOM 2407 O O . ARG A 1 472 ? -5.35300 6.09400 -11.08800 1.000 47.77000 472 ARG A O 1
ATOM 2409 N N . ALA A 1 473 ? -4.73500 7.29100 -12.89600 1.000 52.72000 473 ALA A N 1
ATOM 2410 C CA . ALA A 1 473 ? -5.29400 8.53900 -12.38200 1.000 51.66000 473 ALA A CA 1
ATOM 2411 C C . ALA A 1 473 ? -6.79600 8.42700 -12.14500 1.000 49.16000 473 ALA A C 1
ATOM 2412 O O . ALA A 1 473 ? -7.29500 8.74100 -11.05600 1.000 45.97000 473 ALA A O 1
ATOM 2414 N N . LEU A 1 474 ? -7.54100 7.99800 -13.16400 1.000 45.77000 474 LEU A N 1
ATOM 2415 C CA . LEU A 1 474 ? -8.98800 7.95200 -13.00900 1.000 44.93000 474 LEU A CA 1
ATOM 2416 C C . LEU A 1 474 ? -9.43600 6.81200 -12.10100 1.000 47.55000 474 LEU A C 1
ATOM 2417 O O . LEU A 1 474 ? -10.48300 6.92900 -11.46000 1.000 46.09000 474 LEU A O 1
ATOM 2422 N N . LEU A 1 475 ? -8.68200 5.71000 -12.00400 1.000 45.09000 475 LEU A N 1
ATOM 2423 C CA . LEU A 1 475 ? -9.04200 4.73600 -10.97500 1.000 45.76000 475 LEU A CA 1
ATOM 2424 C C . LEU A 1 475 ? -8.83800 5.31900 -9.58500 1.000 48.45000 475 LEU A C 1
ATOM 2425 O O . LEU A 1 475 ? -9.65400 5.08700 -8.68300 1.000 47.45000 475 LEU A O 1
ATOM 2430 N N . GLY A 1 476 ? -7.75000 6.06800 -9.38500 1.000 50.46000 476 GLY A N 1
ATOM 2431 C CA . GLY A 1 476 ? -7.59200 6.78000 -8.12900 1.000 49.28000 476 GLY A CA 1
ATOM 2432 C C . GLY A 1 476 ? -8.76100 7.70500 -7.85000 1.000 46.53000 476 GLY A C 1
ATOM 2433 O O . GLY A 1 476 ? -9.21000 7.82900 -6.70800 1.000 48.56000 476 GLY A O 1
ATOM 2434 N N . LEU A 1 477 ? -9.27500 8.36100 -8.89300 1.000 47.87000 477 LEU A N 1
ATOM 2435 C CA . LEU A 1 477 ? -10.46500 9.19300 -8.72600 1.000 44.23000 477 LEU A CA 1
ATOM 2436 C C . LEU A 1 477 ? -11.66200 8.36000 -8.27900 1.000 47.57000 477 LEU A C 1
ATOM 2437 O O . LEU A 1 477 ? -12.27800 8.63500 -7.24200 1.000 46.28000 477 LEU A O 1
ATOM 2442 N N . TRP A 1 478 ? -12.01200 7.33600 -9.06400 1.000 48.44000 478 TRP A N 1
ATOM 2443 C CA . TRP A 1 478 ? -13.24000 6.59000 -8.79800 1.000 45.49000 478 TRP A CA 1
ATOM 2444 C C . TRP A 1 478 ? -13.18300 5.85300 -7.46600 1.000 46.50000 478 TRP A C 1
ATOM 2445 O O . TRP A 1 478 ? -14.22900 5.57700 -6.86800 1.000 45.21000 478 TRP A O 1
ATOM 2456 N N . ASN A 1 479 ? -11.98300 5.52400 -6.98100 1.000 47.89000 479 ASN A N 1
ATOM 2457 C CA . ASN A 1 479 ? -11.89300 4.88000 -5.67600 1.000 47.71000 479 ASN A CA 1
ATOM 2458 C C . ASN A 1 479 ? -12.18900 5.85800 -4.54500 1.000 47.68000 479 ASN A C 1
ATOM 2459 O O . ASN A 1 479 ? -12.63400 5.44200 -3.47000 1.000 49.83000 479 ASN A O 1
ATOM 2464 N N . ALA A 1 480 ? -11.95700 7.15300 -4.76400 1.000 45.34000 480 ALA A N 1
ATOM 2465 C CA . ALA A 1 480 ? -12.34700 8.18900 -3.81900 1.000 43.27000 480 ALA A CA 1
ATOM 2466 C C . ALA A 1 480 ? -13.76300 8.69300 -4.06800 1.000 46.27000 480 ALA A C 1
ATOM 2467 O O . ALA A 1 480 ? -14.08500 9.82800 -3.69700 1.000 45.47000 480 ALA A O 1
ATOM 2469 N N . THR A 1 481 ? -14.61000 7.87500 -4.69100 1.000 47.95000 481 THR A N 1
ATOM 2470 C CA . THR A 1 481 ? -15.96300 8.26000 -5.06100 1.000 41.95000 481 THR A CA 1
ATOM 2471 C C . THR A 1 481 ? -16.92500 7.15000 -4.67100 1.000 46.64000 481 THR A C 1
ATOM 2472 O O . THR A 1 481 ? -16.69900 5.98200 -5.00200 1.000 47.81000 481 THR A O 1
ATOM 2476 N N . GLY A 1 482 ? -17.99000 7.51500 -3.96300 1.000 47.92000 482 GLY A N 1
ATOM 2477 C CA . GLY A 1 482 ? -19.02100 6.56100 -3.60300 1.000 43.26000 482 GLY A CA 1
ATOM 2478 C C . GLY A 1 482 ? -19.89400 6.20500 -4.78700 1.000 40.91000 482 GLY A C 1
ATOM 2479 O O . GLY A 1 482 ? -20.08100 5.02700 -5.10200 1.000 41.00000 482 GLY A O 1
ATOM 2480 N N . GLY A 1 483 ? -20.43400 7.22400 -5.44800 1.000 40.55000 483 GLY A N 1
ATOM 2481 C CA . GLY A 1 483 ? -21.22800 7.02100 -6.64500 1.000 44.88000 483 GLY A CA 1
ATOM 2482 C C . GLY A 1 483 ? -21.11200 8.23500 -7.53900 1.000 45.64000 483 GLY A C 1
ATOM 2483 O O . GLY A 1 483 ? -20.73300 9.32500 -7.09400 1.000 44.59000 483 GLY A O 1
ATOM 2484 N N . ALA A 1 484 ? -21.44900 8.04000 -8.81200 1.000 44.25000 484 ALA A N 1
ATOM 2485 C CA . ALA A 1 484 ? -21.29300 9.11100 -9.78500 1.000 43.14000 484 ALA A CA 1
ATOM 2486 C C . ALA A 1 484 ? -22.38200 9.02700 -10.84400 1.000 44.14000 484 ALA A C 1
ATOM 2487 O O . ALA A 1 484 ? -22.84400 7.94100 -11.20600 1.000 42.38000 484 ALA A O 1
ATOM 2489 N N . THR A 1 485 ? -22.78800 10.19900 -11.32500 1.000 42.42000 485 THR A N 1
ATOM 2490 C CA . THR A 1 485 ? -23.65800 10.33200 -12.48800 1.000 41.48000 485 THR A CA 1
ATOM 2491 C C . THR A 1 485 ? -22.95600 11.21400 -13.51000 1.000 39.78000 485 THR A C 1
ATOM 2492 O O . THR A 1 485 ? -22.65900 12.38300 -13.23200 1.000 38.91000 485 THR A O 1
ATOM 2496 N N . LEU A 1 486 ? -22.68800 10.64900 -14.68300 1.000 38.51000 486 LEU A N 1
ATOM 2497 C CA . LEU A 1 486 ? -22.07300 11.36900 -15.78900 1.000 37.52000 486 LEU A CA 1
ATOM 2498 C C . LEU A 1 486 ? -23.17200 11.80800 -16.74900 1.000 37.51000 486 LEU A C 1
ATOM 2499 O O . LEU A 1 486 ? -23.90200 10.96800 -17.28800 1.000 36.68000 486 LEU A O 1
ATOM 2504 N N . VAL A 1 487 ? -23.29600 13.11700 -16.95200 1.000 36.02000 487 VAL A N 1
ATOM 2505 C CA . VAL A 1 487 ? -24.32800 13.70500 -17.79300 1.000 37.30000 487 VAL A CA 1
ATOM 2506 C C . VAL A 1 487 ? -23.65000 14.40500 -18.96000 1.000 40.09000 487 VAL A C 1
ATOM 2507 O O . VAL A 1 487 ? -22.67300 15.13800 -18.76700 1.000 39.76000 487 VAL A O 1
ATOM 2511 N N . SER A 1 488 ? -24.16900 14.17900 -20.16300 1.000 39.34000 488 SER A N 1
ATOM 2512 C CA . SER A 1 488 ? -23.66700 14.83600 -21.36100 1.000 40.25000 488 SER A CA 1
ATOM 2513 C C . SER A 1 488 ? -24.66000 14.61500 -22.48600 1.000 39.54000 488 SER A C 1
ATOM 2514 O O . SER A 1 488 ? -25.39400 13.62200 -22.49300 1.000 39.96000 488 SER A O 1
ATOM 2517 N N . ALA A 1 489 ? -24.67600 15.55000 -23.43600 1.000 39.33000 489 ALA A N 1
ATOM 2518 C CA . ALA A 1 489 ? -25.48200 15.34200 -24.63100 1.000 39.18000 489 ALA A CA 1
ATOM 2519 C C . ALA A 1 489 ? -24.95300 14.17800 -25.45500 1.000 41.14000 489 ALA A C 1
ATOM 2520 O O . ALA A 1 489 ? -25.71900 13.52300 -26.16900 1.000 40.25000 489 ALA A O 1
ATOM 2522 N N . THR A 1 490 ? -23.64900 13.91000 -25.37500 1.000 44.43000 490 THR A N 1
ATOM 2523 C CA . THR A 1 490 ? -22.99500 12.86400 -26.15900 1.000 45.47000 490 THR A CA 1
ATOM 2524 C C . THR A 1 490 ? -22.13600 12.00800 -25.23100 1.000 43.88000 490 THR A C 1
ATOM 2525 O O . THR A 1 490 ? -21.00000 12.37000 -24.91200 1.000 46.57000 490 THR A O 1
ATOM 2529 N N . LEU A 1 491 ? -22.68300 10.87400 -24.79500 1.000 43.46000 491 LEU A N 1
ATOM 2530 C CA . LEU A 1 491 ? -21.92500 9.87300 -24.05600 1.000 40.58000 491 LEU A CA 1
ATOM 2531 C C . LEU A 1 491 ? -21.64000 8.61800 -24.86200 1.000 43.80000 491 LEU A C 1
ATOM 2532 O O . LEU A 1 491 ? -20.59600 7.99400 -24.65900 1.000 43.46000 491 LEU A O 1
ATOM 2537 N N . PHE A 1 492 ? -22.53600 8.28200 -25.75400 1.000 46.90000 492 PHE A N 1
ATOM 2538 C CA . PHE A 1 492 ? -22.40000 7.06200 -26.49200 1.000 47.04000 492 PHE A CA 1
ATOM 2539 C C . PHE A 1 492 ? -21.95900 7.28200 -27.90400 1.000 44.75000 492 PHE A C 1
ATOM 2540 O O . PHE A 1 492 ? -21.94400 8.39600 -28.38700 1.000 45.65000 492 PHE A O 1
ATOM 2548 N N . THR A 1 493 ? -21.59500 6.19500 -28.55500 1.000 47.34000 493 THR A N 1
ATOM 2549 C CA . THR A 1 493 ? -21.14100 6.25100 -29.91300 1.000 49.75000 493 THR A CA 1
ATOM 2550 C C . THR A 1 493 ? -21.98200 5.23900 -30.57400 1.000 51.58000 493 THR A C 1
ATOM 2551 O O . THR A 1 493 ? -21.97500 4.09400 -30.18100 1.000 55.27000 493 THR A O 1
ATOM 2555 N N . THR A 1 494 ? -22.75600 5.63000 -31.55400 1.000 53.10000 494 THR A N 1
ATOM 2556 C CA . THR A 1 494 ? -23.50900 4.65000 -32.31200 1.000 54.74000 494 THR A CA 1
ATOM 2557 C C . THR A 1 494 ? -24.32700 3.70600 -31.48800 1.000 51.27000 494 THR A C 1
ATOM 2558 O O . THR A 1 494 ? -24.19900 2.49500 -31.62300 1.000 50.67000 494 THR A O 1
ATOM 2560 N N . GLY A 1 495 ? -25.13200 4.23200 -30.58300 1.000 30.00000 495 GLY A N 1
ATOM 2561 C CA . GLY A 1 495 ? -26.02200 3.35700 -29.85900 1.000 30.00000 495 GLY A CA 1
ATOM 2562 C C . GLY A 1 495 ? -26.17500 3.70500 -28.43100 1.000 30.00000 495 GLY A C 1
ATOM 2563 O O . GLY A 1 495 ? -26.18700 4.86700 -28.07200 1.000 30.00000 495 GLY A O 1
ATOM 2564 N N . ASP A 1 496 ? -26.35000 2.69700 -27.60600 1.000 46.55000 496 ASP A N 1
ATOM 2565 C CA . ASP A 1 496 ? -26.37800 2.90500 -26.19000 1.000 50.27000 496 ASP A CA 1
ATOM 2566 C C . ASP A 1 496 ? -24.97400 2.55000 -25.87500 1.000 53.13000 496 ASP A C 1
ATOM 2567 O O . ASP A 1 496 ? -24.62400 2.38800 -24.71900 1.000 56.47000 496 ASP A O 1
ATOM 2569 N N . ASN A 1 497 ? -24.16400 2.37100 -26.90800 1.000 51.08000 497 ASN A N 1
ATOM 2570 C CA . ASN A 1 497 ? -22.81500 1.94600 -26.72200 1.000 46.50000 497 ASN A CA 1
ATOM 2571 C C . ASN A 1 497 ? -21.97100 2.92800 -26.02500 1.000 48.97000 497 ASN A C 1
ATOM 2572 O O . ASN A 1 497 ? -21.49500 3.87600 -26.62200 1.000 51.52000 497 ASN A O 1
ATOM 2577 N N . GLY A 1 498 ? -21.76200 2.70800 -24.75200 1.000 47.56000 498 GLY A N 1
ATOM 2578 C CA . GLY A 1 498 ? -20.84500 3.53900 -23.99700 1.000 46.95000 498 GLY A CA 1
ATOM 2579 C C . GLY A 1 498 ? -19.51400 2.87400 -23.71400 1.000 47.93000 498 GLY A C 1
ATOM 2580 O O . GLY A 1 498 ? -18.91100 3.10900 -22.66300 1.000 49.87000 498 GLY A O 1
ATOM 2581 N N . SER A 1 499 ? -19.04500 2.03900 -24.64300 1.000 47.34000 499 SER A N 1
ATOM 2582 C CA . SER A 1 499 ? -17.74900 1.38800 -24.47300 1.000 48.35000 499 SER A CA 1
ATOM 2583 C C . SER A 1 499 ? -16.61000 2.40100 -24.53800 1.000 49.95000 499 SER A C 1
ATOM 2584 O O . SER A 1 499 ? -15.73900 2.43300 -23.65700 1.000 46.10000 499 SER A O 1
ATOM 2587 N N . LEU A 1 500 ? -16.61200 3.24500 -25.57500 1.000 48.57000 500 LEU A N 1
ATOM 2588 C CA . LEU A 1 500 ? -15.53500 4.21200 -25.76500 1.000 47.36000 500 LEU A CA 1
ATOM 2589 C C . LEU A 1 500 ? -15.40100 5.14200 -24.56600 1.000 47.84000 500 LEU A C 1
ATOM 2590 O O . LEU A 1 500 ? -14.29900 5.34700 -24.04900 1.000 43.61000 500 LEU A O 1
ATOM 2595 N N . THR A 1 501 ? -16.51800 5.71500 -24.10900 1.000 47.77000 501 THR A N 1
ATOM 2596 C CA . THR A 1 501 ? -16.45600 6.68800 -23.02200 1.000 43.96000 501 THR A CA 1
ATOM 2597 C C . THR A 1 501 ? -16.06300 6.02600 -21.70600 1.000 40.92000 501 THR A C 1
ATOM 2598 O O . THR A 1 501 ? -15.29600 6.60000 -20.92200 1.000 38.81000 501 THR A O 1
ATOM 2602 N N . ARG A 1 502 ? -16.57000 4.81700 -21.44500 1.000 42.03000 502 ARG A N 1
ATOM 2603 C CA . ARG A 1 502 ? -16.13000 4.08200 -20.26300 1.000 44.89000 502 ARG A CA 1
ATOM 2604 C C . ARG A 1 502 ? -14.62700 3.83400 -20.30300 1.000 45.70000 502 ARG A C 1
ATOM 2605 O O . ARG A 1 502 ? -13.95200 3.88300 -19.26700 1.000 43.44000 502 ARG A O 1
ATOM 2613 N N . TRP A 1 503 ? -14.08300 3.57000 -21.49400 1.000 45.83000 503 TRP A N 1
ATOM 2614 C CA . TRP A 1 503 ? -12.63700 3.41100 -21.61000 1.000 44.05000 503 TRP A CA 1
ATOM 2615 C C . TRP A 1 503 ? -11.91400 4.73500 -21.37600 1.000 44.73000 503 TRP A C 1
ATOM 2616 O O . TRP A 1 503 ? -10.86600 4.76800 -20.71800 1.000 42.99000 503 TRP A O 1
ATOM 2627 N N . LYS A 1 504 ? -12.46400 5.83700 -21.89300 1.000 45.25000 504 LYS A N 1
ATOM 2628 C CA . LYS A 1 504 ? -11.79700 7.13300 -21.78300 1.000 44.52000 504 LYS A CA 1
ATOM 2629 C C . LYS A 1 504 ? -11.65800 7.56400 -20.32700 1.000 42.90000 504 LYS A C 1
ATOM 2630 O O . LYS A 1 504 ? -10.58200 7.99300 -19.89400 1.000 42.63000 504 LYS A O 1
ATOM 2636 N N . LEU A 1 505 ? -12.73700 7.45900 -19.55600 1.000 44.22000 505 LEU A N 1
ATOM 2637 C CA . LEU A 1 505 ? -12.72700 7.84300 -18.15100 1.000 40.70000 505 LEU A CA 1
ATOM 2638 C C . LEU A 1 505 ? -12.30000 6.71000 -17.22800 1.000 39.53000 505 LEU A C 1
ATOM 2639 O O . LEU A 1 505 ? -12.29000 6.90000 -16.00700 1.000 39.28000 505 LEU A O 1
ATOM 2644 N N . GLU A 1 506 ? -11.95600 5.54700 -17.78200 1.000 40.10000 506 GLU A N 1
ATOM 2645 C CA . GLU A 1 506 ? -11.46200 4.40400 -17.01300 1.000 41.45000 506 GLU A CA 1
ATOM 2646 C C . GLU A 1 506 ? -12.39300 4.06300 -15.85200 1.000 42.47000 506 GLU A C 1
ATOM 2647 O O . GLU A 1 506 ? -11.96300 3.81900 -14.72200 1.000 43.46000 506 GLU A O 1
ATOM 2653 N N . VAL A 1 507 ? -13.68600 4.05700 -16.14000 1.000 39.61000 507 VAL A N 1
ATOM 2654 C CA . VAL A 1 507 ? -14.66400 3.62500 -15.13800 1.000 39.35000 507 VAL A CA 1
ATOM 2655 C C . VAL A 1 507 ? -14.54200 2.11700 -14.94800 1.000 39.67000 507 VAL A C 1
ATOM 2656 O O . VAL A 1 507 ? -14.49700 1.37300 -15.94500 1.000 38.30000 507 VAL A O 1
ATOM 2660 N N . PRO A 1 508 ? -14.45700 1.62300 -13.71400 1.000 39.77000 508 PRO A N 1
ATOM 2661 C CA . PRO A 1 508 ? -14.44700 0.17000 -13.50300 1.000 39.81000 508 PRO A CA 1
ATOM 2662 C C . PRO A 1 508 ? -15.68900 -0.47100 -14.10500 1.000 41.07000 508 PRO A C 1
ATOM 2663 O O . PRO A 1 508 ? -16.81300 -0.00900 -13.89100 1.000 41.25000 508 PRO A O 1
ATOM 2667 N N . THR A 1 509 ? -15.47200 -1.53900 -14.87900 1.000 42.00000 509 THR A N 1
ATOM 2668 C CA . THR A 1 509 ? -16.57600 -2.18100 -15.58500 1.000 39.13000 509 THR A CA 1
ATOM 2669 C C . THR A 1 509 ? -17.61900 -2.73100 -14.62200 1.000 41.04000 509 THR A C 1
ATOM 2670 O O . THR A 1 509 ? -18.79000 -2.87200 -14.99200 1.000 42.11000 509 THR A O 1
ATOM 2674 N N . GLU A 1 510 ? -17.22100 -3.04100 -13.39000 1.000 42.47000 510 GLU A N 1
ATOM 2675 C CA . GLU A 1 510 ? -18.15800 -3.53500 -12.38900 1.000 45.38000 510 GLU A CA 1
ATOM 2676 C C . GLU A 1 510 ? -18.95200 -2.42400 -11.71300 1.000 42.51000 510 GLU A C 1
ATOM 2677 O O . GLU A 1 510 ? -19.79000 -2.72400 -10.85500 1.000 46.18000 510 GLU A O 1
ATOM 2683 N N . ARG A 1 511 ? -18.71300 -1.16000 -12.06700 1.000 40.50000 511 ARG A N 1
ATOM 2684 C CA . ARG A 1 511 ? -19.49700 -0.04800 -11.54900 1.000 44.00000 511 ARG A CA 1
ATOM 2685 C C . ARG A 1 511 ? -20.24800 0.72800 -12.62100 1.000 43.87000 511 ARG A C 1
ATOM 2686 O O . ARG A 1 511 ? -21.15500 1.49400 -12.27700 1.000 42.30000 511 ARG A O 1
ATOM 2694 N N . ALA A 1 512 ? -19.90600 0.55400 -13.89500 1.000 41.29000 512 ALA A N 1
ATOM 2695 C CA . ALA A 1 512 ? -20.59200 1.27100 -14.95900 1.000 41.85000 512 ALA A CA 1
ATOM 2696 C C . ALA A 1 512 ? -22.06200 0.87600 -15.01400 1.000 41.33000 512 ALA A C 1
ATOM 2697 O O . ALA A 1 512 ? -22.41000 -0.30600 -14.93400 1.000 43.96000 512 ALA A O 1
ATOM 2699 N N . ALA A 1 513 ? -22.93000 1.87800 -15.14600 1.000 42.37000 513 ALA A N 1
ATOM 2700 C CA . ALA A 1 513 ? -24.37500 1.67500 -15.24800 1.000 39.91000 513 ALA A CA 1
ATOM 2701 C C . ALA A 1 513 ? -24.87200 2.49200 -16.43600 1.000 38.34000 513 ALA A C 1
ATOM 2702 O O . ALA A 1 513 ? -25.05300 3.70900 -16.32800 1.000 39.73000 513 ALA A O 1
ATOM 2704 N N . PHE A 1 514 ? -25.09200 1.82500 -17.56500 1.000 37.52000 514 PHE A N 1
ATOM 2705 C CA . PHE A 1 514 ? -25.47700 2.49400 -18.80300 1.000 41.25000 514 PHE A CA 1
ATOM 2706 C C . PHE A 1 514 ? -26.99500 2.63000 -18.85000 1.000 45.87000 514 PHE A C 1
ATOM 2707 O O . PHE A 1 514 ? -27.71000 1.64800 -19.07300 1.000 49.67000 514 PHE A O 1
ATOM 2715 N N . LEU A 1 515 ? -27.48300 3.84800 -18.64100 1.000 45.55000 515 LEU A N 1
ATOM 2716 C CA . LEU A 1 515 ? -28.90200 4.13600 -18.75000 1.000 47.32000 515 LEU A CA 1
ATOM 2717 C C . LEU A 1 515 ? -29.28000 4.40700 -20.20300 1.000 46.90000 515 LEU A C 1
ATOM 2718 O O . LEU A 1 515 ? -28.43300 4.78500 -21.01700 1.000 44.20000 515 LEU A O 1
ATOM 2723 N N . PRO A 1 516 ? -30.54600 4.21000 -20.55900 1.000 45.66000 516 PRO A N 1
ATOM 2724 C CA . PRO A 1 516 ? -30.98500 4.50600 -21.92600 1.000 46.12000 516 PRO A CA 1
ATOM 2725 C C . PRO A 1 516 ? -30.95700 6.00000 -22.19100 1.000 45.48000 516 PRO A C 1
ATOM 2726 O O . PRO A 1 516 ? -31.36200 6.80100 -21.33500 1.000 46.06000 516 PRO A O 1
ATOM 2730 N N . PRO A 1 517 ? -30.48200 6.41500 -23.36300 1.000 43.31000 517 PRO A N 1
ATOM 2731 C CA . PRO A 1 517 ? -30.38900 7.84900 -23.65200 1.000 43.92000 517 PRO A CA 1
ATOM 2732 C C . PRO A 1 517 ? -31.75300 8.46200 -23.92800 1.000 44.89000 517 PRO A C 1
ATOM 2733 O O . PRO A 1 517 ? -32.67900 7.79800 -24.40100 1.000 43.45000 517 PRO A O 1
ATOM 2737 N N . VAL A 1 518 ? -31.86600 9.75000 -23.61900 1.000 43.05000 518 VAL A N 1
ATOM 2738 C CA . VAL A 1 518 ? -33.10800 10.49900 -23.76700 1.000 45.56000 518 VAL A CA 1
ATOM 2739 C C . VAL A 1 518 ? -32.89700 11.53800 -24.86000 1.000 43.50000 518 VAL A C 1
ATOM 2740 O O . VAL A 1 518 ? -32.17000 12.52000 -24.66700 1.000 42.25000 518 VAL A O 1
ATOM 2744 N N . HIS A 1 519 ? -33.53000 11.32000 -26.01100 1.000 44.47000 519 HIS A N 1
ATOM 2745 C CA . HIS A 1 519 ? -33.50200 12.27200 -27.12000 1.000 43.82000 519 HIS A CA 1
ATOM 2746 C C . HIS A 1 519 ? -34.92800 12.41900 -27.63700 1.000 43.74000 519 HIS A C 1
ATOM 2747 O O . HIS A 1 519 ? -35.43100 11.53300 -28.34700 1.000 42.21000 519 HIS A O 1
ATOM 2754 N N . PRO A 1 520 ? -35.61400 13.51700 -27.29900 1.000 46.40000 520 PRO A N 1
ATOM 2755 C CA . PRO A 1 520 ? -37.01600 13.67100 -27.72100 1.000 43.71000 520 PRO A CA 1
ATOM 2756 C C . PRO A 1 520 ? -37.16600 13.76900 -29.22800 1.000 40.88000 520 PRO A C 1
ATOM 2757 O O . PRO A 1 520 ? -36.16900 13.77700 -29.94900 1.000 45.20000 520 PRO A O 1
ATOM 2761 N N . ALA A 1 521 ? -38.40300 13.84600 -29.71900 1.000 42.42000 521 ALA A N 1
ATOM 2762 C CA . ALA A 1 521 ? -38.61500 13.90000 -31.16300 1.000 40.89000 521 ALA A CA 1
ATOM 2763 C C . ALA A 1 521 ? -38.09900 15.20700 -31.75600 1.000 40.91000 521 ALA A C 1
ATOM 2764 O O . ALA A 1 521 ? -37.53600 15.21600 -32.86000 1.000 44.53000 521 ALA A O 1
ATOM 2766 N N . TRP A 1 522 ? -38.27000 16.32000 -31.03700 1.000 39.70000 522 TRP A N 1
ATOM 2767 C CA . TRP A 1 522 ? -37.94000 17.63200 -31.58400 1.000 42.97000 522 TRP A CA 1
ATOM 2768 C C . TRP A 1 522 ? -36.45100 17.82300 -31.85000 1.000 45.05000 522 TRP A C 1
ATOM 2769 O O . TRP A 1 522 ? -36.07600 18.85900 -32.41000 1.000 43.87000 522 TRP A O 1
ATOM 2780 N N . THR A 1 523 ? -35.59400 16.87600 -31.45700 1.000 44.91000 523 THR A N 1
ATOM 2781 C CA . THR A 1 523 ? -34.19200 16.96600 -31.84900 1.000 49.03000 523 THR A CA 1
ATOM 2782 C C . THR A 1 523 ? -34.00800 16.71600 -33.34000 1.000 51.04000 523 THR A C 1
ATOM 2783 O O . THR A 1 523 ? -32.98600 17.12200 -33.90500 1.000 50.76000 523 THR A O 1
ATOM 2787 N N . THR A 1 524 ? -34.97700 16.06900 -33.98600 1.000 47.25000 524 THR A N 1
ATOM 2788 C CA . THR A 1 524 ? -34.87800 15.74600 -35.40200 1.000 45.86000 524 THR A CA 1
ATOM 2789 C C . THR A 1 524 ? -36.05300 16.23800 -36.23300 1.000 48.29000 524 THR A C 1
ATOM 2790 O O . THR A 1 524 ? -35.91000 16.34400 -37.45700 1.000 48.74000 524 THR A O 1
ATOM 2794 N N . ALA A 1 525 ? -37.19600 16.54800 -35.62000 1.000 46.85000 525 ALA A N 1
ATOM 2795 C CA . ALA A 1 525 ? -38.37800 16.93500 -36.38600 1.000 42.93000 525 ALA A CA 1
ATOM 2796 C C . ALA A 1 525 ? -38.18800 18.18700 -37.24000 1.000 47.28000 525 ALA A C 1
ATOM 2797 O O . ALA A 1 525 ? -38.64200 18.17700 -38.39800 1.000 45.69000 525 ALA A O 1
ATOM 2799 N N . PRO A 1 526 ? -37.55900 19.28100 -36.76400 1.000 44.79000 526 PRO A N 1
ATOM 2800 C CA . PRO A 1 526 ? -37.44000 20.46500 -37.62500 1.000 43.39000 526 PRO A CA 1
ATOM 2801 C C . PRO A 1 526 ? -36.17500 20.47800 -38.46900 1.000 47.90000 526 PRO A C 1
ATOM 2802 O O . PRO A 1 526 ? -35.60400 21.54800 -38.70500 1.000 51.05000 526 PRO A O 1
ATOM 2806 N N . VAL A 1 527 ? -35.72700 19.31500 -38.93700 1.000 46.84000 527 VAL A N 1
ATOM 2807 C CA . VAL A 1 527 ? -34.44500 19.18900 -39.62100 1.000 46.14000 527 VAL A CA 1
ATOM 2808 C C . VAL A 1 527 ? -34.66800 18.61000 -41.01100 1.000 48.65000 527 VAL A C 1
ATOM 2809 O O . VAL A 1 527 ? -35.37800 17.60900 -41.16800 1.000 53.84000 527 VAL A O 1
ATOM 2813 N N . LEU A 1 528 ? -34.05800 19.24200 -42.01400 1.000 46.98000 528 LEU A N 1
ATOM 2814 C CA . LEU A 1 528 ? -34.00500 18.73000 -43.38000 1.000 48.78000 528 LEU A CA 1
ATOM 2815 C C . LEU A 1 528 ? -32.60800 18.18200 -43.64600 1.000 47.44000 528 LEU A C 1
ATOM 2816 O O . LEU A 1 528 ? -31.63600 18.94200 -43.68100 1.000 45.34000 528 LEU A O 1
ATOM 2821 N N . LEU A 1 529 ? -32.50700 16.87100 -43.84500 1.000 49.18000 529 LEU A N 1
ATOM 2822 C CA . LEU A 1 529 ? -31.25300 16.26100 -44.28100 1.000 48.01000 529 LEU A CA 1
ATOM 2823 C C . LEU A 1 529 ? -31.25400 16.26200 -45.80400 1.000 48.57000 529 LEU A C 1
ATOM 2824 O O . LEU A 1 529 ? -31.92800 15.44700 -46.43900 1.000 50.97000 529 LEU A O 1
ATOM 2829 N N . HIS A 1 530 ? -30.50000 17.18500 -46.39200 1.000 46.26000 530 HIS A N 1
ATOM 2830 C CA . HIS A 1 530 ? -30.46400 17.32700 -47.83800 1.000 44.27000 530 HIS A CA 1
ATOM 2831 C C . HIS A 1 530 ? -29.62600 16.22200 -48.47100 1.000 46.08000 530 HIS A C 1
ATOM 2832 O O . HIS A 1 530 ? -28.67700 15.70700 -47.87300 1.000 46.95000 530 HIS A O 1
ATOM 2839 N N . LYS A 1 531 ? -29.99100 15.86300 -49.70200 1.000 46.80000 531 LYS A N 1
ATOM 2840 C CA . LYS A 1 531 ? -29.33700 14.78000 -50.42500 1.000 45.27000 531 LYS A CA 1
ATOM 2841 C C . LYS A 1 531 ? -28.12000 15.23300 -51.22200 1.000 46.78000 531 LYS A C 1
ATOM 2842 O O . LYS A 1 531 ? -27.37500 14.37900 -51.71500 1.000 48.95000 531 LYS A O 1
ATOM 2844 N N . GLU A 1 532 ? -27.90000 16.53900 -51.36200 1.000 46.27000 532 GLU A N 1
ATOM 2845 C CA . GLU A 1 532 ? -26.74500 17.03200 -52.10000 1.000 46.45000 532 GLU A CA 1
ATOM 2846 C C . GLU A 1 532 ? -25.45300 16.71700 -51.35600 1.000 49.66000 532 GLU A C 1
ATOM 2847 O O . GLU A 1 532 ? -25.42800 16.60300 -50.12700 1.000 50.00000 532 GLU A O 1
ATOM 2853 N N . PHE A 1 533 ? -24.36800 16.58500 -52.11600 1.000 45.24000 533 PHE A N 1
ATOM 2854 C CA . PHE A 1 533 ? -23.06200 16.28400 -51.54600 1.000 44.30000 533 PHE A CA 1
ATOM 2855 C C . PHE A 1 533 ? -22.00000 16.46600 -52.62000 1.000 49.27000 533 PHE A C 1
ATOM 2856 O O . PHE A 1 533 ? -22.30000 16.55700 -53.81300 1.000 51.74000 533 PHE A O 1
ATOM 2864 N N . CYS A 1 534 ? -20.74700 16.51000 -52.17300 1.000 54.10000 534 CYS A N 1
ATOM 2865 C CA . CYS A 1 534 ? -19.60800 16.64600 -53.07100 1.000 48.87000 534 CYS A CA 1
ATOM 2866 C C . CYS A 1 534 ? -19.18900 15.27700 -53.59400 1.000 50.74000 534 CYS A C 1
ATOM 2867 O O . CYS A 1 534 ? -18.93200 14.35600 -52.81300 1.000 50.09000 534 CYS A O 1
ATOM 2870 N N . ALA A 1 535 ? -19.11700 15.14500 -54.92100 1.000 52.75000 535 ALA A N 1
ATOM 2871 C CA . ALA A 1 535 ? -18.75600 13.86100 -55.51600 1.000 51.23000 535 ALA A CA 1
ATOM 2872 C C . ALA A 1 535 ? -17.28800 13.52800 -55.27400 1.000 52.38000 535 ALA A C 1
ATOM 2873 O O . ALA A 1 535 ? -16.95300 12.38300 -54.95100 1.000 51.62000 535 ALA A O 1
ATOM 2875 N N . HIS A 1 536 ? -16.40100 14.50800 -55.43200 1.000 51.46000 536 HIS A N 1
ATOM 2876 C CA . HIS A 1 536 ? -14.98200 14.28300 -55.18400 1.000 55.86000 536 HIS A CA 1
ATOM 2877 C C . HIS A 1 536 ? -14.75400 13.99200 -53.70500 1.000 53.93000 536 HIS A C 1
ATOM 2878 O O . HIS A 1 536 ? -15.19000 14.75400 -52.83700 1.000 53.99000 536 HIS A O 1
ATOM 2885 N N . GLU A 1 537 ? -14.07400 12.88300 -53.42300 1.000 53.32000 537 GLU A N 1
ATOM 2886 C CA . GLU A 1 537 ? -13.80400 12.50400 -52.04700 1.000 56.50000 537 GLU A CA 1
ATOM 2887 C C . GLU A 1 537 ? -12.93700 13.56100 -51.36400 1.000 54.66000 537 GLU A C 1
ATOM 2888 O O . GLU A 1 537 ? -12.08600 14.18800 -52.00100 1.000 55.50000 537 GLU A O 1
ATOM 2894 N N . PRO A 1 538 ? -13.13800 13.78400 -50.06500 1.000 52.88000 538 PRO A N 1
ATOM 2895 C CA . PRO A 1 538 ? -12.33800 14.79300 -49.35800 1.000 53.61000 538 PRO A CA 1
ATOM 2896 C C . PRO A 1 538 ? -10.88900 14.37000 -49.19800 1.000 54.16000 538 PRO A C 1
ATOM 2897 O O . PRO A 1 538 ? -10.56600 13.54200 -48.34100 1.000 53.36000 538 PRO A O 1
ATOM 2901 N N . ASP A 1 539 ? -10.00200 14.94600 -50.01400 1.000 54.78000 539 ASP A N 1
ATOM 2902 C CA . ASP A 1 539 ? -8.62300 14.48000 -50.10900 1.000 53.07000 539 ASP A CA 1
ATOM 2903 C C . ASP A 1 539 ? -7.61300 15.62300 -50.06800 1.000 51.57000 539 ASP A C 1
ATOM 2904 O O . ASP A 1 539 ? -6.48100 15.45300 -50.53300 1.000 51.92000 539 ASP A O 1
ATOM 2909 N N . ASP A 1 540 ? -7.99900 16.77900 -49.52200 1.000 53.04000 540 ASP A N 1
ATOM 2910 C CA . ASP A 1 540 ? -7.09000 17.91700 -49.35300 1.000 53.46000 540 ASP A CA 1
ATOM 2911 C C . ASP A 1 540 ? -6.50000 18.36600 -50.69000 1.000 53.85000 540 ASP A C 1
ATOM 2912 O O . ASP A 1 540 ? -5.32000 18.70900 -50.78400 1.000 57.42000 540 ASP A O 1
ATOM 2917 N N . SER A 1 541 ? -7.32800 18.37000 -51.72600 1.000 49.47000 541 SER A N 1
ATOM 2918 C CA . SER A 1 541 ? -6.90600 18.66600 -53.08500 1.000 49.16000 541 SER A CA 1
ATOM 2919 C C . SER A 1 541 ? -7.51400 19.97200 -53.57700 1.000 51.45000 541 SER A C 1
ATOM 2920 O O . SER A 1 541 ? -8.52600 20.43900 -53.04400 1.000 52.07000 541 SER A O 1
ATOM 2923 N N . PRO A 1 542 ? -6.91700 20.59800 -54.59800 1.000 52.98000 542 PRO A N 1
ATOM 2924 C CA . PRO A 1 542 ? -7.58000 21.76400 -55.20900 1.000 52.73000 542 PRO A CA 1
ATOM 2925 C C . PRO A 1 542 ? -8.89600 21.40200 -55.86500 1.000 52.00000 542 PRO A C 1
ATOM 2926 O O . PRO A 1 542 ? -9.85800 22.17800 -55.80500 1.000 55.50000 542 PRO A O 1
ATOM 2930 N N . GLU A 1 543 ? -8.95700 20.22600 -56.49200 1.000 50.92000 543 GLU A N 1
ATOM 2931 C CA . GLU A 1 543 ? -10.17100 19.79100 -57.17500 1.000 53.02000 543 GLU A CA 1
ATOM 2932 C C . GLU A 1 543 ? -11.31200 19.56300 -56.18500 1.000 53.72000 543 GLU A C 1
ATOM 2933 O O . GLU A 1 543 ? -12.45800 19.98700 -56.42600 1.000 53.69000 543 GLU A O 1
ATOM 2939 N N . TRP A 1 544 ? -11.01600 18.89600 -55.06400 1.000 52.68000 544 TRP A N 1
ATOM 2940 C CA . TRP A 1 544 ? -12.03200 18.69000 -54.04000 1.000 52.22000 544 TRP A CA 1
ATOM 2941 C C . TRP A 1 544 ? -12.56700 20.01400 -53.52300 1.000 50.92000 544 TRP A C 1
ATOM 2942 O O . TRP A 1 544 ? -13.77600 20.16300 -53.31400 1.000 52.56000 544 TRP A O 1
ATOM 2953 N N . ALA A 1 545 ? -11.67400 20.97100 -53.26400 1.000 51.09000 545 ALA A N 1
ATOM 2954 C CA . ALA A 1 545 ? -12.12100 22.29200 -52.84500 1.000 50.55000 545 ALA A CA 1
ATOM 2955 C C . ALA A 1 545 ? -1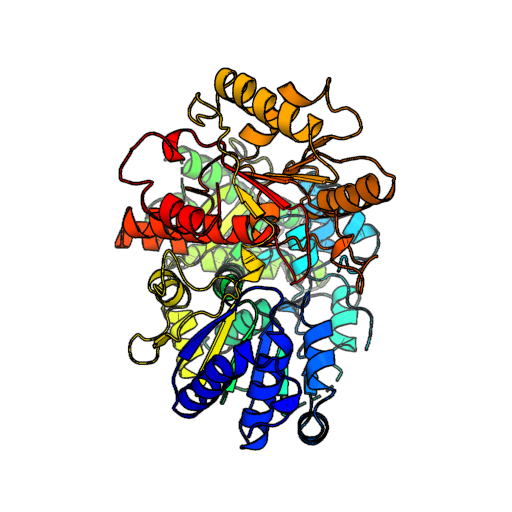3.01200 22.92100 -53.90400 1.000 52.61000 545 ALA A C 1
ATOM 2956 O O . ALA A 1 545 ? -14.05600 23.50000 -53.58300 1.000 54.73000 545 ALA A O 1
ATOM 2958 N N . THR A 1 546 ? -12.62800 22.79000 -55.17600 1.000 52.33000 546 THR A N 1
ATOM 2959 C CA . THR A 1 546 ? -13.39500 23.40300 -56.25500 1.000 53.04000 546 THR A CA 1
ATOM 2960 C C . THR A 1 546 ? -14.82400 22.87200 -56.29500 1.000 55.12000 546 THR A C 1
ATOM 2961 O O . THR A 1 546 ? -15.76200 23.62200 -56.58500 1.000 58.61000 546 THR A O 1
ATOM 2965 N N . GLU A 1 547 ? -15.01400 21.58500 -55.99700 1.000 52.87000 547 GLU A N 1
ATOM 2966 C CA . GLU A 1 547 ? -16.37400 21.03500 -56.02200 1.000 56.03000 547 GLU A CA 1
ATOM 2967 C C . GLU A 1 547 ? -17.14400 21.34100 -54.73000 1.000 51.98000 547 GLU A C 1
ATOM 2968 O O . GLU A 1 547 ? -18.31000 21.79500 -54.75900 1.000 49.30000 547 GLU A O 1
ATOM 2974 N N . CYS A 1 548 ? -16.50600 21.07600 -53.58700 1.000 50.33000 548 CYS A N 1
ATOM 2975 C CA . CYS A 1 548 ? -17.14200 21.28100 -52.29300 1.000 49.16000 548 CYS A CA 1
ATOM 2976 C C . CYS A 1 548 ? -17.58100 22.72900 -52.12100 1.000 51.41000 548 CYS A C 1
ATOM 2977 O O . CYS A 1 548 ? -18.65200 23.00200 -51.56100 1.000 50.29000 548 CYS A O 1
ATOM 2980 N N . ALA A 1 549 ? -16.77400 23.67200 -52.61400 1.000 50.81000 549 ALA A N 1
ATOM 2981 C CA . ALA A 1 549 ? -17.11700 25.07700 -52.47400 1.000 48.89000 549 ALA A CA 1
ATOM 2982 C C . ALA A 1 549 ? -18.32500 25.44900 -53.31900 1.000 52.14000 549 ALA A C 1
ATOM 2983 O O . ALA A 1 549 ? -19.08400 26.33600 -52.93100 1.000 55.06000 549 ALA A O 1
ATOM 2985 N N . GLN A 1 550 ? -18.53600 24.78500 -54.45800 1.000 51.36000 550 GLN A N 1
ATOM 2986 C CA . GLN A 1 550 ? -19.76400 25.01800 -55.21500 1.000 51.99000 550 GLN A CA 1
ATOM 2987 C C . GLN A 1 550 ? -20.98300 24.56600 -54.42700 1.000 52.62000 550 GLN A C 1
ATOM 2988 O O . GLN A 1 550 ? -22.00200 25.27300 -54.36500 1.000 56.16000 550 GLN A O 1
ATOM 2994 N N . THR A 1 551 ? -20.91000 23.37000 -53.84000 1.000 48.24000 551 THR A N 1
ATOM 2995 C CA . THR A 1 551 ? -22.06000 22.92500 -53.04900 1.000 50.93000 551 THR A CA 1
ATOM 2996 C C . THR A 1 551 ? -22.33000 23.88300 -51.88600 1.000 51.34000 551 THR A C 1
ATOM 2997 O O . THR A 1 551 ? -23.48400 24.26300 -51.62300 1.000 53.45000 551 THR A O 1
ATOM 3001 N N . ILE A 1 552 ? -21.26700 24.32500 -51.20800 1.000 51.58000 552 ILE A N 1
ATOM 3002 C CA . ILE A 1 552 ? -21.42300 25.25000 -50.08700 1.000 51.28000 552 ILE A CA 1
ATOM 3003 C C . ILE A 1 552 ? -21.95300 26.59900 -50.56800 1.000 52.08000 552 ILE A C 1
ATOM 3004 O O . ILE A 1 552 ? -22.71000 27.27600 -49.86100 1.000 52.41000 552 ILE A O 1
ATOM 3009 N N . GLN A 1 553 ? -21.56400 27.00500 -51.77900 1.000 50.04000 553 GLN A N 1
ATOM 3010 C CA . GLN A 1 553 ? -22.06300 28.24000 -52.37000 1.000 51.77000 553 GLN A CA 1
ATOM 3011 C C . GLN A 1 553 ? -23.56700 28.17300 -52.57200 1.000 53.68000 553 GLN A C 1
ATOM 3012 O O . GLN A 1 553 ? -24.29000 29.12700 -52.26100 1.000 53.02000 553 GLN A O 1
ATOM 3018 N N . GLY A 1 554 ? -24.05600 27.05000 -53.09900 1.000 51.67000 554 GLY A N 1
ATOM 3019 C CA . GLY A 1 554 ? -25.49700 26.86500 -53.19400 1.000 52.50000 554 GLY A CA 1
ATOM 3020 C C . GLY A 1 554 ? -26.18200 26.93700 -51.84100 1.000 50.60000 554 GLY A C 1
ATOM 3021 O O . GLY A 1 554 ? -27.25100 27.54800 -51.70000 1.000 49.95000 554 GLY A O 1
ATOM 3022 N N . VAL A 1 555 ? -25.57400 26.31600 -50.82400 1.000 49.82000 555 VAL A N 1
ATOM 3023 C CA . VAL A 1 555 ? -26.13700 26.39600 -49.47600 1.000 50.52000 555 VAL A CA 1
ATOM 3024 C C . VAL A 1 555 ? -26.24400 27.85000 -49.02300 1.000 51.44000 555 VAL A C 1
ATOM 3025 O O . VAL A 1 555 ? -27.26500 28.27000 -48.46400 1.000 50.16000 555 VAL A O 1
ATOM 3029 N N . ALA A 1 556 ? -25.19500 28.64000 -49.25700 1.000 48.26000 556 ALA A N 1
ATOM 3030 C CA . ALA A 1 556 ? -25.25600 30.06100 -48.93000 1.000 48.32000 556 ALA A CA 1
ATOM 3031 C C . ALA A 1 556 ? -26.28900 30.79300 -49.77500 1.000 48.51000 556 ALA A C 1
ATOM 3032 O O . ALA A 1 556 ? -26.80300 31.83400 -49.35100 1.000 46.91000 556 ALA A O 1
ATOM 3034 N N . SER A 1 557 ? -26.59600 30.27100 -50.96400 1.000 50.71000 557 SER A N 1
ATOM 3035 C CA . SER A 1 557 ? -27.60400 30.89300 -51.81500 1.000 51.63000 557 SER A CA 1
ATOM 3036 C C . SER A 1 557 ? -29.01500 30.66100 -51.28600 1.000 50.14000 557 SER A C 1
ATOM 3037 O O . SER A 1 557 ? -29.87200 31.54200 -51.41700 1.000 46.45000 557 SER A O 1
ATOM 3040 N N . THR A 1 558 ? -29.28300 29.49700 -50.69400 1.000 52.64000 558 THR A N 1
ATOM 3041 C CA . THR A 1 558 ? -30.62300 29.19900 -50.19500 1.000 44.62000 558 THR A CA 1
ATOM 3042 C C . THR A 1 558 ? -30.75900 29.36900 -48.68200 1.000 50.33000 558 THR A C 1
ATOM 3043 O O . THR A 1 558 ? -31.83900 29.11500 -48.13700 1.000 55.34000 558 THR A O 1
ATOM 3047 N N . ALA A 1 559 ? -29.71400 29.82100 -47.99400 1.000 52.21000 559 ALA A N 1
ATOM 3048 C CA . ALA A 1 559 ? -29.76900 29.93300 -46.54200 1.000 52.35000 559 ALA A CA 1
ATOM 3049 C C . ALA A 1 559 ? -30.71200 31.05100 -46.10700 1.000 53.36000 559 ALA A C 1
ATOM 3050 O O . ALA A 1 559 ? -30.79300 32.10400 -46.74600 1.000 54.47000 559 ALA A O 1
ATOM 3052 N N . GLN A 1 560 ? -31.43500 30.81100 -45.01100 1.000 51.54000 560 GLN A N 1
ATOM 3053 C CA . GLN A 1 560 ? -32.26700 31.84000 -44.39800 1.000 46.85000 560 GLN A CA 1
ATOM 3054 C C . GLN A 1 560 ? -31.50100 32.67600 -43.38600 1.000 48.14000 560 GLN A C 1
ATOM 3055 O O . GLN A 1 560 ? -31.76300 33.87800 -43.25700 1.000 46.83000 560 GLN A O 1
ATOM 3061 N N . GLY A 1 561 ? -30.57000 32.06200 -42.66100 1.000 51.23000 561 GLY A N 1
ATOM 3062 C CA . GLY A 1 561 ? -29.73200 32.77000 -41.71500 1.000 46.98000 561 GLY A CA 1
ATOM 3063 C C . GLY A 1 561 ? -28.28200 32.35700 -41.83700 1.000 45.53000 561 GLY A C 1
ATOM 3064 O O . GLY A 1 561 ? -27.76800 32.19300 -42.94800 1.000 47.39000 561 GLY A O 1
ATOM 3065 N N . GLY A 1 562 ? -27.61300 32.17300 -40.70400 1.000 45.65000 562 GLY A N 1
ATOM 3066 C CA . GLY A 1 562 ? -26.21200 31.81400 -40.73200 1.000 47.00000 562 GLY A CA 1
ATOM 3067 C C . GLY A 1 562 ? -25.98000 30.40000 -41.22600 1.000 43.23000 562 GLY A C 1
ATOM 3068 O O . GLY A 1 562 ? -26.86600 29.54400 -41.21700 1.000 42.16000 562 GLY A O 1
ATOM 3069 N N . THR A 1 563 ? -24.75000 30.16200 -41.67400 1.000 45.34000 563 THR A N 1
ATOM 3070 C CA . THR A 1 563 ? -24.31800 28.85100 -42.14200 1.000 46.99000 563 THR A CA 1
ATOM 3071 C C . THR A 1 563 ? -22.97900 28.53200 -41.49700 1.000 46.07000 563 THR A C 1
ATOM 3072 O O . THR A 1 563 ? -22.04200 29.33300 -41.58200 1.000 43.86000 563 THR A O 1
ATOM 3076 N N . LEU A 1 564 ? -22.89600 27.38000 -40.83900 1.000 43.19000 564 LEU A N 1
ATOM 3077 C CA . LEU A 1 564 ? -21.65600 26.89800 -40.24200 1.000 43.71000 564 LEU A CA 1
ATOM 3078 C C . LEU A 1 564 ? -21.18000 25.70500 -41.05800 1.000 43.43000 564 LEU A C 1
ATOM 3079 O O . LEU A 1 564 ? -21.84100 24.66000 -41.08400 1.000 43.41000 564 LEU A O 1
ATOM 3084 N N . VAL A 1 565 ? -20.04500 25.86400 -41.73100 1.000 40.52000 565 VAL A N 1
ATOM 3085 C CA . VAL A 1 565 ? -19.43900 24.80400 -42.52300 1.000 40.88000 565 VAL A CA 1
ATOM 3086 C C . VAL A 1 565 ? -18.30300 24.21700 -41.69500 1.000 40.10000 565 VAL A C 1
ATOM 3087 O O . VAL A 1 565 ? -17.25800 24.85200 -41.51500 1.000 41.75000 565 VAL A O 1
ATOM 3091 N N . LEU A 1 566 ? -18.51200 23.00900 -41.17900 1.000 37.76000 566 LEU A N 1
ATOM 3092 C CA . LEU A 1 566 ? -17.51700 22.35500 -40.34300 1.000 39.39000 566 LEU A CA 1
ATOM 3093 C C . LEU A 1 566 ? -16.44800 21.70700 -41.21200 1.000 41.00000 566 LEU A C 1
ATOM 3094 O O . LEU A 1 566 ? -16.76100 21.00900 -42.18200 1.000 38.51000 566 LEU A O 1
ATOM 3099 N N . CYS A 1 567 ? -15.18600 21.94200 -40.86200 1.000 44.66000 567 CYS A N 1
ATOM 3100 C CA . CYS A 1 567 ? -14.04200 21.35800 -41.54400 1.000 43.13000 567 CYS A CA 1
ATOM 3101 C C . CYS A 1 567 ? -13.19700 20.57900 -40.54400 1.000 42.70000 567 CYS A C 1
ATOM 3102 O O . CYS A 1 567 ? -13.35100 20.70900 -39.32700 1.000 43.35000 567 CYS A O 1
ATOM 3105 N N . THR A 1 568 ? -12.29100 19.76000 -41.07200 1.000 44.21000 568 THR A N 1
ATOM 3106 C CA . THR A 1 568 ? -11.47400 18.87700 -40.25100 1.000 47.74000 568 THR A CA 1
ATOM 3107 C C . THR A 1 568 ? -10.00800 19.28300 -40.18900 1.000 49.65000 568 THR A C 1
ATOM 3108 O O . THR A 1 568 ? -9.23000 18.62500 -39.49000 1.000 47.97000 568 THR A O 1
ATOM 3112 N N . SER A 1 569 ? -9.60900 20.34000 -40.89000 1.000 50.77000 569 SER A N 1
ATOM 3113 C CA . SER A 1 569 ? -8.22500 20.78800 -40.84600 1.000 48.86000 569 SER A CA 1
ATOM 3114 C C . SER A 1 569 ? -8.16000 22.23200 -41.31400 1.000 46.03000 569 SER A C 1
ATOM 3115 O O . SER A 1 569 ? -9.09600 22.75000 -41.92800 1.000 47.74000 569 SER A O 1
ATOM 3118 N N . TYR A 1 570 ? -7.03400 22.87900 -41.00400 1.000 47.41000 570 TYR A N 1
ATOM 3119 C CA . TYR A 1 570 ? -6.81000 24.23800 -41.48200 1.000 45.69000 570 TYR A CA 1
ATOM 3120 C C . TYR A 1 570 ? -6.58000 24.26800 -42.98600 1.000 45.81000 570 TYR A C 1
ATOM 3121 O O . TYR A 1 570 ? -6.91200 25.26100 -43.64400 1.000 50.12000 570 TYR A O 1
ATOM 3130 N N . GLN A 1 571 ? -6.01200 23.19800 -43.54300 1.000 44.81000 571 GLN A N 1
ATOM 3131 C CA . GLN A 1 571 ? -5.78100 23.13800 -44.98200 1.000 48.98000 571 GLN A CA 1
ATOM 3132 C C . GLN A 1 571 ? -7.09700 23.15800 -45.75400 1.000 50.45000 571 GLN A C 1
ATOM 3133 O O . GLN A 1 571 ? -7.23700 23.88400 -46.75000 1.000 54.17000 571 GLN A O 1
ATOM 3139 N N . ASN A 1 572 ? -8.07400 22.36800 -45.30200 1.000 48.52000 572 ASN A N 1
ATOM 3140 C CA . ASN A 1 572 ? -9.39400 22.38600 -45.92400 1.000 51.22000 572 ASN A CA 1
ATOM 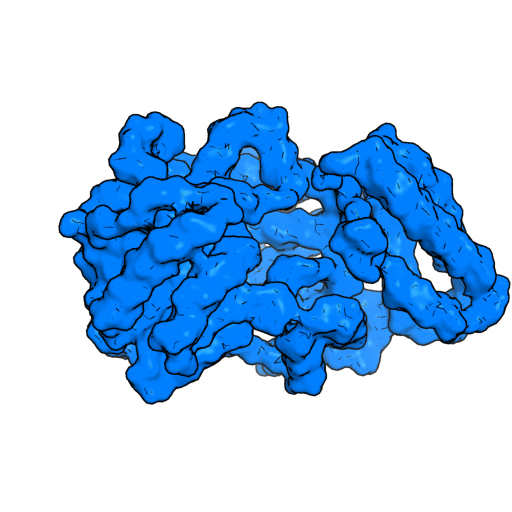3141 C C . ASN A 1 572 ? -10.03600 23.76100 -45.80600 1.000 50.10000 572 ASN A C 1
ATOM 3142 O O . ASN A 1 572 ? -10.64000 24.25900 -46.76600 1.000 52.30000 572 ASN A O 1
ATOM 3147 N N . THR A 1 573 ? -9.92200 24.38700 -44.63000 1.000 45.85000 573 THR A N 1
ATOM 3148 C CA . THR A 1 573 ? -10.46800 25.72700 -44.44900 1.000 47.93000 573 THR A CA 1
ATOM 3149 C C . THR A 1 573 ? -9.84500 26.70800 -45.43200 1.000 47.65000 573 THR A C 1
ATOM 3150 O O . THR A 1 573 ? -10.55100 27.52500 -46.03400 1.000 46.83000 573 THR A O 1
ATOM 3154 N N . GLU A 1 574 ? -8.52700 26.62400 -45.63000 1.000 48.75000 574 GLU A N 1
ATOM 3155 C CA . GLU A 1 574 ? -7.85300 27.56300 -46.52100 1.000 47.07000 574 GLU A CA 1
ATOM 3156 C C . GLU A 1 574 ? -8.25700 27.34200 -47.97400 1.000 46.77000 574 GLU A C 1
ATOM 3157 O O . GLU A 1 574 ? -8.48300 28.30900 -48.70900 1.000 47.79000 574 GLU A O 1
ATOM 3163 N N . LEU A 1 575 ? -8.36700 26.08400 -48.40700 1.000 45.38000 575 LEU A N 1
ATOM 3164 C CA . LEU A 1 575 ? -8.79700 25.82000 -49.78100 1.000 45.99000 575 LEU A CA 1
ATOM 3165 C C . LEU A 1 575 ? -10.22300 26.31700 -50.01800 1.000 46.21000 575 LEU A C 1
ATOM 3166 O O . LEU A 1 575 ? -10.51400 26.98900 -51.02200 1.000 46.38000 575 LEU A O 1
ATOM 3171 N N . LEU A 1 576 ? -11.13200 25.97700 -49.10300 1.000 44.68000 576 LEU A N 1
ATOM 3172 C CA . LEU A 1 576 ? -12.52100 26.38600 -49.25000 1.000 43.49000 576 LEU A CA 1
ATOM 3173 C C . LEU A 1 576 ? -12.65600 27.90100 -49.20600 1.000 46.75000 576 LEU A C 1
ATOM 3174 O O . LEU A 1 576 ? -13.49900 28.47100 -49.90700 1.000 48.45000 576 LEU A O 1
ATOM 3179 N N . ALA A 1 577 ? -11.82000 28.57000 -48.40600 1.000 48.50000 577 ALA A N 1
ATOM 3180 C CA . ALA A 1 577 ? -11.79000 30.02700 -48.40400 1.000 48.30000 577 ALA A CA 1
ATOM 3181 C C . ALA A 1 577 ? -11.26700 30.56900 -49.72500 1.000 49.49000 577 ALA A C 1
ATOM 3182 O O . ALA A 1 577 ? -11.73800 31.60600 -50.21000 1.000 51.57000 577 ALA A O 1
ATOM 3184 N N . GLY A 1 578 ? -10.28100 29.89100 -50.31300 1.000 46.93000 578 GLY A N 1
ATOM 3185 C CA . GLY A 1 578 ? -9.78600 30.31100 -51.61000 1.000 48.92000 578 GLY A CA 1
ATOM 3186 C C . GLY A 1 578 ? -10.86800 30.29200 -52.66900 1.000 49.38000 578 GLY A C 1
ATOM 3187 O O . GLY A 1 578 ? -10.95200 31.19500 -53.50400 1.000 45.86000 578 GLY A O 1
ATOM 3188 N N . ARG A 1 579 ? -11.72400 29.27100 -52.64000 1.000 52.84000 579 ARG A N 1
ATOM 3189 C CA . ARG A 1 579 ? -12.78300 29.23400 -53.64900 1.000 53.17000 579 ARG A CA 1
ATOM 3190 C C . ARG A 1 579 ? -13.97900 30.11900 -53.29400 1.000 52.40000 579 ARG A C 1
ATOM 3191 O O . ARG A 1 579 ? -14.62300 30.66300 -54.19700 1.000 54.40000 579 ARG A O 1
ATOM 3199 N N . LEU A 1 580 ? -14.29100 30.29200 -52.00900 1.000 51.93000 580 LEU A N 1
ATOM 3200 C CA . LEU A 1 580 ? -15.50000 31.01100 -51.61300 1.000 51.80000 580 LEU A CA 1
ATOM 3201 C C . LEU A 1 580 ? -15.28200 32.49700 -51.35700 1.000 55.11000 580 LEU A C 1
ATOM 3202 O O . LEU A 1 580 ? -16.26000 33.21100 -51.11100 1.000 53.47000 580 LEU A O 1
ATOM 3207 N N . GLY A 1 581 ? -14.04300 32.97900 -51.41100 1.000 53.94000 581 GLY A N 1
ATOM 3208 C CA . GLY A 1 581 ? -13.74000 34.34500 -51.02700 1.000 54.19000 581 GLY A CA 1
ATOM 3209 C C . GLY A 1 581 ? -14.39900 35.42400 -51.86400 1.000 58.87000 581 GLY A C 1
ATOM 3210 O O . GLY A 1 581 ? -15.10000 36.29000 -51.33000 1.000 56.49000 581 GLY A O 1
ATOM 3211 N N . ALA A 1 582 ? -14.18200 35.38100 -53.18100 1.000 60.49000 582 ALA A N 1
ATOM 3212 C CA . ALA A 1 582 ? -14.65800 36.45600 -54.04600 1.000 60.74000 582 ALA A CA 1
ATOM 3213 C C . ALA A 1 582 ? -16.17900 36.51600 -54.10500 1.000 58.99000 582 ALA A C 1
ATOM 3214 O O . ALA A 1 582 ? -16.74800 37.60800 -54.20700 1.000 58.16000 582 ALA A O 1
ATOM 3216 N N . ALA A 1 583 ? -16.85400 35.36700 -54.03900 1.000 61.52000 583 ALA A N 1
ATOM 3217 C CA . ALA A 1 583 ? -18.30600 35.35300 -54.18100 1.000 57.54000 583 ALA A CA 1
ATOM 3218 C C . ALA A 1 583 ? -19.01000 35.68200 -52.87000 1.000 59.70000 583 ALA A C 1
ATOM 3219 O O . ALA A 1 583 ? -19.97300 36.45700 -52.85700 1.000 60.68000 583 ALA A O 1
ATOM 3221 N N . LEU A 1 584 ? -18.54900 35.10900 -51.76400 1.000 58.50000 584 LEU A N 1
ATOM 3222 C CA . LEU A 1 584 ? -19.18600 35.30600 -50.46200 1.000 55.77000 584 LEU A CA 1
ATOM 3223 C C . LEU A 1 584 ? -18.44300 36.37200 -49.65600 1.000 58.88000 584 LEU A C 1
ATOM 3224 O O . LEU A 1 584 ? -17.93900 36.13200 -48.55900 1.000 61.87000 584 LEU A O 1
ATOM 3229 N N . GLY A 1 585 ? -18.38400 37.57600 -50.22200 1.000 59.93000 585 GLY A N 1
ATOM 3230 C CA . GLY A 1 585 ? -17.65400 38.66500 -49.59000 1.000 54.34000 585 GLY A CA 1
ATOM 3231 C C . GLY A 1 585 ? -18.34300 39.53700 -48.55200 1.000 57.52000 585 GLY A C 1
ATOM 3232 O O . GLY A 1 585 ? -19.43600 40.05800 -48.77200 1.000 62.70000 585 GLY A O 1
ATOM 3233 N N . ASP A 1 586 ? -17.75400 39.58100 -47.35600 1.000 54.01000 586 ASP A N 1
ATOM 3234 C CA . ASP A 1 586 ? -18.30000 40.28000 -46.19200 1.000 51.14000 586 ASP A CA 1
ATOM 3235 C C . ASP A 1 586 ? -19.35000 39.35700 -45.58000 1.000 54.82000 586 ASP A C 1
ATOM 3236 O O . ASP A 1 586 ? -20.10300 39.77000 -44.69300 1.000 55.95000 586 ASP A O 1
ATOM 3238 N N . ARG A 1 587 ? -19.40500 38.11000 -46.04700 1.000 55.81000 587 ARG A N 1
ATOM 3239 C CA . ARG A 1 587 ? -20.26200 37.08100 -45.47500 1.000 51.78000 587 ARG A CA 1
ATOM 3240 C C . ARG A 1 587 ? -19.36100 35.98400 -44.93700 1.000 49.16000 587 ARG A C 1
ATOM 3241 O O . ARG A 1 587 ? -19.70800 35.34000 -43.94200 1.000 45.62000 587 ARG A O 1
ATOM 3249 N N . LEU A 1 588 ? -18.21100 35.76600 -45.57000 1.000 51.48000 588 LEU A N 1
ATOM 3250 C CA . LEU A 1 588 ? -17.34100 34.65700 -45.21300 1.000 48.63000 588 LEU A CA 1
ATOM 3251 C C . LEU A 1 588 ? -16.53100 34.97900 -43.96500 1.000 48.75000 588 LEU A C 1
ATOM 3252 O O . LEU A 1 588 ? -15.99300 36.08000 -43.81700 1.000 47.73000 588 LEU A O 1
ATOM 3257 N N . ILE A 1 589 ? -16.45600 34.00400 -43.06500 1.000 46.15000 589 ILE A N 1
ATOM 3258 C CA . ILE A 1 589 ? -15.59200 34.05000 -41.89400 1.000 43.82000 589 ILE A CA 1
ATOM 3259 C C . ILE A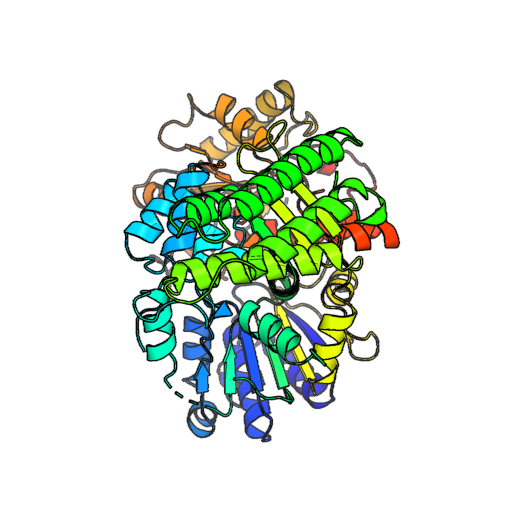 1 589 ? -14.66500 32.84800 -41.98500 1.000 46.15000 589 ILE A C 1
ATOM 3260 O O . ILE A 1 589 ? -15.12900 31.70600 -42.10700 1.000 45.62000 589 ILE A O 1
ATOM 3265 N N . VAL A 1 590 ? -13.36300 33.10400 -41.96500 1.000 49.20000 590 VAL A N 1
ATOM 3266 C CA . VAL A 1 590 ? -12.35300 32.07200 -42.16500 1.000 47.96000 590 VAL A CA 1
ATOM 3267 C C . VAL A 1 590 ? -11.67500 31.83600 -40.82700 1.000 46.15000 590 VAL A C 1
ATOM 3268 O O . VAL A 1 590 ? -10.91100 32.68400 -40.35100 1.000 50.09000 590 VAL A O 1
ATOM 3272 N N . GLN A 1 591 ? -11.95600 30.69800 -40.20700 1.000 42.65000 591 GLN A N 1
ATOM 3273 C CA . GLN A 1 591 ? -11.30000 30.36000 -38.95400 1.000 46.25000 591 GLN A CA 1
ATOM 3274 C C . GLN A 1 591 ? -9.93000 29.77500 -39.26500 1.000 45.73000 591 GLN A C 1
ATOM 3275 O O . GLN A 1 591 ? -9.80900 28.86200 -40.08800 1.000 45.70000 591 GLN A O 1
ATOM 3281 N N . SER A 1 592 ? -8.89700 30.31400 -38.62800 1.000 45.76000 592 SER A N 1
ATOM 3282 C CA . SER A 1 592 ? -7.53000 29.91700 -38.92100 1.000 48.62000 592 SER A CA 1
ATOM 3283 C C . SER A 1 592 ? -6.71900 29.97000 -37.63400 1.000 46.80000 592 SER A C 1
ATOM 3284 O O . SER A 1 592 ? -7.24300 30.27100 -36.55800 1.000 46.84000 592 SER A O 1
ATOM 3287 N N . LYS A 1 593 ? -5.42400 29.67000 -37.75500 1.000 48.01000 593 LYS A N 1
ATOM 3288 C CA . LYS A 1 593 ? -4.50800 29.80000 -36.62800 1.000 45.80000 593 LYS A CA 1
ATOM 3289 C C . LYS A 1 593 ? -4.41100 31.23300 -36.12300 1.000 43.70000 593 LYS A C 1
ATOM 3290 O O . LYS A 1 593 ? -3.89400 31.45300 -35.02200 1.000 40.11000 593 LYS A O 1
ATOM 3296 N N . THR A 1 594 ? -4.89500 32.20500 -36.89800 1.000 45.74000 594 THR A N 1
ATOM 3297 C CA . THR A 1 594 ? -4.89600 33.60500 -36.51000 1.000 48.60000 594 THR A CA 1
ATOM 3298 C C . THR A 1 594 ? -6.28500 34.14300 -36.19400 1.000 46.79000 594 THR A C 1
ATOM 3299 O O . THR A 1 594 ? -6.39500 35.27300 -35.70400 1.000 45.21000 594 THR A O 1
ATOM 3303 N N . SER A 1 595 ? -7.34100 33.37700 -36.46500 1.000 46.61000 595 SER A N 1
ATOM 3304 C CA . SER A 1 595 ? -8.71500 33.76600 -36.15100 1.000 45.90000 595 SER A CA 1
ATOM 3305 C C . SER A 1 595 ? -9.35300 32.61000 -35.38500 1.000 44.01000 595 SER A C 1
ATOM 3306 O O . SER A 1 595 ? -9.75100 31.60500 -35.98200 1.000 44.07000 595 SER A O 1
ATOM 3309 N N . SER A 1 596 ? -9.45100 32.76000 -34.06700 1.000 42.45000 596 SER A N 1
ATOM 3310 C CA . SER A 1 596 ? -9.85900 31.66900 -33.19700 1.000 41.40000 596 SER A CA 1
ATOM 3311 C C . SER A 1 596 ? -11.33400 31.32900 -33.39200 1.000 42.34000 596 SER A C 1
ATOM 3312 O O . SER A 1 596 ? -12.08300 32.02100 -34.08800 1.000 44.76000 596 SER A O 1
ATOM 3315 N N . ALA A 1 597 ? -11.75100 30.23700 -32.74700 1.000 44.25000 597 ALA A N 1
ATOM 3316 C CA . ALA A 1 597 ? -13.15000 29.83500 -32.80600 1.000 42.34000 597 ALA A CA 1
ATOM 3317 C C . ALA A 1 597 ? -14.05800 30.83700 -32.10500 1.000 44.47000 597 ALA A C 1
ATOM 3318 O O . ALA A 1 597 ? -15.21600 30.99600 -32.50100 1.000 45.69000 597 ALA A O 1
ATOM 3320 N N . ALA A 1 598 ? -13.55500 31.54000 -31.08500 1.000 41.62000 598 ALA A N 1
ATOM 3321 C CA . ALA A 1 598 ? -14.41900 32.45700 -30.34800 1.000 42.11000 598 ALA A CA 1
ATOM 3322 C C . ALA A 1 598 ? -14.50900 33.82500 -31.01700 1.000 42.96000 598 ALA A C 1
ATOM 3323 O O . ALA A 1 598 ? -15.56900 34.45800 -30.98000 1.000 45.96000 598 ALA A O 1
ATOM 3325 N N . THR A 1 599 ? -13.42600 34.30800 -31.63300 1.000 42.00000 599 THR A N 1
ATOM 3326 C CA . THR A 1 599 ? -13.55800 35.51400 -32.44800 1.000 45.03000 599 THR A CA 1
ATOM 3327 C C . THR A 1 599 ? -14.47700 35.25600 -33.63500 1.000 42.19000 599 THR A C 1
ATOM 3328 O O . THR A 1 599 ? -15.30500 36.10300 -33.98800 1.000 41.09000 599 THR A O 1
ATOM 3332 N N . CYS A 1 600 ? -14.36000 34.07300 -34.24300 1.000 42.36000 600 CYS A N 1
ATOM 3333 C CA . CYS A 1 600 ? -15.29500 33.66900 -35.28600 1.000 43.40000 600 CYS A CA 1
ATOM 3334 C C . CYS A 1 600 ? -16.71700 33.55400 -34.75500 1.000 43.55000 600 CYS A C 1
ATOM 3335 O O . CYS A 1 600 ? -17.66700 33.86800 -35.47300 1.000 41.28000 600 CYS A O 1
ATOM 3338 N N . LEU A 1 601 ? -16.88800 33.11600 -33.50700 1.000 42.08000 601 LEU A N 1
ATOM 3339 C CA . LEU A 1 601 ? -18.22600 33.03800 -32.92600 1.000 41.15000 601 LEU A CA 1
ATOM 3340 C C . LEU A 1 601 ? -18.82600 34.42800 -32.74400 1.000 39.77000 601 LEU A C 1
ATOM 3341 O O . LEU A 1 601 ? -19.98500 34.67300 -33.10600 1.000 37.99000 601 LEU A O 1
ATOM 3346 N N . ALA A 1 602 ? -18.04800 35.34600 -32.16700 1.000 40.80000 602 ALA A N 1
ATOM 3347 C CA . ALA A 1 602 ? -18.51600 36.71600 -31.99600 1.000 38.02000 602 ALA A CA 1
ATOM 3348 C C . ALA A 1 602 ? -18.84200 37.35300 -33.33900 1.000 38.37000 602 ALA A C 1
ATOM 3349 O O . ALA A 1 602 ? -19.84500 38.06200 -33.47000 1.000 40.49000 602 ALA A O 1
ATOM 3351 N N . GLN A 1 603 ? -18.02100 37.08900 -34.35900 1.000 41.48000 603 GLN A N 1
ATOM 3352 C CA . GLN A 1 603 ? -18.29800 37.64100 -35.68000 1.000 42.65000 603 GLN A CA 1
ATOM 3353 C C . GLN A 1 603 ? -19.53200 37.00800 -36.30500 1.000 41.08000 603 GLN A C 1
ATOM 3354 O O . GLN A 1 603 ? -20.31500 37.69400 -36.96100 1.000 40.56000 603 GLN A O 1
ATOM 3360 N N . PHE A 1 604 ? -19.70500 35.69700 -36.15100 1.000 43.23000 604 PHE A N 1
ATOM 3361 C CA . PHE A 1 604 ? -20.90900 35.04600 -36.65100 1.000 41.43000 604 PHE A CA 1
ATOM 3362 C C . PHE A 1 604 ? -22.14800 35.69900 -36.05300 1.000 40.61000 604 PHE A C 1
ATOM 3363 O O . PHE A 1 604 ? -23.06900 36.10000 -36.77800 1.000 45.44000 604 PHE A O 1
ATOM 3371 N N . LYS A 1 605 ? -22.15300 35.86500 -34.72700 1.000 40.56000 605 LYS A N 1
ATOM 3372 C CA . LYS A 1 605 ? -23.26600 36.53000 -34.05600 1.000 44.58000 605 LYS A CA 1
ATOM 3373 C C . LYS A 1 605 ? -23.45100 37.96000 -34.55600 1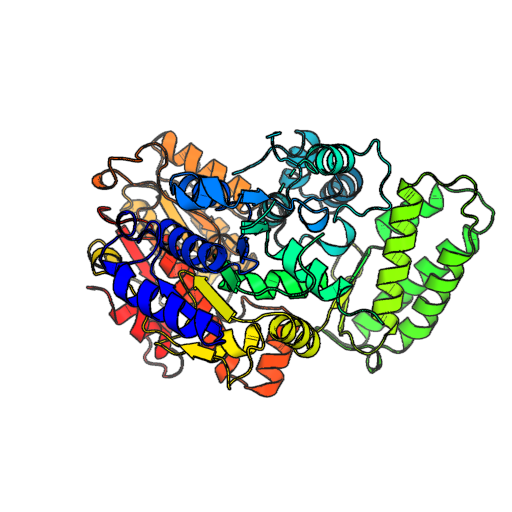.000 45.76000 605 LYS A C 1
ATOM 3374 O O . LYS A 1 605 ? -24.58400 38.41700 -34.74000 1.000 48.72000 605 LYS A O 1
ATOM 3380 N N . ALA A 1 606 ? -22.34900 38.68000 -34.79300 1.000 44.38000 606 ALA A N 1
ATOM 3381 C CA . ALA A 1 606 ? -22.44700 40.08400 -35.18500 1.000 44.51000 606 ALA A CA 1
ATOM 3382 C C . ALA A 1 606 ? -22.99300 40.23400 -36.60200 1.000 45.98000 606 ALA A C 1
ATOM 3383 O O . ALA A 1 606 ? -23.92300 41.01200 -36.83900 1.000 49.52000 606 ALA A O 1
ATOM 3385 N N . LYS A 1 607 ? -22.41800 39.50300 -37.56000 1.000 42.25000 607 LYS A N 1
ATOM 3386 C CA . LYS A 1 607 ? -22.88800 39.57800 -38.94000 1.000 43.34000 607 LYS A CA 1
ATOM 3387 C C . LYS A 1 607 ? -24.30400 39.03400 -39.08600 1.000 52.18000 607 LYS A C 1
ATOM 3388 O O . LYS A 1 607 ? -25.03900 39.47700 -39.97600 1.000 51.38000 607 LYS A O 1
ATOM 3394 N N . HIS A 1 608 ? -24.71700 38.08600 -38.23500 1.000 50.99000 608 HIS A N 1
ATOM 3395 C CA . HIS A 1 608 ? -26.11700 37.67500 -38.27500 1.000 46.10000 608 HIS A CA 1
ATOM 3396 C C . HIS A 1 608 ? -27.01900 38.75100 -37.68400 1.000 48.93000 608 HIS A C 1
ATOM 3397 O O . HIS A 1 608 ? -28.11100 39.00700 -38.20400 1.000 57.58000 608 HIS A O 1
ATOM 3404 N N . LYS A 1 609 ? -26.57700 39.39100 -36.59800 1.000 47.84000 609 LYS A N 1
ATOM 3405 C CA . LYS A 1 609 ? -27.35000 40.47600 -36.00200 1.000 49.85000 609 LYS A CA 1
ATOM 3406 C C . LYS A 1 609 ? -27.55200 41.62400 -36.98400 1.000 52.41000 609 LYS A C 1
ATOM 3407 O O . LYS A 1 609 ? -28.56800 42.32600 -36.91900 1.000 52.18000 609 LYS A O 1
ATOM 3413 N N . ALA A 1 610 ? -26.61600 41.81300 -37.91200 1.000 52.54000 610 ALA A N 1
ATOM 3414 C CA . ALA A 1 610 ? -26.67800 42.89200 -38.88700 1.000 51.76000 610 ALA A CA 1
ATOM 3415 C C . ALA A 1 610 ? -27.50900 42.54900 -40.11700 1.000 47.70000 610 ALA A C 1
ATOM 3416 O O . ALA A 1 610 ? -27.57200 43.35800 -41.04800 1.000 48.20000 610 ALA A O 1
ATOM 3418 N N . GLY A 1 611 ? -28.14300 41.37900 -40.15200 1.000 46.07000 611 GLY A N 1
ATOM 3419 C CA . GLY A 1 611 ? -28.98300 41.00800 -41.27000 1.000 46.24000 611 GLY A CA 1
ATOM 3420 C C . GLY A 1 611 ? -28.28700 40.26100 -42.38400 1.000 47.98000 611 GLY A C 1
ATOM 3421 O O . GLY A 1 611 ? -28.95800 39.83900 -43.33500 1.000 50.02000 611 GLY A O 1
ATOM 3422 N N . ILE A 1 612 ? -26.96800 40.09200 -42.30900 1.000 52.84000 612 ILE A N 1
ATOM 3423 C CA . ILE A 1 612 ? -26.24000 39.27800 -43.27600 1.000 50.92000 612 ILE A CA 1
ATOM 3424 C C . ILE A 1 612 ? -26.50900 37.81400 -42.95200 1.000 52.41000 612 ILE A C 1
ATOM 3425 O O . ILE A 1 612 ? -27.06700 37.49300 -41.89600 1.000 54.59000 612 ILE A O 1
ATOM 3430 N N . ARG A 1 613 ? -26.12800 36.91700 -43.86000 1.000 48.45000 613 ARG A N 1
ATOM 3431 C CA . ARG A 1 613 ? -26.23800 35.47500 -43.66000 1.000 50.94000 613 ARG A CA 1
ATOM 3432 C C . ARG A 1 613 ? -24.81700 34.92400 -43.64000 1.000 50.23000 613 ARG A C 1
ATOM 3433 O O . ARG A 1 613 ? -24.35400 34.32700 -44.62400 1.000 48.46000 613 ARG A O 1
ATOM 3441 N N . PRO A 1 614 ? -24.09900 35.10400 -42.53200 1.000 48.29000 614 PRO A N 1
ATOM 3442 C CA . PRO A 1 614 ? -22.66500 34.80100 -42.52300 1.000 46.20000 614 PRO A CA 1
ATOM 3443 C C . PRO A 1 614 ? -22.39300 33.31600 -42.68700 1.000 48.76000 614 PRO A C 1
ATOM 3444 O O . PRO A 1 614 ? -23.15300 32.46100 -42.22500 1.000 50.01000 614 PRO A O 1
ATOM 3448 N N . VAL A 1 615 ? -21.28700 33.02000 -43.36500 1.000 45.42000 615 VAL A N 1
ATOM 3449 C CA . VAL A 1 615 ? -20.86700 31.65600 -43.66100 1.000 44.12000 615 VAL A CA 1
ATOM 3450 C C . VAL A 1 615 ? -19.51100 31.44600 -43.00200 1.000 45.44000 615 VAL A C 1
ATOM 3451 O O . VAL A 1 615 ? -18.50900 32.03600 -43.42400 1.000 47.83000 615 VAL A O 1
ATOM 3455 N N . TRP A 1 616 ? -19.47700 30.60100 -41.97600 1.000 43.25000 616 TRP A N 1
ATOM 3456 C CA . TRP A 1 616 ? -18.31600 30.42900 -41.10800 1.000 42.11000 616 TRP A CA 1
ATOM 3457 C C . TRP A 1 616 ? -17.67000 29.08600 -41.42200 1.000 42.47000 616 TRP A C 1
ATOM 3458 O O . TRP A 1 616 ? -18.23700 28.03200 -41.11100 1.000 42.48000 616 TRP A O 1
ATOM 3469 N N . LEU A 1 617 ? -16.48900 29.12400 -42.03800 1.000 43.22000 617 LEU A N 1
ATOM 3470 C CA . LEU A 1 617 ? -15.68800 27.91900 -42.24400 1.000 42.99000 617 LEU A CA 1
ATOM 3471 C C . LEU A 1 617 ? -14.95700 27.63000 -40.94000 1.000 45.01000 617 LEU A C 1
ATOM 3472 O O . LEU A 1 617 ? -13.90900 28.21800 -40.65800 1.000 44.52000 617 LEU A O 1
ATOM 3477 N N . GLY A 1 618 ? -15.51300 26.72200 -40.13100 1.000 41.97000 618 GLY A N 1
ATOM 3478 C CA . GLY A 1 618 ? -15.02900 26.48100 -38.79100 1.000 43.76000 618 GLY A CA 1
ATOM 3479 C C . GLY A 1 618 ? -14.47800 25.07300 -38.60400 1.000 44.09000 618 GLY A C 1
ATOM 3480 O O . GLY A 1 618 ? -14.66000 24.18400 -39.44200 1.000 45.16000 618 GLY A O 1
ATOM 3481 N N . LEU A 1 619 ? -13.79200 24.88900 -37.47600 1.000 44.38000 619 LEU A N 1
ATOM 3482 C CA . LEU A 1 619 ? -13.19200 23.61600 -37.08900 1.000 48.34000 619 LEU A CA 1
ATOM 3483 C C . LEU A 1 619 ? -12.92000 23.64500 -35.59100 1.000 45.40000 619 LEU A C 1
ATOM 3484 O O . LEU A 1 619 ? -13.17100 24.64400 -34.91200 1.000 47.70000 619 LEU A O 1
ATOM 3489 N N . GLY A 1 620 ? -12.38400 22.53500 -35.08400 1.000 40.38000 620 GLY A N 1
ATOM 3490 C CA . GLY A 1 620 ? -12.07300 22.41000 -33.67100 1.000 40.70000 620 GLY A CA 1
ATOM 3491 C C . GLY A 1 620 ? -13.27200 22.54800 -32.75500 1.000 43.93000 620 GLY A C 1
ATOM 3492 O O . GLY A 1 620 ? -14.20400 21.74100 -32.81400 1.000 45.56000 620 GLY A O 1
ATOM 3493 N N . ALA A 1 621 ? -13.25100 23.56900 -31.89500 1.000 46.21000 621 ALA A N 1
ATOM 3494 C CA . ALA A 1 621 ? -14.35900 23.79300 -30.97400 1.000 45.80000 621 ALA A CA 1
ATOM 3495 C C . ALA A 1 621 ? -15.66900 24.04800 -31.70300 1.000 43.47000 621 ALA A C 1
ATOM 3496 O O . ALA A 1 621 ? -16.73800 23.79300 -31.13800 1.000 43.99000 621 ALA A O 1
ATOM 3498 N N . ALA A 1 622 ? -15.61100 24.54100 -32.94300 1.000 44.03000 622 ALA A N 1
ATOM 3499 C CA . ALA A 1 622 ? -16.82300 24.70700 -33.73600 1.000 44.54000 622 ALA A CA 1
ATOM 3500 C C . ALA A 1 622 ? -17.57100 23.39500 -33.91900 1.000 42.89000 622 ALA A C 1
ATOM 3501 O O . ALA A 1 622 ? -18.78700 23.41000 -34.13800 1.000 42.69000 622 ALA A O 1
ATOM 3503 N N . TRP A 1 623 ? -16.87100 22.26200 -33.83300 1.000 43.10000 623 TRP A N 1
ATOM 3504 C CA . TRP A 1 623 ? -17.54300 20.96900 -33.88300 1.000 42.93000 623 TRP A CA 1
ATOM 3505 C C . TRP A 1 623 ? -18.27800 20.67600 -32.58300 1.000 42.13000 623 TRP A C 1
ATOM 3506 O O . TRP A 1 623 ? -19.37400 20.10300 -32.59900 1.000 42.13000 623 TRP A O 1
ATOM 3517 N N . THR A 1 624 ? -17.69300 21.06100 -31.44800 1.000 42.79000 624 THR A N 1
ATOM 3518 C CA . THR A 1 624 ? -18.13900 20.58700 -30.14500 1.000 41.02000 624 THR A CA 1
ATOM 3519 C C . THR A 1 624 ? -18.52700 21.68600 -29.16700 1.000 44.89000 624 THR A C 1
ATOM 3520 O O . THR A 1 624 ? -19.40000 21.45500 -28.32800 1.000 52.52000 624 THR A O 1
ATOM 3524 N N . GLY A 1 625 ? -17.91200 22.86200 -29.24200 1.000 47.02000 625 GLY A N 1
ATOM 3525 C CA . GLY A 1 625 ? -18.03300 23.83100 -28.16900 1.000 47.89000 625 GLY A CA 1
ATOM 3526 C C . GLY A 1 625 ? -19.11300 24.88500 -28.30500 1.000 47.99000 625 GLY A C 1
ATOM 3527 O O . GLY A 1 625 ? -19.80800 25.18400 -27.32900 1.000 51.41000 625 GLY A O 1
ATOM 3528 N N . ILE A 1 626 ? -19.26900 25.45700 -29.50000 1.000 45.79000 626 ILE A N 1
ATOM 3529 C CA . ILE A 1 626 ? -20.08900 26.65300 -29.64700 1.000 44.92000 626 ILE A CA 1
ATOM 3530 C C . ILE A 1 626 ? -21.55600 26.34200 -29.36500 1.000 47.56000 626 ILE A C 1
ATOM 3531 O O . ILE A 1 626 ? -22.05800 25.24500 -29.64800 1.000 48.08000 626 ILE A O 1
ATOM 3536 N N . ASP A 1 627 ? -22.24800 27.32600 -28.79900 1.000 48.02000 627 ASP A N 1
ATOM 3537 C CA . ASP A 1 627 ? -23.68700 27.27600 -28.55400 1.000 47.17000 627 ASP A CA 1
ATOM 3538 C C . ASP A 1 627 ? -24.33500 28.29900 -29.47900 1.000 48.47000 627 ASP A C 1
ATOM 3539 O O . ASP A 1 627 ? -24.37800 29.49200 -29.16600 1.000 50.71000 627 ASP A O 1
ATOM 3544 N N . LEU A 1 628 ? -24.83300 27.83300 -30.61800 1.000 49.61000 628 LEU A N 1
ATOM 3545 C CA . LEU A 1 628 ? -25.36700 28.72400 -31.64600 1.000 47.48000 628 LEU A CA 1
ATOM 3546 C C . LEU A 1 628 ? -26.89100 28.79700 -31.56500 1.000 45.25000 628 LEU A C 1
ATOM 3547 O O . LEU A 1 628 ? -27.61900 28.36700 -32.46000 1.000 47.86000 628 LEU A O 1
ATOM 3552 N N . SER A 1 629 ? -27.36300 29.36000 -30.45600 1.000 46.99000 629 SER A N 1
ATOM 3553 C CA . SER A 1 629 ? -28.77200 29.67800 -30.26000 1.000 48.91000 629 SER A CA 1
ATOM 3554 C C . SER A 1 629 ? -28.89400 31.17000 -29.98700 1.000 47.02000 629 SER A C 1
ATOM 3555 O O . SER A 1 629 ? -28.12500 31.72400 -29.19400 1.000 52.60000 629 SER A O 1
ATOM 3558 N N . ASP A 1 630 ? -29.85200 31.81500 -30.64900 1.000 46.40000 630 ASP A N 1
ATOM 3559 C CA . ASP A 1 630 ? -29.98200 33.26900 -30.59800 1.000 49.69000 630 ASP A CA 1
ATOM 3560 C C . ASP A 1 630 ? -30.42300 33.70700 -29.20500 1.000 52.72000 630 ASP A C 1
ATOM 3561 O O . ASP A 1 630 ? -31.57400 33.49300 -28.81100 1.000 45.39000 630 ASP A O 1
ATOM 3566 N N . HIS A 1 631 ? -29.50500 34.33200 -28.46000 1.000 56.07000 631 HIS A N 1
ATOM 3567 C CA . HIS A 1 631 ? -29.82700 34.82300 -27.12400 1.000 56.40000 631 HIS A CA 1
ATOM 3568 C C . HIS A 1 631 ? -30.77100 36.01700 -27.15600 1.000 55.21000 631 HIS A C 1
ATOM 3569 O O . HIS A 1 631 ? -31.34900 36.36100 -26.11900 1.000 54.63000 631 HIS A O 1
ATOM 3576 N N . SER A 1 632 ? -30.93300 36.65800 -28.31300 1.000 57.02000 632 SER A N 1
ATOM 3577 C CA . SER A 1 632 ? -31.90800 37.72900 -28.46500 1.000 54.24000 632 SER A CA 1
ATOM 3578 C C . SER A 1 632 ? -33.33600 37.21300 -28.57000 1.000 52.97000 632 SER A C 1
ATOM 3579 O O . SER A 1 632 ? -34.27300 38.01700 -28.52500 1.000 57.64000 632 SER A O 1
ATOM 3582 N N . LEU A 1 633 ? -33.52400 35.90200 -28.70400 1.000 48.49000 633 LEU A N 1
ATOM 3583 C CA . LEU A 1 633 ? -34.85100 35.29500 -28.80900 1.000 50.24000 633 LEU A CA 1
ATOM 3584 C C . LEU A 1 633 ? -34.99700 34.17100 -27.78900 1.000 50.56000 633 LEU A C 1
ATOM 3585 O O . LEU A 1 633 ? -35.19300 33.00700 -28.15000 1.000 47.40000 633 LEU A O 1
ATOM 3590 N N . PRO A 1 634 ? -34.91900 34.48700 -26.49200 1.000 50.99000 634 PRO A N 1
ATOM 3591 C CA . PRO A 1 634 ? -34.99600 33.41400 -25.49000 1.000 49.91000 634 PRO A CA 1
ATOM 3592 C C . PRO A 1 634 ? -36.37100 32.78200 -25.39600 1.000 51.80000 634 PRO A C 1
ATOM 3593 O O . PRO A 1 634 ? -36.47700 31.61400 -25.00100 1.000 53.50000 634 PRO A O 1
ATOM 3597 N N . ASP A 1 635 ? -37.42700 33.51100 -25.75200 1.000 51.63000 635 ASP A N 1
ATOM 3598 C CA . ASP A 1 635 ? -38.79000 33.00800 -25.66100 1.000 47.75000 635 ASP A CA 1
ATOM 3599 C C . ASP A 1 635 ? -39.43100 32.76500 -27.01900 1.000 49.05000 635 ASP A C 1
ATOM 3600 O O . ASP A 1 635 ? -40.58400 32.32500 -27.07200 1.000 55.84000 635 ASP A O 1
ATOM 3605 N N . ASN A 1 636 ? -38.72200 33.03500 -28.11600 1.000 47.82000 636 ASN A N 1
ATOM 3606 C CA . ASN A 1 636 ? -39.24600 32.85900 -29.46700 1.000 46.78000 636 ASN A CA 1
ATOM 3607 C C . ASN A 1 636 ? -38.31300 31.95000 -30.25900 1.000 44.44000 636 ASN A C 1
ATOM 3608 O O . ASN A 1 636 ? -37.60700 32.40700 -31.16800 1.000 50.22000 636 ASN A O 1
ATOM 3613 N N . PRO A 1 637 ? -38.29200 30.65100 -29.94700 1.000 42.86000 637 PRO A N 1
ATOM 3614 C CA . PRO A 1 637 ? -37.41400 29.73600 -30.69200 1.000 44.22000 637 PRO A CA 1
ATOM 3615 C C . PRO A 1 637 ? -37.83600 29.54200 -32.13500 1.000 46.36000 637 PRO A C 1
ATOM 3616 O O . PRO A 1 637 ? -37.00200 29.14900 -32.96100 1.000 44.30000 637 PRO A O 1
ATOM 3620 N N . GLU A 1 638 ? -39.10300 29.80600 -32.46500 1.000 49.06000 638 GLU A N 1
ATOM 3621 C CA . GLU A 1 638 ? -39.56000 29.71100 -33.84600 1.000 47.88000 638 GLU A CA 1
ATOM 3622 C C . GLU A 1 638 ? -38.92500 30.77000 -34.73800 1.000 47.63000 638 GLU A C 1
ATOM 3623 O O . GLU A 1 638 ? -38.96500 30.63400 -35.96600 1.000 44.65000 638 GLU A O 1
ATOM 3629 N N . LEU A 1 639 ? -38.34500 31.81700 -34.15300 1.000 45.28000 639 LEU A N 1
ATOM 3630 C CA . LEU A 1 639 ? -37.65100 32.85400 -34.90200 1.000 45.87000 639 LEU A CA 1
ATOM 3631 C C . LEU A 1 639 ? -36.13800 32.69400 -34.86400 1.000 49.37000 639 LEU A C 1
ATOM 3632 O O . LEU A 1 639 ? -35.42800 33.50500 -35.46600 1.000 53.32000 639 LEU A O 1
ATOM 3637 N N . ASP A 1 640 ? -35.63100 31.67600 -34.17000 1.000 50.06000 640 ASP A N 1
ATOM 3638 C CA . ASP A 1 640 ? -34.19300 31.45000 -34.06500 1.000 49.71000 640 ASP A CA 1
ATOM 3639 C C . ASP A 1 640 ? -33.63500 31.06100 -35.42700 1.000 49.77000 640 ASP A C 1
ATOM 3640 O O . ASP A 1 640 ? -33.91700 29.97200 -35.93600 1.000 54.67000 640 ASP A O 1
ATOM 3645 N N . ARG A 1 641 ? -32.84000 31.95500 -36.02200 1.000 48.11000 641 ARG A N 1
ATOM 3646 C CA . ARG A 1 641 ? -32.21100 31.69300 -37.31100 1.000 47.05000 641 ARG A CA 1
ATOM 3647 C C . ARG A 1 641 ? -30.70800 31.94300 -37.27300 1.000 49.11000 641 ARG A C 1
ATOM 3648 O O . ARG A 1 641 ? -30.09400 32.12400 -38.33000 1.000 50.80000 641 ARG A O 1
ATOM 3656 N N . LEU A 1 642 ? -30.10700 31.96700 -36.07800 1.000 46.96000 642 LEU A N 1
ATOM 3657 C CA . LEU A 1 642 ? -28.66300 32.15900 -35.96900 1.000 45.85000 642 LEU A CA 1
ATOM 3658 C C . LEU A 1 642 ? -27.92000 31.13200 -36.81200 1.000 44.35000 642 LEU A C 1
ATOM 3659 O O . LEU A 1 642 ? -27.07000 31.48100 -37.63800 1.000 46.82000 642 LEU A O 1
ATOM 3664 N N . LEU A 1 643 ? -28.23900 29.85800 -36.62100 1.000 43.65000 643 LEU A N 1
ATOM 3665 C CA . LEU A 1 643 ? -27.73300 28.78300 -37.46400 1.000 41.37000 643 LEU A CA 1
ATOM 3666 C C . LEU A 1 643 ? -28.93100 28.13800 -38.14600 1.000 42.94000 643 LEU A C 1
ATOM 3667 O O . LEU A 1 643 ? -29.74100 27.47400 -37.49100 1.000 46.44000 643 LEU A O 1
ATOM 3672 N N . SER A 1 644 ? -29.05200 28.34600 -39.45700 1.000 45.45000 644 SER A N 1
ATOM 3673 C CA . SER A 1 644 ? -30.12100 27.73000 -40.22700 1.000 48.21000 644 SER A CA 1
ATOM 3674 C C . SER A 1 644 ? -29.64600 26.60300 -41.12900 1.000 48.45000 644 SER A C 1
ATOM 3675 O O . SER A 1 644 ? -30.47000 25.78200 -41.53900 1.000 49.99000 644 SER A O 1
ATOM 3678 N N . ASP A 1 645 ? -28.35200 26.53700 -41.43800 1.000 45.51000 645 ASP A N 1
ATOM 3679 C CA . ASP A 1 645 ? -27.81300 25.51400 -42.32800 1.000 46.66000 645 ASP A CA 1
ATOM 3680 C C . ASP A 1 645 ? -26.45600 25.06800 -41.80700 1.000 48.03000 645 ASP A C 1
ATOM 3681 O O . ASP A 1 645 ? -25.51500 25.86600 -41.76400 1.000 49.43000 645 ASP A O 1
ATOM 3686 N N . LEU A 1 646 ? -26.35400 23.80000 -41.41800 1.000 44.24000 646 LEU A N 1
ATOM 3687 C CA . LEU A 1 646 ? -25.09500 23.20500 -40.98700 1.000 44.23000 646 LEU A CA 1
ATOM 3688 C C . LEU A 1 646 ? -24.57100 22.30500 -42.09600 1.000 43.40000 646 LEU A C 1
ATOM 3689 O O . LEU A 1 646 ? -25.33500 21.52400 -42.67200 1.000 44.48000 646 LEU A O 1
ATOM 3694 N N . VAL A 1 647 ? -23.27900 22.41900 -42.39700 1.000 41.40000 647 VAL A N 1
ATOM 3695 C CA . VAL A 1 647 ? -22.66200 21.71000 -43.51400 1.000 40.60000 647 VAL A CA 1
ATOM 3696 C C . VAL A 1 647 ? -21.43000 20.98900 -42.98300 1.000 41.41000 647 VAL A C 1
ATOM 3697 O O . VAL A 1 647 ? -20.41700 21.63100 -42.67000 1.000 44.09000 647 VAL A O 1
ATOM 3701 N N . ILE A 1 648 ? -21.50700 19.66600 -42.88100 1.000 40.62000 648 ILE A N 1
ATOM 3702 C CA . ILE A 1 648 ? -20.35600 18.85000 -42.51000 1.000 37.36000 648 ILE A CA 1
ATOM 3703 C C . ILE A 1 648 ? -19.64000 18.44200 -43.79000 1.000 38.70000 648 ILE A C 1
ATOM 3704 O O . ILE A 1 648 ? -20.20700 17.73400 -44.62900 1.000 41.75000 648 ILE A O 1
ATOM 3709 N N . THR A 1 649 ? -18.39600 18.89400 -43.94600 1.000 39.02000 649 THR A N 1
ATOM 3710 C CA . THR A 1 649 ? -17.66600 18.60600 -45.17400 1.000 37.89000 649 THR A CA 1
ATOM 3711 C C . THR A 1 649 ? -17.12200 17.18400 -45.18500 1.000 38.27000 649 THR A C 1
ATOM 3712 O O . THR A 1 649 ? -17.23900 16.47900 -46.19400 1.000 41.79000 649 THR A O 1
ATOM 3716 N N . ARG A 1 650 ? -16.53000 16.74400 -44.07900 1.000 39.69000 650 ARG A N 1
ATOM 3717 C CA . ARG A 1 650 ? -15.87900 15.44800 -44.01800 1.000 41.07000 650 ARG A CA 1
ATOM 3718 C C . ARG A 1 650 ? -16.31900 14.70500 -42.76800 1.000 41.92000 650 ARG A C 1
ATOM 3719 O O . ARG A 1 650 ? -16.67100 15.31400 -41.75300 1.000 43.06000 650 ARG A O 1
ATOM 3727 N N . ILE A 1 651 ? -16.28600 13.37900 -42.85300 1.000 43.80000 651 ILE A N 1
ATOM 3728 C CA . ILE A 1 651 ? -16.35600 12.55600 -41.64500 1.000 44.92000 651 ILE A CA 1
ATOM 3729 C C . ILE A 1 651 ? -15.19900 12.93800 -40.73200 1.000 45.68000 651 ILE A C 1
ATOM 3730 O O . ILE A 1 651 ? -14.03900 12.96600 -41.18700 1.000 46.49000 651 ILE A O 1
ATOM 3735 N N . PRO A 1 652 ? -15.44200 13.23300 -39.44400 1.000 44.70000 652 PRO A N 1
ATOM 3736 C CA . PRO A 1 652 ? -14.38700 13.70500 -38.53600 1.000 46.80000 652 PRO A CA 1
ATOM 3737 C C . PRO A 1 652 ? -13.42400 12.60800 -38.07800 1.000 48.66000 652 PRO A C 1
ATOM 3738 O O . PRO A 1 652 ? -13.15600 12.44700 -36.88500 1.000 49.72000 652 PRO A O 1
ATOM 3742 N N . VAL A 1 653 ? -12.91000 11.83900 -39.03400 1.000 47.44000 653 VAL A N 1
ATOM 3743 C CA . VAL A 1 653 ? -11.88700 10.84000 -38.75000 1.000 50.26000 653 VAL A CA 1
ATOM 3744 C C . VAL A 1 653 ? -10.56100 11.55700 -38.53600 1.000 52.14000 653 VAL A C 1
ATOM 3745 O O . VAL A 1 653 ? -10.09400 12.29400 -39.41100 1.000 53.92000 653 VAL A O 1
ATOM 3749 N N . GLY A 1 654 ? -9.95300 11.34300 -37.37400 1.000 50.01000 654 GLY A N 1
ATOM 3750 C CA . GLY A 1 654 ? -8.65800 11.92600 -37.09100 1.000 54.18000 654 GLY A CA 1
ATOM 3751 C C . GLY A 1 654 ? -8.68300 13.29800 -36.46000 1.000 54.53000 654 GLY A C 1
ATOM 3752 O O . GLY A 1 654 ? -7.69100 14.02700 -36.56800 1.000 51.69000 654 GLY A O 1
ATOM 3753 N N . GLN A 1 655 ? -9.78300 13.68400 -35.81100 1.000 54.64000 655 GLN A N 1
ATOM 3754 C CA . GLN A 1 655 ? -9.78500 14.93700 -35.06500 1.000 55.86000 655 GLN A CA 1
ATOM 3755 C C . GLN A 1 655 ? -9.08600 14.79100 -33.72100 1.000 59.03000 655 GLN A C 1
ATOM 3756 O O . GLN A 1 655 ? -8.56700 15.77700 -33.18500 1.000 60.80000 655 GLN A O 1
ATOM 3762 N N . ASN A 1 656 ? -9.05500 13.58000 -33.17200 1.000 55.39000 656 ASN A N 1
ATOM 3763 C CA . ASN A 1 656 ? -8.39000 13.31400 -31.90300 1.000 50.89000 656 ASN A CA 1
ATOM 3764 C C . ASN A 1 656 ? -6.92400 12.98400 -32.16000 1.000 56.20000 656 ASN A C 1
ATOM 3765 O O . ASN A 1 656 ? -6.61200 12.06400 -32.92400 1.000 55.55000 656 ASN A O 1
ATOM 3770 N N . ARG A 1 657 ? -6.02800 13.74100 -31.52500 1.000 56.47000 657 ARG A N 1
ATOM 3771 C CA . ARG A 1 657 ? -4.59700 13.48200 -31.60400 1.000 53.25000 657 ARG A CA 1
ATOM 3772 C C . ARG A 1 657 ? -3.96900 13.33100 -30.22400 1.000 54.78000 657 ARG A C 1
ATOM 3773 O O . ARG A 1 657 ? -2.73800 13.36200 -30.11000 1.000 55.04000 657 ARG A O 1
ATOM 3775 N N . SER A 1 658 ? -4.77900 13.17000 -29.18100 1.000 52.20000 658 SER A N 1
ATOM 3776 C CA . SER A 1 658 ? -4.26300 13.07100 -27.82500 1.000 52.52000 658 SER A CA 1
ATOM 3777 C C . SER A 1 658 ? -3.55100 11.73900 -27.61000 1.000 51.30000 658 SER A C 1
ATOM 3778 O O . SER A 1 658 ? -3.79500 10.74800 -28.30100 1.000 51.02000 658 SER A O 1
ATOM 3781 N N . LEU A 1 659 ? -2.66300 11.73100 -26.61500 1.000 52.64000 659 LEU A N 1
ATOM 3782 C CA . LEU A 1 659 ? -1.88800 10.53400 -26.30800 1.000 52.92000 659 LEU A CA 1
ATOM 3783 C C . LEU A 1 659 ? -2.79400 9.39700 -25.84600 1.000 53.98000 659 LEU A C 1
ATOM 3784 O O . LEU A 1 659 ? -2.55600 8.22400 -26.17400 1.000 54.74000 659 LEU A O 1
ATOM 3789 N N . THR A 1 660 ? -3.84500 9.73300 -25.09300 1.000 54.38000 660 THR A N 1
ATOM 3790 C CA . THR A 1 660 ? -4.81500 8.73300 -24.65700 1.000 54.02000 660 THR A CA 1
ATOM 3791 C C . THR A 1 660 ? -5.43700 8.01400 -25.84800 1.000 50.42000 660 THR A C 1
ATOM 3792 O O . THR A 1 660 ? -5.49700 6.78000 -25.88200 1.000 51.86000 660 THR A O 1
ATOM 3796 N N . HIS A 1 661 ? -5.89900 8.77700 -26.84400 1.000 49.15000 661 HIS A N 1
ATOM 3797 C CA . HIS A 1 661 ? -6.50800 8.16900 -28.02200 1.000 47.46000 661 HIS A CA 1
ATOM 3798 C C . HIS A 1 661 ? -5.49400 7.38300 -28.84100 1.000 48.12000 661 HIS A C 1
ATOM 3799 O O . HIS A 1 661 ? -5.84200 6.35300 -29.42700 1.000 47.90000 661 HIS A O 1
ATOM 3806 N N . GLU A 1 662 ? -4.24300 7.84500 -28.89900 1.000 51.39000 662 GLU A N 1
ATOM 3807 C CA . GLU A 1 662 ? -3.22300 7.10100 -29.63400 1.000 51.98000 662 GLU A CA 1
ATOM 3808 C C . GLU A 1 662 ? -3.00500 5.72800 -29.01200 1.000 50.73000 662 GLU A C 1
ATOM 3809 O O . GLU A 1 662 ? -2.95900 4.71000 -29.71700 1.000 50.16000 662 GLU A O 1
ATOM 3815 N N . ARG A 1 663 ? -2.88100 5.67800 -27.68300 1.000 48.69000 663 ARG A N 1
ATOM 3816 C CA . ARG A 1 663 ? -2.73600 4.38800 -27.01500 1.000 47.29000 663 ARG A CA 1
ATOM 3817 C C . ARG A 1 663 ? -3.99300 3.53700 -27.18300 1.000 46.55000 663 ARG A C 1
ATOM 3818 O O . ARG A 1 663 ? -3.90700 2.32100 -27.41100 1.000 49.37000 663 ARG A O 1
ATOM 3826 N N . ARG A 1 664 ? -5.17100 4.16100 -27.09000 1.000 46.10000 664 ARG A N 1
ATOM 3827 C CA . ARG A 1 664 ? -6.41200 3.41900 -27.28800 1.000 46.74000 664 ARG A CA 1
ATOM 3828 C C . ARG A 1 664 ? -6.47400 2.79500 -28.67100 1.000 46.60000 664 ARG A C 1
ATOM 3829 O O . ARG A 1 664 ? -6.98700 1.68600 -28.83000 1.000 47.53000 664 ARG A O 1
ATOM 3837 N N . THR A 1 665 ? -5.99000 3.50100 -29.68900 1.000 46.25000 665 THR A N 1
ATOM 3838 C CA . THR A 1 665 ? -5.94800 2.89900 -31.01500 1.000 46.81000 665 THR A CA 1
ATOM 3839 C C . THR A 1 665 ? -4.93100 1.76900 -31.05600 1.000 47.19000 665 THR A C 1
ATOM 3840 O O . THR A 1 6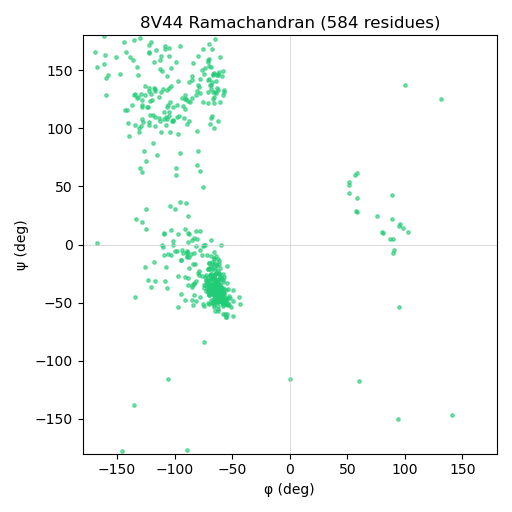65 ? -5.25700 0.66100 -31.48700 1.000 46.19000 665 THR A O 1
ATOM 3844 N N . ALA A 1 666 ? -3.72300 2.00900 -30.53900 1.000 46.82000 666 ALA A N 1
ATOM 3845 C CA . ALA A 1 666 ? -2.71900 0.95200 -30.47100 1.000 46.94000 666 ALA A CA 1
ATOM 3846 C C . ALA A 1 666 ? -3.22600 -0.29700 -29.75500 1.000 46.44000 666 ALA A C 1
ATOM 3847 O O . ALA A 1 666 ? -2.63000 -1.36800 -29.91000 1.000 47.49000 666 ALA A O 1
ATOM 3849 N N . ILE A 1 667 ? -4.29200 -0.18800 -28.96900 1.000 46.51000 667 ILE A N 1
ATOM 3850 C CA . ILE A 1 667 ? -4.89200 -1.35300 -28.30800 1.000 45.53000 667 ILE A CA 1
ATOM 3851 C C . ILE A 1 667 ? -6.08100 -1.91200 -29.08900 1.000 47.85000 667 ILE A C 1
ATOM 3852 O O . ILE A 1 667 ? -6.12700 -3.10500 -29.39100 1.000 48.87000 667 ILE A O 1
ATOM 3857 N N . GLY A 1 668 ? -7.06300 -1.07300 -29.41300 1.000 47.91000 668 GLY A N 1
ATOM 3858 C CA . GLY A 1 668 ? -8.32700 -1.53000 -29.96100 1.000 42.36000 668 GLY A CA 1
ATOM 3859 C C . GLY A 1 668 ? -8.46300 -1.47300 -31.47000 1.000 43.94000 668 GLY A C 1
ATOM 3860 O O . GLY A 1 668 ? -9.25100 -2.23000 -32.04500 1.000 43.78000 668 GLY A O 1
ATOM 3861 N N . GLY A 1 669 ? -7.73700 -0.56800 -32.12700 1.000 45.22000 669 GLY A N 1
ATOM 3862 C CA . GLY A 1 669 ? -7.68500 -0.54600 -33.57200 1.000 42.94000 669 GLY A CA 1
ATOM 3863 C C . GLY A 1 669 ? -8.65700 0.37400 -34.27900 1.000 42.72000 669 GLY A C 1
ATOM 3864 O O . GLY A 1 669 ? -9.06400 1.43600 -33.77500 1.000 47.39000 669 GLY A O 1
ATOM 3865 N N . PHE A 1 670 ? -9.02600 -0.04200 -35.49000 1.000 42.81000 670 PHE A N 1
ATOM 3866 C CA . PHE A 1 670 ? -10.00200 0.71500 -36.25200 1.000 44.52000 670 PHE A CA 1
ATOM 3867 C C . PHE A 1 670 ? -11.33000 0.81100 -35.52300 1.000 41.87000 670 PHE A C 1
ATOM 3868 O O . PHE A 1 670 ? -12.11500 1.70900 -35.82300 1.000 40.72000 670 PHE A O 1
ATOM 3876 N N . ARG A 1 671 ? -11.59400 -0.08200 -34.56700 1.000 46.19000 671 ARG A N 1
ATOM 3877 C CA . ARG A 1 671 ? -12.76500 0.08200 -33.71300 1.000 41.16000 671 ARG A CA 1
ATOM 3878 C C . ARG A 1 671 ? -12.71500 1.41600 -32.98400 1.000 43.94000 671 ARG A C 1
ATOM 3879 O O . ARG A 1 671 ? -13.67400 2.19400 -33.02100 1.000 42.87000 671 ARG A O 1
ATOM 3887 N N . ILE A 1 672 ? -11.59000 1.70300 -32.32700 1.000 43.35000 672 ILE A N 1
ATOM 3888 C CA . ILE A 1 672 ? -11.46000 2.95800 -31.59500 1.000 43.44000 672 ILE A CA 1
ATOM 3889 C C . ILE A 1 672 ? -11.43000 4.13400 -32.56000 1.000 42.96000 672 ILE A C 1
ATOM 3890 O O . ILE A 1 672 ? -12.02200 5.18700 -32.29100 1.000 41.56000 672 ILE A O 1
ATOM 3895 N N . ILE A 1 673 ? -10.76400 3.97100 -33.70800 1.000 41.80000 673 ILE A N 1
ATOM 3896 C CA . ILE A 1 673 ? -10.75900 5.04700 -34.70500 1.000 42.89000 673 ILE A CA 1
ATOM 3897 C C . ILE A 1 673 ? -12.18600 5.39200 -35.13400 1.000 41.77000 673 ILE A C 1
ATOM 3898 O O . ILE A 1 673 ? -12.61100 6.55500 -35.07600 1.000 43.89000 673 ILE A O 1
ATOM 3903 N N . SER A 1 674 ? -12.94600 4.38100 -35.55900 1.000 41.06000 674 SER A N 1
ATOM 3904 C CA . SER A 1 674 ? -14.30700 4.58700 -36.04100 1.000 41.59000 674 SER A CA 1
ATOM 3905 C C . SER A 1 674 ? -15.22100 5.11600 -34.94500 1.000 43.07000 674 SER A C 1
ATOM 3906 O O . SER A 1 674 ? -16.09800 5.94600 -35.20900 1.000 38.60000 674 SER A O 1
ATOM 3909 N N . GLN A 1 675 ? -15.03900 4.65000 -33.70800 1.000 43.59000 675 GLN A N 1
ATOM 3910 C CA . GLN A 1 675 ? -15.90700 5.10400 -32.62800 1.000 40.81000 675 GLN A CA 1
ATOM 3911 C C . GLN A 1 675 ? -15.61900 6.55300 -32.25800 1.000 41.56000 675 GLN A C 1
ATOM 3912 O O . GLN A 1 675 ? -16.54900 7.32700 -32.01100 1.000 40.90000 675 GLN A O 1
ATOM 3918 N N . GLU A 1 676 ? -14.34100 6.94300 -32.21600 1.000 45.73000 676 GLU A N 1
ATOM 3919 C CA . GLU A 1 676 ? -14.02000 8.35100 -32.01200 1.000 45.30000 676 GLU A CA 1
ATOM 3920 C C . GLU A 1 676 ? -14.59200 9.20300 -33.13800 1.000 44.91000 676 GLU A C 1
ATOM 3921 O O . GLU A 1 676 ? -15.11900 10.29700 -32.89400 1.000 47.45000 676 GLU A O 1
ATOM 3927 N N . ALA A 1 677 ? -14.51500 8.70700 -34.37600 1.000 42.93000 677 ALA A N 1
ATOM 3928 C CA . ALA A 1 677 ? -15.09100 9.43500 -35.50200 1.000 41.28000 677 ALA A CA 1
ATOM 3929 C C . ALA A 1 677 ? -16.59400 9.61400 -35.33100 1.000 42.73000 677 ALA A C 1
ATOM 3930 O O . ALA A 1 677 ? -17.12400 10.71400 -35.51900 1.000 44.66000 677 ALA A O 1
ATOM 3932 N N . ALA A 1 678 ? -17.29900 8.53900 -34.97100 1.000 42.79000 678 ALA A N 1
ATOM 3933 C CA . ALA A 1 678 ? -18.75100 8.61800 -34.83900 1.000 43.32000 678 ALA A CA 1
ATOM 3934 C C . ALA A 1 678 ? -19.15100 9.51300 -33.67400 1.000 46.44000 678 ALA A C 1
ATOM 3935 O O . ALA A 1 678 ? -20.15200 10.23400 -33.74800 1.000 49.75000 678 ALA A O 1
ATOM 3937 N N . TRP A 1 679 ? -18.37200 9.48700 -32.59300 1.000 44.46000 679 TRP A N 1
ATOM 3938 C CA . TRP A 1 679 ? -18.64300 10.33800 -31.44000 1.000 45.15000 679 TRP A CA 1
ATOM 3939 C C . TRP A 1 679 ? -18.46900 11.81000 -31.79700 1.000 45.18000 679 TRP A C 1
ATOM 3940 O O . TRP A 1 679 ? -19.34400 12.64000 -31.51200 1.000 43.71000 679 TRP A O 1
ATOM 3951 N N . HIS A 1 680 ? -17.34800 12.14700 -32.44400 1.000 46.20000 680 HIS A N 1
ATOM 3952 C CA . HIS A 1 680 ? -17.13500 13.51400 -32.90800 1.000 44.67000 680 HIS A CA 1
ATOM 3953 C C . HIS A 1 680 ? -18.21200 13.93500 -33.90200 1.000 42.56000 680 HIS A C 1
ATOM 3954 O O . HIS A 1 680 ? -18.63500 15.09600 -33.91900 1.000 42.33000 680 HIS A O 1
ATOM 3961 N N . PHE A 1 681 ? -18.68200 12.99500 -34.72600 1.000 42.35000 681 PHE A N 1
ATOM 3962 C CA . PHE A 1 681 ? -19.69400 13.31100 -35.73000 1.000 42.76000 681 PHE A CA 1
ATOM 3963 C C . PHE A 1 681 ? -21.04200 13.60300 -35.08500 1.000 43.70000 681 PHE A C 1
ATOM 3964 O O . PHE A 1 681 ? -21.74600 14.53500 -35.49300 1.000 46.06000 681 PHE A O 1
ATOM 3972 N N . ARG A 1 682 ? -21.42200 12.81000 -34.08300 1.000 42.15000 682 ARG A N 1
ATOM 3973 C CA . ARG A 1 682 ? -22.65200 13.09400 -33.35500 1.000 43.85000 682 ARG A CA 1
ATOM 3974 C C . ARG A 1 682 ? -22.54700 14.42600 -32.62200 1.000 42.81000 682 ARG A C 1
ATOM 3975 O O . ARG A 1 682 ? -23.51500 15.19600 -32.57400 1.000 41.44000 682 ARG A O 1
ATOM 3983 N N . GLN A 1 683 ? -21.36700 14.72800 -32.07000 1.000 44.71000 683 GLN A N 1
ATOM 3984 C CA . GLN A 1 683 ? -21.14600 16.04400 -31.47600 1.000 42.79000 683 GLN A CA 1
ATOM 3985 C C . GLN A 1 683 ? -21.37300 17.15300 -32.49800 1.000 44.01000 683 GLN A C 1
ATOM 3986 O O . GLN A 1 683 ? -22.07500 18.13300 -32.22400 1.000 45.62000 683 GLN A O 1
ATOM 3992 N N . GLY A 1 684 ? -20.77900 17.01200 -33.68400 1.000 43.06000 684 GLY A N 1
ATOM 3993 C CA . GLY A 1 684 ? -20.96100 18.01800 -34.71900 1.000 43.04000 684 GLY A CA 1
ATOM 3994 C C . GLY A 1 684 ? -22.41200 18.18100 -35.12700 1.000 41.59000 684 GLY A C 1
ATOM 3995 O O . GLY A 1 684 ? -22.87700 19.29700 -35.37200 1.000 43.52000 684 GLY A O 1
ATOM 3996 N N . LEU A 1 685 ? -23.14700 17.07000 -35.20900 1.000 43.49000 685 LEU A N 1
ATOM 3997 C CA . LEU A 1 685 ? -24.57600 17.15900 -35.49000 1.000 41.45000 685 LEU A CA 1
ATOM 3998 C C . LEU A 1 685 ? -25.31800 17.86800 -34.36400 1.000 39.42000 685 LEU A C 1
ATOM 3999 O O . LEU A 1 685 ? -26.32800 18.53700 -34.61000 1.000 36.77000 685 LEU A O 1
ATOM 4004 N N . GLY A 1 686 ? -24.82800 17.74500 -33.13200 1.000 38.19000 686 GLY A N 1
ATOM 4005 C CA . GLY A 1 686 ? -25.47100 18.36700 -31.98800 1.000 40.26000 686 GLY A CA 1
ATOM 4006 C C . GLY A 1 686 ? -25.41600 19.88200 -31.93400 1.000 41.72000 686 GLY A C 1
ATOM 4007 O O . GLY A 1 686 ? -25.87700 20.45900 -30.94300 1.000 41.42000 686 GLY A O 1
ATOM 4008 N N . ARG A 1 687 ? -24.87000 20.54900 -32.95100 1.000 40.88000 687 ARG A N 1
ATOM 4009 C CA . ARG A 1 687 ? -24.83700 22.00600 -32.97800 1.000 40.75000 687 ARG A CA 1
ATOM 4010 C C . ARG A 1 687 ? -26.07000 22.61800 -33.63000 1.000 41.17000 687 ARG A C 1
ATOM 4011 O O . ARG A 1 687 ? -26.25300 23.83800 -33.54800 1.000 39.12000 687 ARG A O 1
ATOM 4019 N N . LEU A 1 688 ? -26.91700 21.80300 -34.26000 1.000 42.80000 688 LEU A N 1
ATOM 4020 C CA . LEU A 1 688 ? -28.02400 22.31900 -35.05900 1.000 39.46000 688 LEU A CA 1
ATOM 4021 C C . LEU A 1 688 ? -29.23900 22.64900 -34.19700 1.000 43.15000 688 LEU A C 1
ATOM 4022 O O . LEU A 1 688 ? -29.77300 23.76200 -34.26700 1.000 44.74000 688 LEU A O 1
ATOM 4027 N N . VAL A 1 689 ? -29.68900 21.70100 -33.38000 1.000 41.28000 689 VAL A N 1
ATOM 4028 C CA . VAL A 1 689 ? -30.89700 21.85400 -32.57500 1.000 40.57000 689 VAL A CA 1
ATOM 4029 C C . VAL A 1 689 ? -30.48200 21.89300 -31.11000 1.000 41.98000 689 VAL A C 1
ATOM 4030 O O . VAL A 1 689 ? -30.12100 20.86200 -30.52900 1.000 45.08000 689 VAL A O 1
ATOM 4034 N N . ARG A 1 690 ? -30.54400 23.08100 -30.50400 1.000 40.35000 690 ARG A N 1
ATOM 4035 C CA . ARG A 1 690 ? -30.13700 23.26400 -29.11700 1.000 40.99000 690 ARG A CA 1
ATOM 4036 C C . ARG A 1 690 ? -31.30800 23.37600 -28.14700 1.000 44.19000 690 ARG A C 1
ATOM 4037 O O . ARG A 1 690 ? -31.08300 23.36200 -26.93200 1.000 46.30000 690 ARG A O 1
ATOM 4045 N N . ARG A 1 691 ? -32.53800 23.48600 -28.64200 1.000 43.04000 691 ARG A N 1
ATOM 4046 C CA . ARG A 1 691 ? -33.70500 23.63500 -27.78400 1.000 41.40000 691 ARG A CA 1
ATOM 4047 C C . ARG A 1 691 ? -34.94500 23.27800 -28.59100 1.000 43.14000 691 ARG A C 1
ATOM 4048 O O . ARG A 1 691 ? -34.93600 23.37500 -29.82300 1.000 44.17000 691 ARG A O 1
ATOM 4056 N N . PRO A 1 692 ? -36.02200 22.85700 -27.93000 1.000 44.29000 692 PRO A N 1
ATOM 4057 C CA . PRO A 1 692 ? -37.24600 22.51800 -28.66100 1.000 41.18000 692 PRO A CA 1
ATOM 4058 C C . PRO A 1 692 ? -37.92900 23.75700 -29.21800 1.000 41.61000 692 PRO A C 1
ATOM 4059 O O . PRO A 1 692 ? -37.71800 24.88200 -28.76000 1.000 42.82000 692 PRO A O 1
ATOM 4063 N N . GLY A 1 693 ? -38.76100 23.53000 -30.22900 1.000 43.58000 693 GLY A N 1
ATOM 4064 C CA . GLY A 1 693 ? -39.56000 24.58700 -30.80900 1.000 43.32000 693 GLY A CA 1
ATOM 4065 C C . GLY A 1 693 ? -38.90400 25.38400 -31.91400 1.000 46.58000 693 GLY A C 1
ATOM 4066 O O . GLY A 1 693 ? -39.49900 26.36400 -32.37900 1.000 49.39000 693 GLY A O 1
ATOM 4067 N N . VAL A 1 694 ? -37.70200 25.00800 -32.34700 1.000 42.84000 694 VAL A N 1
ATOM 4068 C CA . VAL A 1 694 ? -37.06400 25.70500 -33.45700 1.000 42.57000 694 VAL A CA 1
ATOM 4069 C C . VAL A 1 694 ? -37.64600 25.20700 -34.77500 1.000 44.69000 694 VAL A C 1
ATOM 4070 O O . VAL A 1 694 ? -38.27400 24.14700 -34.85000 1.000 46.16000 694 VAL A O 1
ATOM 4074 N N . THR A 1 695 ? -37.44400 25.99700 -35.82900 1.000 47.48000 695 THR A N 1
ATOM 4075 C CA . THR A 1 695 ? -37.91500 25.65500 -37.16300 1.000 48.95000 695 THR A CA 1
ATOM 4076 C C . THR A 1 695 ? -36.84600 26.00700 -38.18600 1.000 50.83000 695 THR A C 1
ATOM 4077 O O . THR A 1 695 ? -35.93700 26.79900 -37.92100 1.000 54.67000 695 THR A O 1
ATOM 4081 N N . HIS A 1 696 ? -36.97400 25.40100 -39.36700 1.000 50.10000 696 HIS A N 1
ATOM 4082 C CA . HIS A 1 696 ? -36.14400 25.71300 -40.53100 1.000 50.17000 696 HIS A CA 1
ATOM 4083 C C . HIS A 1 696 ? -34.65900 25.50300 -40.23100 1.000 46.79000 696 HIS A C 1
ATOM 4084 O O . HIS A 1 696 ? -33.84300 26.42500 -40.28900 1.000 49.73000 696 HIS A O 1
ATOM 4091 N N . LYS A 1 697 ? -34.32400 24.26000 -39.90500 1.000 44.20000 697 LYS A N 1
ATOM 4092 C CA . LYS A 1 697 ? -32.94400 23.83400 -39.73200 1.000 44.92000 697 LYS A CA 1
ATOM 4093 C C . LYS A 1 697 ? -32.60500 22.84400 -40.83500 1.000 44.73000 697 LYS A C 1
ATOM 4094 O O . LYS A 1 697 ? -33.32200 21.85700 -41.02900 1.000 46.01000 697 LYS A O 1
ATOM 4100 N N . ASN A 1 698 ? -31.52300 23.11200 -41.56000 1.000 45.30000 698 ASN A N 1
ATOM 4101 C CA . ASN A 1 698 ? -31.12400 22.31500 -42.70900 1.000 47.48000 698 ASN A CA 1
ATOM 4102 C C . ASN A 1 698 ? -29.76100 21.69900 -42.43300 1.000 44.55000 698 ASN A C 1
ATOM 4103 O O . ASN A 1 698 ? -28.85300 22.38000 -41.94200 1.000 42.95000 698 ASN A O 1
ATOM 4108 N N . LEU A 1 699 ? -29.62900 20.41000 -42.73200 1.000 41.85000 699 LEU A N 1
ATOM 4109 C CA . LEU A 1 699 ? -28.40800 19.65800 -42.48100 1.000 42.00000 699 LEU A CA 1
ATOM 4110 C C . LEU A 1 699 ? -27.87400 19.10800 -43.79400 1.000 47.01000 699 LEU A C 1
ATOM 4111 O O . LEU A 1 699 ? -28.61700 18.48300 -44.55900 1.000 46.27000 699 LEU A O 1
ATOM 4116 N N . TRP A 1 700 ? -26.58700 19.33500 -44.04700 1.000 47.53000 700 TRP A N 1
ATOM 4117 C CA . TRP A 1 700 ? -25.91700 18.87200 -45.24900 1.000 44.66000 700 TRP A CA 1
ATOM 4118 C C . TRP A 1 700 ? -24.68700 18.07600 -44.85000 1.000 43.22000 700 TRP A C 1
ATOM 4119 O O . TRP A 1 700 ? -23.93800 18.48000 -43.95500 1.000 43.20000 700 TRP A O 1
ATOM 4130 N N . VAL A 1 701 ? -24.48200 16.94700 -45.51900 1.000 44.07000 701 VAL A N 1
ATOM 4131 C CA . VAL A 1 701 ? -23.31200 16.10200 -45.31200 1.000 43.08000 701 VAL A CA 1
ATOM 4132 C C . VAL A 1 701 ? -22.70800 15.88200 -46.69500 1.000 44.37000 701 VAL A C 1
ATOM 4133 O O . VAL A 1 701 ? -23.25100 15.12200 -47.50500 1.000 44.92000 701 VAL A O 1
ATOM 4137 N N . LEU A 1 702 ? -21.59300 16.55700 -46.97500 1.000 39.69000 702 LEU A N 1
ATOM 4138 C CA . LEU A 1 702 ? -21.01600 16.59000 -48.31200 1.000 40.01000 702 LEU A CA 1
ATOM 4139 C C . LEU A 1 702 ? -20.03400 15.45900 -48.57900 1.000 43.56000 702 LEU A C 1
ATOM 4140 O O . LEU A 1 702 ? -19.55700 15.33600 -49.71300 1.000 47.29000 702 LEU A O 1
ATOM 4145 N N . ASP A 1 703 ? -19.71800 14.63900 -47.57900 1.000 43.48000 703 ASP A N 1
ATOM 4146 C CA . ASP A 1 703 ? -18.70500 13.60300 -47.74500 1.000 46.72000 703 ASP A CA 1
ATOM 4147 C C . ASP A 1 703 ? -19.18900 12.55200 -48.73900 1.000 48.56000 703 ASP A C 1
ATOM 4148 O O . ASP A 1 703 ? -20.26600 11.97100 -48.56700 1.000 50.54000 703 ASP A O 1
ATOM 4153 N N . ALA A 1 704 ? -18.38500 12.31000 -49.77700 1.000 48.14000 704 ALA A N 1
ATOM 4154 C CA . ALA A 1 704 ? -18.78000 11.37400 -50.82500 1.000 47.27000 704 ALA A CA 1
ATOM 4155 C C . ALA A 1 704 ? -18.90300 9.95100 -50.29900 1.000 48.52000 704 ALA A C 1
ATOM 4156 O O . ALA A 1 704 ? -19.72400 9.17400 -50.80000 1.000 52.25000 704 ALA A O 1
ATOM 4158 N N . ARG A 1 705 ? -18.10400 9.59000 -49.29200 1.000 46.68000 705 ARG A N 1
ATOM 4159 C CA . ARG A 1 705 ? -18.13600 8.22800 -48.77200 1.000 48.63000 705 ARG A CA 1
ATOM 4160 C C . ARG A 1 705 ? -19.42200 7.92500 -48.01600 1.000 47.37000 705 ARG A C 1
ATOM 4161 O O . ARG A 1 705 ? -19.72800 6.75000 -47.78700 1.000 47.22000 705 ARG A O 1
ATOM 4169 N N . ILE A 1 706 ? -20.17900 8.95400 -47.63000 1.000 49.09000 706 ILE A N 1
ATOM 4170 C CA . ILE A 1 706 ? -21.44300 8.73600 -46.93100 1.000 50.88000 706 ILE A CA 1
ATOM 4171 C C . ILE A 1 706 ? -22.43100 8.00700 -47.83100 1.000 55.11000 706 ILE A C 1
ATOM 4172 O O . ILE A 1 706 ? -23.16700 7.11800 -47.38500 1.000 58.13000 706 ILE A O 1
ATOM 4177 N N . TYR A 1 707 ? -22.45300 8.35800 -49.11400 1.000 53.76000 707 TYR A N 1
ATOM 4178 C CA . TYR A 1 707 ? -23.42100 7.82400 -50.06200 1.000 51.19000 707 TYR A CA 1
ATOM 4179 C C . TYR A 1 707 ? -22.79100 6.86300 -51.06100 1.000 48.95000 707 TYR A C 1
ATOM 4180 O O . TYR A 1 707 ? -23.45200 6.46800 -52.02800 1.000 44.54000 707 TYR A O 1
ATOM 4189 N N . GLY A 1 708 ? -21.53800 6.47300 -50.84700 1.000 52.76000 708 GLY A N 1
ATOM 4190 C CA . GLY A 1 708 ? -20.79900 5.63800 -51.76900 1.000 55.69000 708 GLY A CA 1
ATOM 4191 C C . GLY A 1 708 ? -20.91900 4.14700 -51.56700 1.000 57.97000 708 GLY A C 1
ATOM 4192 O O . GLY A 1 708 ? -20.40100 3.38000 -52.38400 1.000 61.98000 708 GLY A O 1
ATOM 4193 N N . GLY A 1 709 ? -21.58000 3.70000 -50.50400 1.000 53.04000 709 GLY A N 1
ATOM 4194 C CA . GLY A 1 709 ? -21.75600 2.27700 -50.30000 1.000 54.13000 709 GLY A CA 1
ATOM 4195 C C . GLY A 1 709 ? -20.53300 1.54300 -49.79900 1.000 59.34000 709 GLY A C 1
ATOM 4196 O O . GLY A 1 709 ? -20.40700 0.33700 -50.03300 1.000 65.33000 709 GLY A O 1
ATOM 4197 N N . ALA A 1 710 ? -19.61600 2.23600 -49.13100 1.000 57.93000 710 ALA A N 1
ATOM 4198 C CA . ALA A 1 710 ? -18.52800 1.57500 -48.42900 1.000 51.96000 710 ALA A CA 1
ATOM 4199 C C . ALA A 1 710 ? -19.00900 1.15800 -47.04600 1.000 51.94000 710 ALA A C 1
ATOM 4200 O O . ALA A 1 710 ? -19.80400 1.85100 -46.41100 1.000 51.48000 710 ALA A O 1
ATOM 4202 N N . ALA A 1 711 ? -18.52000 0.01100 -46.58000 1.000 50.77000 711 ALA A N 1
ATOM 4203 C CA . ALA A 1 711 ? -19.06600 -0.57700 -45.36300 1.000 47.55000 711 ALA A CA 1
ATOM 4204 C C . ALA A 1 711 ? -18.63000 0.15300 -44.09700 1.000 51.83000 711 ALA A C 1
ATOM 4205 O O . ALA A 1 711 ? -19.41800 0.25300 -43.15000 1.000 50.42000 711 ALA A O 1
ATOM 4207 N N . TRP A 1 712 ? -17.40200 0.67700 -44.05700 1.000 53.44000 712 TRP A N 1
ATOM 4208 C CA . TRP A 1 712 ? -16.90200 1.29300 -42.83200 1.000 51.08000 712 TRP A CA 1
ATOM 4209 C C . TRP A 1 712 ? -17.64300 2.57500 -42.47400 1.000 51.37000 712 TRP A C 1
ATOM 4210 O O . TRP A 1 712 ? -17.54100 3.03400 -41.33100 1.000 52.38000 712 TRP A O 1
ATOM 4221 N N . VAL A 1 713 ? -18.39600 3.15000 -43.41000 1.000 49.17000 713 VAL A N 1
ATOM 4222 C CA . VAL A 1 713 ? -19.16100 4.36500 -43.14800 1.000 51.87000 713 VAL A CA 1
ATOM 4223 C C . VAL A 1 713 ? -20.53500 3.98300 -42.60500 1.000 53.19000 713 VAL A C 1
ATOM 4224 O O . VAL A 1 713 ? -21.42200 4.83300 -42.46300 1.000 51.67000 713 VAL A O 1
ATOM 4228 N N . ALA A 1 714 ? -20.71100 2.70200 -42.28300 1.000 54.30000 714 ALA A N 1
ATOM 4229 C CA . ALA A 1 714 ? -22.01000 2.22700 -41.81200 1.000 50.97000 714 ALA A CA 1
ATOM 4230 C C . ALA A 1 714 ? -22.53500 2.96100 -40.58000 1.000 51.15000 714 ALA A C 1
ATOM 4231 O O . ALA A 1 714 ? -23.73700 3.28000 -40.56200 1.000 52.95000 714 ALA A O 1
ATOM 4233 N N . PRO A 1 715 ? -21.73800 3.24700 -39.53700 1.000 51.08000 715 PRO A N 1
ATOM 4234 C CA . PRO A 1 715 ? -22.31500 3.94200 -38.36900 1.000 54.71000 715 PRO A CA 1
ATOM 4235 C C . PRO A 1 715 ? -22.87200 5.31800 -38.69000 1.000 53.22000 715 PRO A C 1
ATOM 4236 O O . PRO A 1 715 ? -24.00200 5.63500 -38.29300 1.000 52.48000 715 PRO A O 1
ATOM 4240 N N . PHE A 1 716 ? -22.10900 6.14400 -39.41300 1.000 52.06000 716 PHE A N 1
ATOM 4241 C CA . PHE A 1 716 ? -22.50900 7.52800 -39.65000 1.000 50.91000 716 PHE A CA 1
ATOM 4242 C C . PHE A 1 716 ? -23.83200 7.62000 -40.39800 1.000 51.14000 716 PHE A C 1
ATOM 4243 O O . PHE A 1 716 ? -24.56400 8.60400 -40.24100 1.000 51.30000 716 PHE A O 1
ATOM 4251 N N . ARG A 1 717 ? -24.15700 6.61400 -41.21100 1.000 53.70000 717 ARG A N 1
ATOM 4252 C CA . ARG A 1 717 ? -25.45900 6.59800 -41.86700 1.000 56.70000 717 ARG A CA 1
ATOM 4253 C C . ARG A 1 717 ? -26.57600 6.34600 -40.86300 1.000 56.87000 717 ARG A C 1
ATOM 4254 O O . ARG A 1 717 ? -27.62100 7.00700 -40.91400 1.000 56.77000 717 ARG A O 1
ATOM 4262 N N . GLN A 1 718 ? -26.36900 5.39700 -39.94300 1.000 54.53000 718 GLN A N 1
ATOM 4263 C CA . GLN A 1 718 ? -27.36600 5.10200 -38.91600 1.000 51.77000 718 GLN A CA 1
ATOM 4264 C C . GLN A 1 718 ? -27.81300 6.37100 -38.20300 1.000 53.61000 718 GLN A C 1
ATOM 4265 O O . GLN A 1 718 ? -29.01300 6.66200 -38.12400 1.000 53.60000 718 GLN A O 1
ATOM 4267 N N . ILE A 1 719 ? -26.85400 7.14300 -37.68100 1.000 51.21000 719 ILE A N 1
ATOM 4268 C CA . ILE A 1 719 ? -27.18500 8.43300 -37.07900 1.000 52.19000 719 ILE A CA 1
ATOM 4269 C C . ILE A 1 719 ? -28.00100 9.27400 -38.05300 1.000 53.30000 719 ILE A C 1
ATOM 4270 O O . ILE A 1 719 ? -29.09300 9.75300 -37.72300 1.000 57.56000 719 ILE A O 1
ATOM 4275 N N . LEU A 1 720 ? -27.50200 9.42800 -39.28200 1.000 52.23000 720 LEU A N 1
ATOM 4276 C CA . LEU A 1 720 ? -28.21600 10.21400 -40.28100 1.000 52.75000 720 LEU A CA 1
ATOM 4277 C C . LEU A 1 720 ? -29.57900 9.62500 -40.62000 1.000 56.19000 720 LEU A C 1
ATOM 4278 O O . LEU A 1 720 ? -30.46000 10.35900 -41.08600 1.000 60.10000 720 LEU A O 1
ATOM 4283 N N . ASP A 1 721 ? -29.78600 8.32800 -40.39300 1.000 57.14000 721 ASP A N 1
ATOM 4284 C CA . ASP A 1 721 ? -31.10400 7.76800 -40.66300 1.000 57.15000 721 ASP A CA 1
ATOM 4285 C C . ASP A 1 721 ? -32.14300 8.18000 -39.62700 1.000 55.36000 721 ASP A C 1
ATOM 4286 O O . ASP A 1 721 ? -33.30700 7.78300 -39.75500 1.000 59.65000 721 ASP A O 1
ATOM 4291 N N . ARG A 1 722 ? -31.76600 8.96800 -38.61900 1.000 54.19000 722 ARG A N 1
ATOM 4292 C CA . ARG A 1 722 ? -32.72600 9.52400 -37.67400 1.000 54.14000 722 ARG A CA 1
ATOM 4293 C C . ARG A 1 722 ? -33.42600 10.77000 -38.20900 1.000 54.97000 722 ARG A C 1
ATOM 4294 O O . ARG A 1 722 ? -34.10600 11.45800 -37.44100 1.000 54.72000 722 ARG A O 1
ATOM 4296 N N . TYR A 1 723 ? -33.28100 11.07100 -39.49600 1.000 53.75000 723 TYR A N 1
ATOM 4297 C CA . TYR A 1 723 ? -33.85200 12.26400 -40.10300 1.000 56.54000 723 TYR A CA 1
ATOM 4298 C C . TYR A 1 723 ? -34.77900 11.88200 -41.25100 1.000 61.40000 723 TYR A C 1
ATOM 4299 O O . TYR A 1 723 ? -34.85900 10.72100 -41.66200 1.000 63.21000 723 TYR A O 1
ATOM 4308 N N . LYS A 1 724 ? -35.48600 12.88300 -41.76800 1.000 61.95000 724 LYS A N 1
ATOM 4309 C CA . LYS A 1 724 ? -36.37700 12.72600 -42.91600 1.000 68.66000 724 LYS A CA 1
ATOM 4310 C C . LYS A 1 724 ? -35.71800 13.40800 -44.11100 1.000 68.89000 724 LYS A C 1
ATOM 4311 O O . LYS A 1 724 ? -35.73600 14.63800 -44.22400 1.000 63.87000 724 LYS A O 1
ATOM 4313 N N . LYS A 1 725 ? -35.13300 12.60700 -44.99600 1.000 72.45000 725 LYS A N 1
ATOM 4314 C CA . LYS A 1 725 ? -34.44400 13.13400 -46.17000 1.000 72.75000 725 LYS A CA 1
ATOM 4315 C C . LYS A 1 725 ? -35.41800 13.39100 -47.31600 1.000 77.91000 725 LYS A C 1
ATOM 4316 O O . LYS A 1 725 ? -36.09700 14.41800 -47.34800 1.000 78.28000 725 LYS A O 1
#

B-factor: mean 47.67, std 7.21, range [30.0, 89.51]

InterPro domains:
  IPR006555 ATP-dependent helicase, C-terminal [PF13307] (577-714)
  IPR027417 P-loop containing nucleoside triphosphate hydrolase [G3DSA:3.40.50.300] (137-409)
  IPR027417 P-loop containing nucleoside triphosphate hydrolase [G3DSA:3.40.50.300] (550-735)
  IPR027417 P-loop containing nucleoside triphosphate hydrolase [SSF52540] (155-654)

Radius of gyration: 24.34 Å; Cα contacts (8 Å, |Δi|>4): 1120; chains: 1; bounding box: 67×47×62 Å

Nearest PDB structures (foldseek):
  8v44-assembly1_A  TM=1.002E+00  e=0.000E+00  Pseudomonas aeruginosa
  8e2w-assembly1_A  TM=9.966E-01  e=4.951E-104  Pseudomonas aeruginosa
  7xf0-assembly1_C  TM=9.954E-01  e=6.329E-101  Pseudomonas aeruginosa
  7xex-assembly3_C  TM=9.965E-01  e=2.350E-100  Pseudomonas aeruginosa
  7xex-assembly1_A  TM=9.868E-01  e=3.130E-96  Pseudomonas aeruginosa

Organism: Pseudomonas aeruginosa (NCBI:txid287)

Solvent-accessible surface area: 23192 Å² total; per-residue (Å²): 136,39,25,18,25,82,70,11,114,110,71,0,99,80,3,1,40,60,0,22,116,72,9,66,88,24,17,0,0,0,0,1,0,8,30,20,2,22,25,17,20,0,0,2,0,8,0,0,16,4,8,89,119,66,37,51,0,0,0,0,0,12,26,62,50,6,72,123,4,40,108,37,0,69,77,10,101,62,2,82,82,52,23,52,48,68,23,13,8,60,26,6,0,0,4,10,94,11,0,48,46,4,0,106,31,34,142,17,73,29,0,13,59,21,9,130,55,22,0,110,49,79,114,123,102,102,36,10,25,17,0,38,8,0,49,48,10,2,83,80,14,12,4,28,2,0,28,5,36,66,73,1,22,67,115,14,63,0,9,98,21,48,96,42,16,74,111,90,19,0,24,2,6,2,6,21,12,0,0,28,17,6,66,120,79,65,140,156,119,10,25,137,102,4,46,9,0,1,0,10,34,1,18,53,0,8,93,2,0,14,28,16,40,17,13,5,2,18,1,78,4,2,49,109,30,0,104,67,36,56,85,80,11,84,146,70,0,21,60,8,0,123,87,0,50,69,43,0,64,53,8,29,84,154,68,126,152,34,30,30,18,92,72,10,65,38,2,63,85,3,0,49,86,0,32,61,22,7,65,76,13,70,109,96,84,32,73,120,55,5,30,0,20,11,35,24,6,28,142,2,0,74,35,0,47,52,45,167,8,88,5,89,40,25,1,87,97,116,60,96,11,13,20,3,32,1,0,22,20,65,7,74,75,11,0,60,36,7,0,118,29,6,26,1,0,1,0,0,0,20,12,0,0,1,52,43,62,53,4,39,0,4,49,36,9,2,28,4,19,95,150,46,24,13,86,4,84,48,20,81,21,82,52,36,34,81,30,5,100,12,40,77,95,79,0,70,53,90,10,70,69,15,87,108,2,1,54,60,0,3,111,28,0,59,35,1,0,88,110,9,104,1,0,0,0,0,0,0,18,38,100,77,0,2,123,43,0,17,57,129,0,32,111,68,8,49,73,40,29,6,51,9,27,117,89,26,12,7,8,38,0,28,62,76,0,67,42,52,35,168,74,66,63,75,0,0,0,0,0,13,31,22,0,0,37,43,3,53,1,17,23,130,98,35,97,120,62,26,76,102,2,45,3,0,0,3,0,0,1,1,32,1,2,54,61,50,37,76,37,17,4,13,79,66,5,23,93,102,16,26,111,138,0,52,16,27,10,2,1,15,25,0,39,7,0,13,29,15,3,12,40,45,46,43,9,52,103,7,24,0,19,1,1,1,13,46,2,66,61,78,45,89,80,4,61,37,0,84,62,25,2,101,61,43,77,112